Protein AF-A0A974SQ11-F1 (afdb_monomer_lite)

pLDDT: mean 70.48, std 26.19, range [22.27, 98.75]

Radius of gyration: 24.47 Å; chains: 1; bounding box: 103×62×62 Å

Foldseek 3Di:
DDDDDDDDDDDDDDDDDPPPDPDPQLFQEPLPPPQAALVLLLLLVLLLLQVQVVQLVCCVPVVQFKKWKFAQADPPVVQVARTLAIWIWGWDCPPPVRLIAIWTWWKTAGHQAQFIDIDIAGSSSVRNRRHPDSKMKIWGFDVVLSVQCRVCVPPPVLLCQADDGRAACLAALQFDNHDYILSSRQLSSQVSRDVVSRYSNSSSVSCVVLVQFFDWGADDPVRLVCCVVPGNRHDDPRPDPVCVVRRTGTDHGVVSVQVSCVVSNGTDHMDMTHRDPPDDDPDDDDDSHNDDDRDDPPPDQFKKWKWAFPPVDPQSQIATSHTGGDDDDDDPPVVVVVVVVVVRVLVSVVVSDDDDDDDVVAFDDDPPIGIGTDDPVVSVVVVD

Organism: NCBI:txid404405

Structure (mmCIF, N/CA/C/O backbone):
data_AF-A0A974SQ11-F1
#
_entry.id   AF-A0A974SQ11-F1
#
loop_
_atom_site.group_PDB
_atom_site.id
_atom_site.type_symbol
_atom_site.label_atom_id
_atom_site.label_alt_id
_atom_site.label_comp_id
_atom_site.label_asym_id
_atom_site.label_entity_id
_atom_site.label_seq_id
_atom_site.pdbx_PDB_ins_code
_atom_site.Cartn_x
_atom_site.Cartn_y
_atom_site.Cartn_z
_atom_site.occupancy
_atom_site.B_iso_or_equiv
_atom_site.auth_seq_id
_atom_site.auth_comp_id
_atom_site.auth_asym_id
_atom_site.auth_atom_id
_atom_site.pdbx_PDB_model_num
ATOM 1 N N . MET A 1 1 ? 78.307 1.464 10.139 1.00 40.75 1 MET A N 1
ATOM 2 C CA . MET A 1 1 ? 77.307 2.531 9.911 1.00 40.75 1 MET A CA 1
ATOM 3 C C . MET A 1 1 ? 75.916 2.017 10.258 1.00 40.75 1 MET A C 1
ATOM 5 O O . MET A 1 1 ? 75.335 1.301 9.457 1.00 40.75 1 MET A O 1
ATOM 9 N N . ARG A 1 2 ? 75.414 2.347 11.451 1.00 38.62 2 ARG A N 1
ATOM 10 C CA . ARG A 1 2 ? 74.024 2.746 11.748 1.00 38.62 2 ARG A CA 1
ATOM 11 C C . ARG A 1 2 ? 73.980 3.068 13.241 1.00 38.62 2 ARG A C 1
ATOM 13 O O . ARG A 1 2 ? 74.261 2.218 14.077 1.00 38.62 2 ARG A O 1
ATOM 20 N N . ALA A 1 3 ? 73.795 4.355 13.500 1.00 37.62 3 ALA A N 1
ATOM 21 C CA . ALA A 1 3 ? 73.844 4.996 14.798 1.00 37.62 3 ALA A CA 1
ATOM 22 C C . ALA A 1 3 ? 72.535 4.794 15.578 1.00 37.62 3 ALA A C 1
ATOM 24 O O . ALA A 1 3 ? 71.504 4.430 15.014 1.00 37.62 3 ALA A O 1
ATOM 25 N N . HIS A 1 4 ? 72.652 5.022 16.881 1.00 42.88 4 HIS A N 1
ATOM 26 C CA . HIS A 1 4 ? 71.666 4.877 17.944 1.00 42.88 4 HIS A CA 1
ATOM 27 C C . HIS A 1 4 ? 70.418 5.770 17.809 1.00 42.88 4 HIS A C 1
ATOM 29 O O . HIS A 1 4 ? 70.492 6.845 17.221 1.00 42.88 4 HIS A O 1
ATOM 35 N N . ASN A 1 5 ? 69.315 5.399 18.472 1.00 37.50 5 ASN A N 1
ATOM 36 C CA . ASN A 1 5 ? 68.910 5.996 19.761 1.00 37.50 5 ASN A CA 1
ATOM 37 C C . ASN A 1 5 ? 67.501 5.545 20.168 1.00 37.50 5 ASN A C 1
ATOM 39 O O . ASN A 1 5 ? 66.554 5.636 19.393 1.00 37.50 5 ASN A O 1
ATOM 43 N N . GLY A 1 6 ? 67.371 5.117 21.423 1.00 41.97 6 GLY A N 1
ATOM 44 C CA . GLY A 1 6 ? 66.110 5.153 22.152 1.00 41.97 6 GLY A CA 1
ATOM 45 C C . GLY A 1 6 ? 66.085 6.376 23.065 1.00 41.97 6 GLY A C 1
ATOM 46 O O . GLY A 1 6 ? 67.131 6.748 23.581 1.00 41.97 6 GLY A O 1
ATOM 47 N N . TRP A 1 7 ? 64.907 6.970 23.271 1.00 32.31 7 TRP A N 1
ATOM 48 C CA . TRP A 1 7 ? 64.469 7.561 24.543 1.00 32.31 7 TRP A CA 1
ATOM 49 C C . TRP A 1 7 ? 63.024 8.076 24.436 1.00 32.31 7 TRP A C 1
ATOM 51 O O . TRP A 1 7 ? 62.700 8.938 23.632 1.00 32.31 7 TRP A O 1
ATOM 61 N N . GLN A 1 8 ? 62.166 7.423 25.217 1.00 36.81 8 GLN A N 1
ATOM 62 C CA . GLN A 1 8 ? 61.127 7.948 26.107 1.00 36.81 8 GLN A CA 1
ATOM 63 C C . GLN A 1 8 ? 60.429 9.303 25.818 1.00 36.81 8 GLN A C 1
ATOM 65 O O . GLN A 1 8 ? 61.036 10.365 25.772 1.00 36.81 8 GLN A O 1
ATOM 70 N N . THR A 1 9 ? 59.090 9.202 25.846 1.00 40.84 9 THR A N 1
ATOM 71 C CA . THR A 1 9 ? 58.095 10.127 26.438 1.00 40.84 9 THR A CA 1
ATOM 72 C C . THR A 1 9 ? 57.824 11.495 25.803 1.00 40.84 9 THR A C 1
ATOM 74 O O . THR A 1 9 ? 58.453 12.482 26.156 1.00 40.84 9 THR A O 1
ATOM 77 N N . LEU A 1 10 ? 56.722 11.560 25.042 1.00 36.75 10 LEU A N 1
ATOM 78 C CA . LEU A 1 10 ? 55.727 12.651 25.013 1.00 36.75 10 LEU A CA 1
ATOM 79 C C . LEU A 1 10 ? 54.353 11.963 24.820 1.00 36.75 10 LEU A C 1
ATOM 81 O O . LEU A 1 10 ? 54.115 11.354 23.786 1.00 36.75 10 LEU A O 1
ATOM 85 N N . ILE A 1 11 ? 53.598 11.678 25.888 1.00 34.19 11 ILE A N 1
ATOM 86 C CA . ILE A 1 11 ? 52.496 12.499 26.432 1.00 34.19 11 ILE A CA 1
ATOM 87 C C . ILE A 1 11 ? 51.432 12.844 25.375 1.00 34.19 11 ILE A C 1
ATOM 89 O O . ILE A 1 11 ? 51.693 13.633 24.475 1.00 34.19 11 ILE A O 1
ATOM 93 N N . GLY A 1 12 ? 50.202 12.345 25.578 1.00 28.55 12 GLY A N 1
ATOM 94 C CA . GLY A 1 12 ? 48.991 13.046 25.127 1.00 28.55 12 GLY A CA 1
ATOM 95 C C . GLY A 1 12 ? 47.990 12.245 24.293 1.00 28.55 12 GLY A C 1
ATOM 96 O O . GLY A 1 12 ? 47.905 12.430 23.089 1.00 28.55 12 GLY A O 1
ATOM 97 N N . ALA A 1 13 ? 47.215 11.388 24.960 1.00 37.47 13 ALA A N 1
ATOM 98 C CA . ALA A 1 13 ? 45.810 11.065 24.680 1.00 37.47 13 ALA A CA 1
ATOM 99 C C . ALA A 1 13 ? 45.229 11.375 23.278 1.00 37.47 13 ALA A C 1
ATOM 101 O O . ALA A 1 13 ? 44.754 12.481 23.046 1.00 37.47 13 ALA A O 1
ATOM 102 N N . VAL A 1 14 ? 45.077 10.354 22.425 1.00 33.19 14 VAL A N 1
ATOM 103 C CA . VAL A 1 14 ? 43.974 10.281 21.442 1.00 33.19 14 VAL A CA 1
ATOM 104 C C . VAL A 1 14 ? 43.562 8.813 21.283 1.00 33.19 14 VAL A C 1
ATOM 106 O O . VAL A 1 14 ? 44.004 8.120 20.375 1.00 33.19 14 VAL A O 1
ATOM 109 N N . LEU A 1 15 ? 42.744 8.305 22.208 1.00 37.28 15 LEU A N 1
ATOM 110 C CA . LEU A 1 15 ? 42.149 6.964 22.101 1.00 37.28 15 LEU A CA 1
ATOM 111 C C . LEU A 1 15 ? 40.654 6.934 22.449 1.00 37.28 15 LEU A C 1
ATOM 113 O O . LEU A 1 15 ? 40.137 5.905 22.865 1.00 37.28 15 LEU A O 1
ATOM 117 N N . LEU A 1 16 ? 39.923 8.037 22.265 1.00 38.25 16 LEU A N 1
ATOM 118 C CA . LEU A 1 16 ? 38.475 8.018 22.487 1.00 38.25 16 LEU A CA 1
ATOM 119 C C . LEU A 1 16 ? 37.738 9.095 21.678 1.00 38.25 16 LEU A C 1
ATOM 121 O O . LEU A 1 16 ? 37.349 10.123 22.214 1.00 38.25 16 LEU A O 1
ATOM 125 N N . ALA A 1 17 ? 37.552 8.868 20.376 1.00 33.25 17 ALA A N 1
ATOM 126 C CA . ALA A 1 17 ? 36.562 9.600 19.574 1.00 33.25 17 ALA A CA 1
ATOM 127 C C . ALA A 1 17 ? 36.238 8.856 18.263 1.00 33.25 17 ALA A C 1
ATOM 129 O O . ALA A 1 17 ? 36.328 9.414 17.177 1.00 33.25 17 ALA A O 1
ATOM 130 N N . ALA A 1 18 ? 35.874 7.574 18.355 1.00 32.09 18 ALA A N 1
ATOM 131 C CA . ALA A 1 18 ? 35.274 6.831 17.240 1.00 32.09 18 ALA A CA 1
ATOM 132 C C . ALA A 1 18 ? 33.837 6.385 17.567 1.00 32.09 18 ALA A C 1
ATOM 134 O O . ALA A 1 18 ? 33.386 5.332 17.132 1.00 32.09 18 ALA A O 1
ATOM 135 N N . VAL A 1 19 ? 33.105 7.208 18.325 1.00 38.47 19 VAL A N 1
ATOM 136 C CA . VAL A 1 19 ? 31.635 7.184 18.359 1.00 38.47 19 VAL A CA 1
ATOM 137 C C . VAL A 1 19 ? 31.157 8.363 17.517 1.00 38.47 19 VAL A C 1
ATOM 139 O O . VAL A 1 19 ? 30.650 9.361 18.019 1.00 38.47 19 VAL A O 1
ATOM 142 N N . LEU A 1 20 ? 31.411 8.292 16.211 1.00 33.16 20 LEU A N 1
ATOM 143 C CA . LEU A 1 20 ? 30.808 9.210 15.253 1.00 33.16 20 LEU A CA 1
ATOM 144 C C . LEU A 1 20 ? 29.505 8.588 14.764 1.00 33.16 20 LEU A C 1
ATOM 146 O O . LEU A 1 20 ? 29.505 7.678 13.943 1.00 33.16 20 LEU A O 1
ATOM 150 N N . GLY A 1 21 ? 28.412 9.102 15.326 1.00 30.09 21 GLY A N 1
ATOM 151 C CA . GLY A 1 21 ? 27.114 9.216 14.674 1.00 30.09 21 GLY A CA 1
ATOM 152 C C . GLY A 1 21 ? 26.507 7.916 14.165 1.00 30.09 21 GLY A C 1
ATOM 153 O O . GLY A 1 21 ? 26.494 7.666 12.963 1.00 30.09 21 GLY A O 1
ATOM 154 N N . SER A 1 22 ? 25.835 7.180 15.052 1.00 31.30 22 SER A N 1
ATOM 155 C CA . SER A 1 22 ? 24.594 6.520 14.635 1.00 31.30 22 SER A CA 1
ATOM 156 C C . SER A 1 22 ? 23.598 7.628 14.305 1.00 31.30 22 SER A C 1
ATOM 158 O O . SER A 1 22 ? 22.818 8.048 15.153 1.00 31.30 22 SER A O 1
ATOM 160 N N . GLY A 1 23 ? 23.714 8.191 13.100 1.00 32.72 23 GLY A N 1
ATOM 161 C CA . GLY A 1 23 ? 22.710 9.092 12.572 1.00 32.72 23 GLY A CA 1
ATOM 162 C C . GLY A 1 23 ? 21.388 8.349 12.617 1.00 32.72 23 GLY A C 1
ATOM 163 O O . GLY A 1 23 ? 21.275 7.251 12.071 1.00 32.72 23 GLY A O 1
ATOM 164 N N . SER A 1 24 ? 20.413 8.920 13.313 1.00 33.66 24 SER A N 1
ATOM 165 C CA . SER A 1 24 ? 19.028 8.492 13.234 1.00 33.66 24 SER A CA 1
ATOM 166 C C . SER A 1 24 ? 18.680 8.462 11.751 1.00 33.66 24 SER A C 1
ATOM 168 O O . SER A 1 24 ? 18.618 9.506 11.097 1.00 33.66 24 SER A O 1
ATOM 170 N N . ALA A 1 25 ? 18.552 7.263 11.188 1.00 31.44 25 ALA A N 1
ATOM 171 C CA . ALA A 1 25 ? 18.109 7.099 9.822 1.00 31.44 25 ALA A CA 1
ATOM 172 C C . ALA A 1 25 ? 16.654 7.576 9.781 1.00 31.44 25 ALA A C 1
ATOM 174 O O . ALA A 1 25 ? 15.740 6.846 10.148 1.00 31.44 25 ALA A O 1
ATOM 175 N N . GLN A 1 26 ? 16.468 8.839 9.397 1.00 37.09 26 GLN A N 1
ATOM 176 C CA . GLN A 1 26 ? 15.178 9.429 9.068 1.00 37.09 26 GLN A CA 1
ATOM 177 C C . GLN A 1 26 ? 14.642 8.652 7.869 1.00 37.09 26 GLN A C 1
ATOM 179 O O . GLN A 1 26 ? 15.117 8.795 6.740 1.00 37.09 26 GLN A O 1
ATOM 184 N N . ALA A 1 27 ? 13.715 7.748 8.134 1.00 35.66 27 ALA A N 1
ATOM 185 C CA . ALA A 1 27 ? 13.089 6.948 7.111 1.00 35.66 27 ALA A CA 1
ATOM 186 C C . ALA A 1 27 ? 11.634 7.379 6.965 1.00 35.66 27 ALA A C 1
ATOM 188 O O . ALA A 1 27 ? 10.949 7.603 7.957 1.00 35.66 27 ALA A O 1
ATOM 189 N N . GLY A 1 28 ? 11.192 7.510 5.714 1.00 39.81 28 GLY A N 1
ATOM 190 C CA . GLY A 1 28 ? 9.842 7.955 5.386 1.00 39.81 28 GLY A CA 1
ATOM 191 C C . GLY A 1 28 ? 9.689 9.432 5.031 1.00 39.81 28 GLY A C 1
ATOM 192 O O . GLY A 1 28 ? 8.597 9.943 5.205 1.00 39.81 28 GLY A O 1
ATOM 193 N N . GLN A 1 29 ? 10.726 10.105 4.521 1.00 38.16 29 GLN A N 1
ATOM 194 C CA . GLN A 1 29 ? 10.537 11.389 3.836 1.00 38.16 29 GLN A CA 1
ATOM 195 C C . GLN A 1 29 ? 10.467 11.163 2.321 1.00 38.16 29 GLN A C 1
ATOM 197 O O . GLN A 1 29 ? 11.199 10.338 1.767 1.00 38.16 29 GLN A O 1
ATOM 202 N N . THR A 1 30 ? 9.662 11.945 1.606 1.00 44.62 30 THR A N 1
ATOM 203 C CA . THR A 1 30 ? 10.010 12.296 0.227 1.00 44.62 30 THR A CA 1
ATOM 204 C C . THR A 1 30 ? 11.394 12.942 0.262 1.00 44.62 30 THR A C 1
ATOM 206 O O . THR A 1 30 ? 11.574 13.983 0.879 1.00 44.62 30 THR A O 1
ATOM 209 N N . CYS A 1 31 ? 12.402 12.347 -0.366 1.00 50.75 31 CYS A N 1
ATOM 210 C CA . CYS A 1 31 ? 13.793 12.827 -0.271 1.00 50.75 31 CYS A CA 1
ATOM 211 C C . CYS A 1 31 ? 14.076 14.058 -1.139 1.00 50.75 31 CYS A C 1
ATOM 213 O O . CYS A 1 31 ? 15.221 14.340 -1.487 1.00 50.75 31 CYS A O 1
ATOM 215 N N . GLU A 1 32 ? 13.020 14.774 -1.502 1.00 43.59 32 GLU A N 1
ATOM 216 C CA . GLU A 1 32 ? 13.093 16.162 -1.897 1.00 43.59 32 GLU A CA 1
ATOM 217 C C . GLU A 1 32 ? 12.848 16.971 -0.624 1.00 43.59 32 GLU A C 1
ATOM 219 O O . GLU A 1 32 ? 11.864 16.740 0.073 1.00 43.59 32 GLU A O 1
ATOM 224 N N . ALA A 1 33 ? 13.753 17.889 -0.290 1.00 40.12 33 ALA A N 1
ATOM 225 C CA . ALA A 1 33 ? 13.727 18.683 0.937 1.00 40.12 33 ALA A CA 1
ATOM 226 C C . ALA A 1 33 ? 12.570 19.707 0.977 1.00 40.12 33 ALA A C 1
ATOM 228 O O . ALA A 1 33 ? 12.777 20.889 1.251 1.00 40.12 33 ALA A O 1
ATOM 229 N N . ARG A 1 34 ? 11.331 19.288 0.709 1.00 51.72 34 ARG A N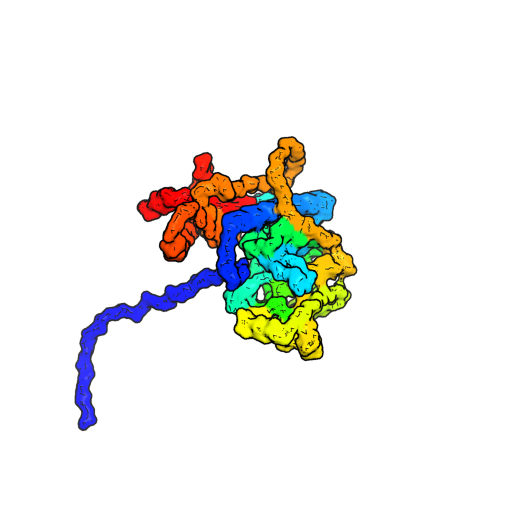 1
ATOM 230 C CA . ARG A 1 34 ? 10.144 20.039 1.095 1.00 51.72 34 ARG A CA 1
ATOM 231 C C . ARG A 1 34 ? 9.912 19.773 2.568 1.00 51.72 34 ARG A C 1
ATOM 233 O O . ARG A 1 34 ? 9.262 18.808 2.944 1.00 51.72 34 ARG A O 1
ATOM 240 N N . ARG A 1 35 ? 10.447 20.660 3.409 1.00 52.25 35 ARG A N 1
ATOM 241 C CA . ARG A 1 35 ? 9.940 20.787 4.777 1.00 52.25 35 ARG A CA 1
ATOM 242 C C . ARG A 1 35 ? 8.446 21.123 4.663 1.00 52.25 35 ARG A C 1
ATOM 244 O O . ARG A 1 35 ? 8.137 22.146 4.043 1.00 52.25 35 ARG A O 1
ATOM 251 N N . PRO A 1 36 ? 7.535 20.286 5.187 1.00 58.88 36 PRO A N 1
ATOM 252 C CA . PRO A 1 36 ? 6.112 20.588 5.166 1.00 58.88 36 PRO A CA 1
ATOM 253 C C . PRO A 1 36 ? 5.858 21.945 5.834 1.00 58.88 36 PRO A C 1
ATOM 255 O O . PRO A 1 36 ? 6.495 22.284 6.833 1.00 58.88 36 PRO A O 1
ATOM 258 N N . THR A 1 37 ? 4.953 22.750 5.279 1.00 66.19 37 THR A N 1
ATOM 259 C CA . THR A 1 37 ? 4.498 23.972 5.960 1.00 66.19 37 THR A CA 1
ATOM 260 C C . THR A 1 37 ? 3.561 23.597 7.111 1.00 66.19 37 THR A C 1
ATOM 262 O O . THR A 1 37 ? 2.925 22.544 7.058 1.00 66.19 37 THR A O 1
ATOM 265 N N . VAL A 1 38 ? 3.413 24.472 8.120 1.00 66.00 38 VAL A N 1
ATOM 266 C CA . VAL A 1 38 ? 2.397 24.298 9.187 1.00 66.00 38 VAL A CA 1
ATOM 267 C C . VAL A 1 38 ? 1.025 24.016 8.573 1.00 66.00 38 VAL A C 1
ATOM 269 O O . VAL A 1 38 ? 0.333 23.098 8.989 1.00 66.00 38 VAL A O 1
ATOM 272 N N . GLU A 1 39 ? 0.657 24.781 7.544 1.00 68.62 39 GLU A N 1
ATOM 273 C CA . GLU A 1 39 ? -0.612 24.631 6.831 1.00 68.62 39 GLU A CA 1
ATOM 274 C C . GLU A 1 39 ? -0.752 23.254 6.176 1.00 68.62 39 GLU A C 1
ATOM 276 O O . GLU A 1 39 ? -1.784 22.606 6.331 1.00 68.62 39 GLU A O 1
ATOM 281 N N . SER A 1 40 ? 0.288 22.774 5.486 1.00 70.56 40 SER A N 1
ATOM 282 C CA . SER A 1 40 ? 0.278 21.436 4.889 1.00 70.56 40 SER A CA 1
ATOM 283 C C . SER A 1 40 ? 0.101 20.359 5.954 1.00 70.56 40 SER A C 1
ATOM 285 O O . SER A 1 40 ? -0.723 19.469 5.781 1.00 70.56 40 SER A O 1
ATOM 287 N N . MET A 1 41 ? 0.818 20.471 7.073 1.00 69.38 41 MET A N 1
ATOM 288 C CA . MET A 1 41 ? 0.721 19.511 8.173 1.00 69.38 41 MET A CA 1
ATOM 289 C C . MET A 1 41 ? -0.642 19.544 8.856 1.00 69.38 41 MET A C 1
ATOM 291 O O . MET A 1 41 ? -1.196 18.493 9.158 1.00 69.38 41 MET A O 1
ATOM 295 N N . ALA A 1 42 ? -1.212 20.731 9.072 1.00 72.00 42 ALA A N 1
ATOM 296 C CA . ALA A 1 42 ? -2.556 20.870 9.618 1.00 72.00 42 ALA A CA 1
ATOM 297 C C . ALA A 1 42 ? -3.586 20.182 8.709 1.00 72.00 42 ALA A C 1
ATOM 299 O O . ALA A 1 42 ? -4.454 19.464 9.199 1.00 72.00 42 ALA A O 1
ATOM 300 N N . ARG A 1 43 ? -3.453 20.322 7.382 1.00 76.94 43 ARG A N 1
ATOM 301 C CA . ARG A 1 43 ? -4.314 19.618 6.419 1.00 76.94 43 ARG A CA 1
ATOM 302 C C . ARG A 1 43 ? -4.078 18.105 6.399 1.00 76.94 43 ARG A C 1
ATOM 304 O O . ARG A 1 43 ? -5.049 17.359 6.300 1.00 76.94 43 ARG A O 1
ATOM 311 N N . ASP A 1 44 ? -2.835 17.648 6.536 1.00 79.44 44 ASP A N 1
ATOM 312 C CA . ASP A 1 44 ? -2.502 16.218 6.641 1.00 79.44 44 ASP A CA 1
ATOM 313 C C . ASP A 1 44 ? -3.111 15.592 7.907 1.00 79.44 44 ASP A C 1
ATOM 315 O O . ASP A 1 44 ? -3.708 14.516 7.849 1.00 79.44 44 ASP A O 1
ATOM 319 N N . LEU A 1 45 ? -3.050 16.296 9.041 1.00 79.12 45 LEU A N 1
ATOM 320 C CA . LEU A 1 45 ? -3.665 15.863 10.298 1.00 79.12 45 LEU A CA 1
ATOM 321 C C . LEU A 1 45 ? -5.197 15.922 10.247 1.00 79.12 45 LEU A C 1
ATOM 323 O O . LEU A 1 45 ? -5.858 15.001 10.726 1.00 79.12 45 LEU A O 1
ATOM 327 N N . ALA A 1 46 ? -5.775 16.951 9.624 1.00 78.88 46 ALA A N 1
ATOM 328 C CA . ALA A 1 46 ? -7.219 17.037 9.407 1.00 78.88 46 ALA A CA 1
ATOM 329 C C . ALA A 1 46 ? -7.728 15.884 8.527 1.00 78.88 46 ALA A C 1
ATOM 331 O O . ALA A 1 46 ? -8.789 15.308 8.798 1.00 78.88 46 ALA A O 1
ATOM 332 N N . LEU A 1 47 ? -6.955 15.498 7.504 1.00 86.31 47 LEU A N 1
ATOM 333 C CA . LEU A 1 47 ? -7.225 14.294 6.726 1.00 86.31 47 LEU A CA 1
ATOM 334 C C . LEU A 1 47 ? -7.137 13.046 7.607 1.00 86.31 47 LEU A C 1
ATOM 336 O O . LEU A 1 47 ? -8.067 12.247 7.584 1.00 86.31 47 LEU A O 1
ATOM 340 N N . ALA A 1 48 ? -6.071 12.882 8.394 1.00 84.62 48 ALA A N 1
ATOM 341 C CA . ALA A 1 48 ? -5.899 11.720 9.265 1.00 84.62 48 ALA A CA 1
ATOM 342 C C . ALA A 1 48 ? -7.071 11.550 10.245 1.00 84.62 48 ALA A C 1
ATOM 344 O O . ALA A 1 48 ? -7.609 10.450 10.370 1.00 84.62 48 ALA A O 1
ATOM 345 N N . ALA A 1 49 ? -7.512 12.639 10.881 1.00 79.62 49 ALA A N 1
ATOM 346 C CA . ALA A 1 49 ? -8.665 12.646 11.778 1.00 79.62 49 ALA A CA 1
ATOM 347 C C . ALA A 1 49 ? -9.972 12.307 11.041 1.00 79.62 49 ALA A C 1
ATOM 349 O O . ALA A 1 49 ? -10.761 11.489 11.517 1.00 79.62 49 ALA A O 1
ATOM 350 N N . SER A 1 50 ? -10.181 12.881 9.852 1.00 85.06 50 SER A N 1
ATOM 351 C CA . SER A 1 50 ? -11.360 12.586 9.026 1.00 85.06 50 SER A CA 1
ATOM 352 C C . SER A 1 50 ? -11.386 11.120 8.591 1.00 85.06 50 SER A C 1
ATOM 354 O O . SER A 1 50 ? -12.419 10.466 8.698 1.00 85.06 50 SER A O 1
ATOM 356 N N . VAL A 1 51 ? -10.243 10.580 8.160 1.00 92.12 51 VAL A N 1
ATOM 357 C CA . VAL A 1 51 ? -10.093 9.168 7.793 1.00 92.12 51 VAL A CA 1
ATOM 358 C C . VAL A 1 51 ? -10.351 8.274 9.000 1.00 92.12 51 VAL A C 1
ATOM 360 O O . VAL A 1 51 ? -11.081 7.304 8.860 1.00 92.12 51 VAL A O 1
ATOM 363 N N . ALA A 1 52 ? -9.832 8.598 10.184 1.00 88.00 52 ALA A N 1
ATOM 364 C CA . ALA A 1 52 ? -10.090 7.815 11.391 1.00 88.00 52 ALA A CA 1
ATOM 365 C C . ALA A 1 52 ? -11.595 7.721 11.707 1.00 88.00 52 ALA A C 1
ATOM 367 O O . ALA A 1 52 ? -12.118 6.623 11.897 1.00 88.00 52 ALA A O 1
ATOM 368 N N . ALA A 1 53 ? -12.310 8.851 11.662 1.00 86.06 53 ALA A N 1
ATOM 369 C CA . ALA A 1 53 ? -13.756 8.893 11.877 1.00 86.06 53 ALA A CA 1
ATOM 370 C C . ALA A 1 53 ? -14.548 8.129 10.797 1.0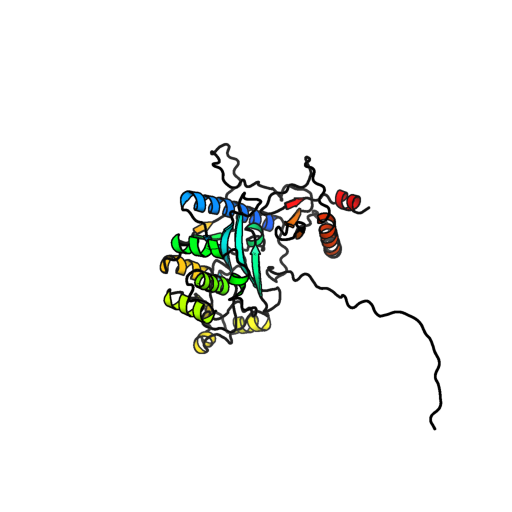0 86.06 53 ALA A C 1
ATOM 372 O O . ALA A 1 53 ? -15.532 7.454 11.100 1.00 86.06 53 ALA A O 1
ATOM 373 N N . GLU A 1 54 ? -14.131 8.219 9.532 1.00 93.38 54 GLU A N 1
ATOM 374 C CA . GLU A 1 54 ? -14.712 7.446 8.427 1.00 93.38 54 GLU A CA 1
ATOM 375 C C . GLU A 1 54 ? -14.478 5.940 8.620 1.00 93.38 54 GLU A C 1
ATOM 377 O O . GLU A 1 54 ? -15.415 5.158 8.490 1.00 93.38 54 GLU A O 1
ATOM 382 N N . LEU A 1 55 ? -13.259 5.520 8.974 1.00 94.50 55 LEU A N 1
ATOM 383 C CA . LEU A 1 55 ? -12.932 4.114 9.219 1.00 94.50 55 LEU A CA 1
ATOM 384 C C . LEU A 1 55 ? -13.702 3.550 10.420 1.00 94.50 55 LEU A C 1
ATOM 386 O O . LEU A 1 55 ? -14.176 2.418 10.357 1.00 94.50 55 LEU A O 1
ATOM 390 N N . ASP A 1 56 ? -13.898 4.336 11.478 1.00 90.44 56 ASP A N 1
ATOM 391 C CA . ASP A 1 56 ? -14.764 3.952 12.595 1.00 90.44 56 ASP A CA 1
ATOM 392 C C . ASP A 1 56 ? -16.224 3.780 12.166 1.00 90.44 56 ASP A C 1
ATOM 394 O O . ASP A 1 56 ? -16.880 2.826 12.589 1.00 90.44 56 ASP A O 1
ATOM 398 N N . ALA A 1 57 ? -16.731 4.651 11.289 1.00 92.25 57 ALA A N 1
ATOM 399 C CA . ALA A 1 57 ? -18.066 4.496 10.721 1.00 92.25 57 ALA A CA 1
ATOM 400 C C . ALA A 1 57 ? -18.169 3.234 9.845 1.00 92.25 57 ALA A C 1
ATOM 402 O O . ALA A 1 57 ? -19.163 2.515 9.932 1.00 92.25 57 ALA A O 1
ATOM 403 N N . LEU A 1 58 ? -17.139 2.911 9.050 1.00 93.62 58 LEU A N 1
ATOM 404 C CA . LEU A 1 58 ? -17.078 1.650 8.295 1.00 93.62 58 LEU A CA 1
ATOM 405 C C . LEU A 1 58 ? -17.055 0.433 9.226 1.00 93.62 58 LEU A C 1
ATOM 407 O O . LEU A 1 58 ? -17.731 -0.559 8.960 1.00 93.62 58 LEU A O 1
ATOM 411 N N . ALA A 1 59 ? -16.303 0.497 10.324 1.00 92.44 59 ALA A N 1
ATOM 412 C CA . ALA A 1 59 ? -16.263 -0.573 11.313 1.00 92.44 59 ALA A CA 1
ATOM 413 C C . ALA A 1 59 ? -17.632 -0.777 11.976 1.00 92.44 59 ALA A C 1
ATOM 415 O O . ALA A 1 59 ? -18.096 -1.909 12.092 1.00 92.44 59 ALA A O 1
ATOM 416 N N . ALA A 1 60 ? -18.301 0.309 12.367 1.00 92.50 60 ALA A N 1
ATOM 417 C CA . ALA A 1 60 ? -19.599 0.253 13.032 1.00 92.50 60 ALA A CA 1
ATOM 418 C C . ALA A 1 60 ? -20.733 -0.212 12.102 1.00 92.50 60 ALA A C 1
ATOM 420 O O . ALA A 1 60 ? -21.567 -1.015 12.515 1.00 92.50 60 ALA A O 1
ATOM 421 N N . ASN A 1 61 ? -20.761 0.274 10.858 1.00 93.25 61 ASN A N 1
ATOM 422 C CA . ASN A 1 61 ? -21.877 0.043 9.937 1.00 93.25 61 ASN A CA 1
ATOM 423 C C . ASN A 1 61 ? -21.686 -1.197 9.057 1.00 93.25 61 ASN A C 1
ATOM 425 O O . ASN A 1 61 ? -22.659 -1.847 8.684 1.00 93.25 61 ASN A O 1
ATOM 429 N N . GLU A 1 62 ? -20.441 -1.513 8.701 1.00 92.38 62 GLU A N 1
ATOM 430 C CA . GLU A 1 62 ? -20.108 -2.547 7.713 1.00 92.38 62 GLU A CA 1
ATOM 431 C C . GLU A 1 62 ? -19.176 -3.631 8.277 1.00 92.38 62 GLU A C 1
ATOM 433 O O . GLU A 1 62 ? -18.822 -4.572 7.568 1.00 92.38 62 GLU A O 1
ATOM 438 N N . GLY A 1 63 ? -18.768 -3.528 9.548 1.00 91.88 63 GLY A N 1
ATOM 439 C CA . GLY A 1 63 ? -17.876 -4.500 10.186 1.00 91.88 63 GLY A CA 1
ATOM 440 C C . GLY A 1 63 ? -16.447 -4.482 9.636 1.00 91.88 63 GLY A C 1
ATOM 441 O O . GLY A 1 63 ? -15.739 -5.485 9.734 1.00 91.88 63 GLY A O 1
ATOM 442 N N . ALA A 1 64 ? -16.016 -3.377 9.020 1.00 94.25 64 ALA A N 1
ATOM 443 C CA . ALA A 1 64 ? -14.669 -3.255 8.476 1.00 94.25 64 ALA A CA 1
ATOM 444 C C . ALA A 1 64 ? -13.611 -3.238 9.598 1.00 94.25 64 ALA A C 1
ATOM 446 O O . ALA A 1 64 ? -13.500 -2.274 10.346 1.00 94.25 64 ALA A O 1
ATOM 447 N N . GLU A 1 65 ? -12.793 -4.289 9.687 1.00 93.94 65 GLU A N 1
ATOM 448 C CA . GLU A 1 65 ? -11.671 -4.376 10.645 1.00 93.94 65 GLU A CA 1
ATOM 449 C C . GLU A 1 65 ? -10.303 -4.176 9.976 1.00 93.94 65 GLU A C 1
ATOM 451 O O . GLU A 1 65 ? -9.319 -3.858 10.646 1.00 93.94 65 GLU A O 1
ATOM 456 N N . VAL A 1 66 ? -10.231 -4.372 8.655 1.00 97.88 66 VAL A N 1
ATOM 457 C CA . VAL A 1 66 ? -9.013 -4.221 7.852 1.00 97.88 66 VAL A CA 1
ATOM 458 C C . VAL A 1 66 ? -9.353 -3.559 6.525 1.00 97.88 66 VAL A C 1
ATOM 460 O O . VAL A 1 66 ? -10.288 -3.974 5.834 1.00 97.88 66 VAL A O 1
ATOM 463 N N . VAL A 1 67 ? -8.559 -2.566 6.140 1.00 98.56 67 VAL A N 1
ATOM 464 C CA . VAL A 1 67 ? -8.683 -1.862 4.867 1.00 98.56 67 VAL A CA 1
ATOM 465 C C . VAL A 1 67 ? -7.328 -1.742 4.169 1.00 98.56 67 VAL A C 1
ATOM 467 O O . VAL A 1 67 ? -6.281 -1.623 4.805 1.00 98.56 67 VAL A O 1
ATOM 470 N N . LEU A 1 68 ? -7.339 -1.740 2.840 1.00 98.69 68 LEU A N 1
ATOM 471 C CA . LEU A 1 68 ? -6.228 -1.227 2.044 1.00 98.69 68 LEU A CA 1
ATOM 472 C C . LEU A 1 68 ? -6.348 0.297 2.024 1.00 98.69 68 LEU A C 1
ATOM 474 O O . LEU A 1 68 ? -7.388 0.821 1.619 1.00 98.69 68 LEU A O 1
ATOM 478 N N . LEU A 1 69 ? -5.306 0.989 2.476 1.00 98.69 69 LEU A N 1
ATOM 479 C CA . LEU A 1 69 ? -5.287 2.440 2.645 1.00 98.69 69 LEU A CA 1
ATOM 480 C C . LEU A 1 69 ? -4.225 3.052 1.734 1.00 98.69 69 LEU A C 1
ATOM 482 O O . LEU A 1 69 ? -3.063 2.654 1.784 1.00 98.69 69 LEU A O 1
ATOM 486 N N . ALA A 1 70 ? -4.611 4.026 0.919 1.00 98.19 70 ALA A N 1
ATOM 487 C CA . ALA A 1 70 ? -3.724 4.712 -0.007 1.00 98.19 70 ALA A CA 1
ATOM 488 C C . ALA A 1 70 ? -3.663 6.218 0.272 1.00 98.19 70 ALA A C 1
ATOM 490 O O . ALA A 1 70 ? -4.655 6.817 0.691 1.00 98.19 70 ALA A O 1
ATOM 491 N N . ARG A 1 71 ? -2.508 6.833 -0.008 1.00 95.88 71 ARG A N 1
ATOM 492 C CA . ARG A 1 71 ? -2.286 8.288 0.079 1.00 95.88 71 ARG A CA 1
ATOM 493 C C . ARG A 1 71 ? -1.740 8.855 -1.232 1.00 95.88 71 ARG A C 1
ATOM 495 O O . ARG A 1 71 ? -1.047 8.159 -1.980 1.00 95.88 71 ARG A O 1
ATOM 502 N N . ALA A 1 72 ? -2.038 10.124 -1.500 1.00 91.75 72 ALA A N 1
ATOM 503 C CA . ALA A 1 72 ? -1.545 10.872 -2.657 1.00 91.75 72 ALA A CA 1
ATOM 504 C C . ALA A 1 72 ? -0.394 11.810 -2.245 1.00 91.75 72 ALA A C 1
ATOM 506 O O . ALA A 1 72 ? -0.542 13.028 -2.177 1.00 91.75 72 ALA A O 1
ATOM 507 N N . GLY A 1 73 ? 0.764 11.220 -1.934 1.00 86.75 73 GLY A N 1
ATOM 508 C CA . GLY A 1 73 ? 1.967 11.950 -1.509 1.00 86.75 73 GLY A CA 1
ATOM 509 C C . GLY A 1 73 ? 2.733 12.631 -2.648 1.00 86.75 73 GLY A C 1
ATOM 510 O O . GLY A 1 73 ? 3.470 13.578 -2.417 1.00 86.75 73 GLY A O 1
ATOM 511 N N . GLN A 1 74 ? 2.554 12.176 -3.889 1.00 85.00 74 GLN A N 1
ATOM 512 C CA . GLN A 1 74 ? 3.232 12.725 -5.067 1.00 85.00 74 GLN A CA 1
ATOM 513 C C . GLN A 1 74 ? 2.234 13.003 -6.189 1.00 85.00 74 GLN A C 1
ATOM 515 O O . GLN A 1 74 ? 1.229 12.302 -6.320 1.00 85.00 74 GLN A O 1
ATOM 520 N N . ASP A 1 75 ? 2.540 13.993 -7.030 1.00 87.94 75 ASP A N 1
ATOM 521 C CA . ASP A 1 75 ? 1.783 14.227 -8.257 1.00 87.94 75 ASP A CA 1
ATOM 522 C C . ASP A 1 75 ? 2.167 13.189 -9.317 1.00 87.94 75 ASP A C 1
ATOM 524 O O . ASP A 1 75 ? 3.197 13.303 -9.981 1.00 87.94 75 ASP A O 1
ATOM 528 N N . LEU A 1 76 ? 1.335 12.160 -9.464 1.00 90.69 76 LEU A N 1
ATOM 529 C CA . LEU A 1 76 ? 1.533 11.093 -10.446 1.00 90.69 76 LEU A CA 1
ATOM 530 C C . LEU A 1 76 ? 0.589 11.210 -11.651 1.00 90.69 76 LEU A C 1
ATOM 532 O O . LEU A 1 76 ? 0.491 10.275 -12.453 1.00 90.69 76 LEU A O 1
ATOM 536 N N . ARG A 1 77 ? -0.079 12.362 -11.823 1.00 92.19 77 ARG A N 1
ATOM 537 C CA . ARG A 1 77 ? -1.065 12.573 -12.897 1.00 92.19 77 ARG A CA 1
ATOM 538 C C . ARG A 1 77 ? -0.469 12.392 -14.288 1.00 92.19 77 ARG A C 1
ATOM 540 O O . ARG A 1 77 ? -1.154 11.895 -15.176 1.00 92.19 77 ARG A O 1
ATOM 547 N N . GLU A 1 78 ? 0.809 12.723 -14.475 1.00 91.00 78 GLU A N 1
ATOM 548 C CA . GLU A 1 78 ? 1.508 12.495 -15.748 1.00 91.00 78 GLU A CA 1
ATOM 549 C C . GLU A 1 78 ? 1.589 11.010 -16.151 1.00 91.00 78 GLU A C 1
ATOM 551 O O . GLU A 1 78 ? 1.761 10.694 -17.328 1.00 91.00 78 GLU A O 1
ATOM 556 N N . TYR A 1 79 ? 1.431 10.095 -15.191 1.00 89.94 79 TYR A N 1
ATOM 557 C CA . TYR A 1 79 ? 1.399 8.649 -15.407 1.00 89.94 79 TYR A CA 1
ATOM 558 C C . TYR A 1 79 ? -0.021 8.073 -15.378 1.00 89.94 79 TYR A C 1
ATOM 560 O O . TYR A 1 79 ? -0.180 6.860 -15.492 1.00 89.94 79 TYR A O 1
ATOM 568 N N . GLY A 1 80 ? -1.046 8.919 -15.223 1.00 94.69 80 GLY A N 1
ATOM 569 C CA . GLY A 1 80 ? -2.433 8.487 -15.056 1.00 94.69 80 GLY A CA 1
ATOM 570 C C . GLY A 1 80 ? -2.713 7.808 -13.713 1.00 94.69 80 GLY A C 1
ATOM 571 O O . GLY A 1 80 ? -3.695 7.080 -13.610 1.00 94.69 80 GLY A O 1
ATOM 572 N N . LEU A 1 81 ? -1.861 8.024 -12.705 1.00 95.31 81 LEU A N 1
ATOM 573 C CA . LEU A 1 81 ? -2.004 7.442 -11.370 1.00 95.31 81 LEU A CA 1
ATOM 574 C C . LEU A 1 81 ? -2.463 8.502 -10.375 1.00 95.31 81 LEU A C 1
ATOM 576 O O . LEU A 1 81 ? -2.087 9.674 -10.479 1.00 95.31 81 LEU A O 1
ATOM 580 N N . ARG A 1 82 ? -3.255 8.079 -9.391 1.00 95.75 82 ARG A N 1
ATOM 581 C CA . ARG A 1 82 ? -3.750 8.961 -8.331 1.00 95.75 82 ARG A CA 1
ATOM 582 C C . ARG A 1 82 ? -2.985 8.785 -7.030 1.00 95.75 82 ARG A C 1
ATOM 584 O O . ARG A 1 82 ? -2.750 9.757 -6.317 1.00 95.75 82 ARG A O 1
ATOM 591 N N . TRP A 1 83 ? -2.616 7.549 -6.716 1.00 96.00 83 TRP A N 1
ATOM 592 C CA . TRP A 1 83 ? -2.101 7.181 -5.406 1.00 96.00 83 TRP A CA 1
ATOM 593 C C . TRP A 1 83 ? -0.621 6.826 -5.486 1.00 96.00 83 TRP A C 1
ATOM 595 O O . TRP A 1 83 ? -0.210 6.003 -6.304 1.00 96.00 83 TRP A O 1
ATOM 605 N N . SER A 1 84 ? 0.190 7.410 -4.605 1.00 91.88 84 SER A N 1
ATOM 606 C CA . SER A 1 84 ? 1.635 7.167 -4.602 1.00 91.88 84 SER A CA 1
ATOM 607 C C . SER A 1 84 ? 2.052 6.027 -3.682 1.00 91.88 84 SER A C 1
ATOM 609 O O . SER A 1 84 ? 3.077 5.391 -3.924 1.00 91.88 84 SER A O 1
ATOM 611 N N . HIS A 1 85 ? 1.274 5.747 -2.635 1.00 95.81 85 HIS A N 1
ATOM 612 C CA . HIS A 1 85 ? 1.669 4.789 -1.612 1.00 95.81 85 HIS A CA 1
ATOM 613 C C . HIS A 1 85 ? 0.474 4.073 -0.978 1.00 95.81 85 HIS A C 1
ATOM 615 O O . HIS A 1 85 ? -0.583 4.675 -0.784 1.00 95.81 85 HIS A O 1
ATOM 621 N N . LEU A 1 86 ? 0.678 2.796 -0.650 1.00 96.94 86 LEU A N 1
ATOM 622 C CA . LEU A 1 86 ? -0.297 1.870 -0.086 1.00 96.94 86 LEU A CA 1
ATOM 623 C C . LEU A 1 86 ? 0.198 1.290 1.247 1.00 96.94 86 LEU A C 1
ATOM 625 O O . LEU A 1 86 ? 1.347 0.859 1.360 1.00 96.94 86 LEU A O 1
ATOM 629 N N . GLY A 1 87 ? -0.710 1.179 2.211 1.00 97.31 87 GLY A N 1
ATOM 630 C CA . GLY A 1 87 ? -0.557 0.390 3.428 1.00 97.31 87 GLY A CA 1
ATOM 631 C C . GLY A 1 87 ? -1.764 -0.513 3.685 1.00 97.31 87 GLY A C 1
ATOM 632 O O . GLY A 1 87 ? -2.811 -0.389 3.044 1.00 97.31 87 GLY A O 1
ATOM 633 N N . ILE A 1 88 ? -1.618 -1.430 4.639 1.00 98.31 88 ILE A N 1
ATOM 634 C CA . ILE A 1 88 ? -2.723 -2.231 5.176 1.00 98.31 88 ILE A CA 1
ATOM 635 C C . ILE A 1 88 ? -3.064 -1.656 6.548 1.00 98.31 88 ILE A C 1
ATOM 637 O O . ILE A 1 88 ? -2.266 -1.766 7.481 1.00 98.31 88 ILE A O 1
ATOM 641 N N . ALA A 1 89 ? -4.227 -1.023 6.663 1.00 97.62 89 ALA A N 1
ATOM 642 C CA . ALA A 1 89 ? -4.705 -0.461 7.915 1.00 97.62 89 ALA A CA 1
ATOM 643 C C . ALA A 1 89 ? -5.638 -1.448 8.622 1.00 97.62 89 ALA A C 1
ATOM 645 O O . ALA A 1 89 ? -6.494 -2.062 7.988 1.00 97.62 89 ALA A O 1
ATOM 646 N N . TYR A 1 90 ? -5.479 -1.608 9.930 1.00 95.62 90 TYR A N 1
ATOM 647 C CA . TYR A 1 90 ? -6.300 -2.499 10.743 1.00 95.62 90 TYR A CA 1
ATOM 648 C C . TYR A 1 90 ? -6.644 -1.869 12.085 1.00 95.62 90 TYR A C 1
ATOM 650 O O . TYR A 1 90 ? -5.905 -1.026 12.607 1.00 95.62 90 TYR A O 1
ATOM 658 N N . ARG A 1 91 ? -7.773 -2.300 12.645 1.00 91.31 91 ARG A N 1
ATOM 659 C CA . ARG A 1 91 ? -8.225 -1.864 13.960 1.00 91.31 91 ARG A CA 1
ATOM 660 C C . ARG A 1 91 ? -7.528 -2.678 15.045 1.00 91.31 91 ARG A C 1
ATOM 662 O O . ARG A 1 91 ? -7.850 -3.836 15.296 1.00 91.31 91 ARG A O 1
ATOM 669 N N . ASP A 1 92 ? -6.571 -2.057 15.716 1.00 86.31 92 ASP A N 1
ATOM 670 C CA . ASP A 1 92 ? -5.928 -2.611 16.896 1.00 86.31 92 ASP A CA 1
ATOM 671 C C . ASP A 1 92 ? -6.777 -2.303 18.128 1.00 86.31 92 ASP A C 1
ATOM 673 O O . ASP A 1 92 ? -6.781 -1.182 18.628 1.00 86.31 92 ASP A O 1
ATOM 677 N N . ARG A 1 93 ? -7.524 -3.293 18.618 1.00 85.56 93 ARG A N 1
ATOM 678 C CA . ARG A 1 93 ? -8.412 -3.122 19.779 1.00 85.56 93 ARG A CA 1
ATOM 679 C C . ARG A 1 93 ? -7.659 -3.051 21.110 1.00 85.56 93 ARG A C 1
ATOM 681 O O . ARG A 1 93 ? -8.210 -2.528 22.072 1.00 85.56 93 ARG A O 1
ATOM 688 N N . ALA A 1 94 ? -6.434 -3.573 21.174 1.00 82.00 94 ALA A N 1
ATOM 689 C CA . ALA A 1 94 ? -5.617 -3.552 22.385 1.00 82.00 94 ALA A CA 1
ATOM 690 C C . ALA A 1 94 ? -4.862 -2.223 22.545 1.00 82.00 94 ALA A C 1
ATOM 692 O O . ALA A 1 94 ? -4.522 -1.837 23.666 1.00 82.00 94 ALA A O 1
ATOM 693 N N . ALA A 1 95 ? -4.636 -1.507 21.440 1.00 72.88 95 ALA A N 1
ATOM 694 C CA . ALA A 1 95 ? -3.984 -0.205 21.452 1.00 72.88 95 ALA A CA 1
ATOM 695 C C . ALA A 1 95 ? -4.669 0.795 22.403 1.00 72.88 95 ALA A C 1
ATOM 697 O O . ALA A 1 95 ? -5.870 0.720 22.680 1.00 72.88 95 ALA A O 1
ATOM 698 N N . LEU A 1 96 ? -3.887 1.770 22.879 1.00 66.31 96 LEU A N 1
ATOM 699 C CA . LEU A 1 96 ? -4.352 2.872 23.727 1.00 66.31 96 LEU A CA 1
ATOM 700 C C . LEU A 1 96 ? -5.041 2.397 25.021 1.00 66.31 96 LEU A C 1
ATOM 702 O O . LEU A 1 96 ? -6.112 2.903 25.371 1.00 66.31 96 LEU A O 1
ATOM 706 N N . ALA A 1 97 ? -4.447 1.411 25.704 1.00 69.88 97 ALA A N 1
ATOM 707 C CA . ALA A 1 97 ? -4.989 0.777 26.912 1.00 69.88 97 ALA A CA 1
ATOM 708 C C . ALA A 1 97 ? -6.420 0.233 26.718 1.00 69.88 97 ALA A C 1
ATOM 710 O O . ALA A 1 97 ? -7.302 0.424 27.555 1.00 69.88 97 ALA A O 1
ATOM 711 N N . GLY A 1 98 ? -6.666 -0.409 25.572 1.00 69.81 98 GLY A N 1
ATOM 712 C CA . GLY A 1 98 ? -7.966 -0.988 25.230 1.00 69.81 98 GLY A CA 1
ATOM 713 C C . GLY A 1 98 ? -8.996 0.005 24.684 1.00 69.81 98 GLY A C 1
ATOM 714 O O . GLY A 1 98 ? -10.124 -0.397 24.398 1.00 69.81 98 GLY A O 1
ATOM 715 N N . ARG A 1 99 ? -8.644 1.289 24.503 1.00 69.19 99 ARG A N 1
ATOM 716 C CA . ARG A 1 99 ? -9.508 2.229 23.762 1.00 69.19 99 ARG A CA 1
ATOM 717 C C . ARG A 1 99 ? -9.596 1.849 22.282 1.00 69.19 99 ARG A C 1
ATOM 719 O O . ARG A 1 99 ? -10.654 2.008 21.683 1.00 69.19 99 ARG A O 1
ATOM 726 N N . GLY A 1 100 ? -8.521 1.289 21.735 1.00 74.75 100 GLY A N 1
ATOM 727 C CA . GLY A 1 100 ? -8.382 0.887 20.343 1.00 74.75 100 GLY A CA 1
ATOM 728 C C . GLY A 1 100 ? -7.859 2.009 19.442 1.00 74.75 100 GLY A C 1
ATOM 729 O O . GLY A 1 100 ? -8.059 3.186 19.723 1.00 74.75 100 GLY A O 1
ATOM 730 N N . ALA A 1 101 ? -7.177 1.648 18.357 1.00 82.44 101 ALA A N 1
ATOM 731 C CA . ALA A 1 101 ? -6.678 2.585 17.352 1.00 82.44 101 ALA A CA 1
ATOM 732 C C . ALA A 1 101 ? -6.555 1.924 15.978 1.00 82.44 101 ALA A C 1
ATOM 734 O O . ALA A 1 101 ? -6.376 0.712 15.872 1.00 82.44 101 ALA A O 1
ATOM 735 N N . TRP A 1 102 ? -6.577 2.731 14.921 1.00 89.25 102 TRP A N 1
ATOM 736 C CA . TRP A 1 102 ? -6.176 2.284 13.591 1.00 89.25 102 TRP A CA 1
ATOM 737 C C . TRP A 1 102 ? -4.655 2.331 13.459 1.00 89.25 102 TRP A C 1
ATOM 739 O O . TRP A 1 102 ? -4.026 3.352 13.741 1.00 89.25 102 TRP A O 1
ATOM 749 N N . ARG A 1 103 ? -4.066 1.217 13.025 1.00 91.25 103 ARG A N 1
ATOM 750 C CA . ARG A 1 103 ? -2.634 1.088 12.735 1.00 91.25 103 ARG A CA 1
ATOM 751 C C . ARG A 1 103 ? -2.451 0.716 11.274 1.00 91.25 103 ARG A C 1
ATOM 753 O O . ARG A 1 103 ? -3.223 -0.078 10.746 1.00 91.25 103 ARG A O 1
ATOM 760 N N . VAL A 1 104 ? -1.421 1.252 10.637 1.00 94.31 104 VAL A N 1
ATOM 761 C CA . VAL A 1 104 ? -1.090 1.019 9.233 1.00 94.31 104 VAL A CA 1
ATOM 762 C C . VAL A 1 104 ? 0.255 0.323 9.150 1.00 94.31 104 VAL A C 1
ATOM 764 O O . VAL A 1 104 ? 1.252 0.846 9.642 1.00 94.31 104 VAL A O 1
ATOM 767 N N . VAL A 1 105 ? 0.291 -0.855 8.527 1.00 94.81 105 VAL A N 1
ATOM 768 C CA . VAL A 1 105 ? 1.553 -1.504 8.165 1.00 94.81 105 VAL A CA 1
ATOM 769 C C . VAL A 1 105 ? 1.879 -1.246 6.705 1.00 94.81 105 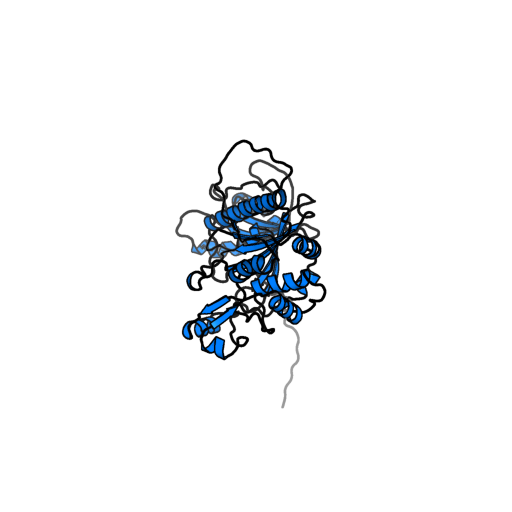VAL A C 1
ATOM 771 O O . VAL A 1 105 ? 1.029 -1.381 5.821 1.00 94.81 105 VAL A O 1
ATOM 774 N N . HIS A 1 106 ? 3.117 -0.851 6.449 1.00 95.31 106 HIS A N 1
ATOM 775 C CA . HIS A 1 106 ? 3.578 -0.434 5.131 1.00 95.31 106 HIS A CA 1
ATOM 776 C C . HIS A 1 106 ? 5.103 -0.479 5.044 1.00 95.31 106 HIS A C 1
ATOM 778 O O . HIS A 1 106 ? 5.812 -0.578 6.047 1.00 95.31 106 HIS A O 1
ATOM 784 N N . LYS A 1 107 ? 5.610 -0.433 3.814 1.00 93.69 107 LYS A N 1
ATOM 785 C CA . LYS A 1 107 ? 7.038 -0.464 3.503 1.00 93.69 107 LYS A CA 1
ATOM 786 C C . LYS A 1 107 ? 7.455 0.875 2.921 1.00 93.69 107 LYS A C 1
ATOM 788 O O . LYS A 1 107 ? 6.856 1.320 1.949 1.00 93.69 107 LYS A O 1
ATOM 793 N N . LEU A 1 108 ? 8.527 1.458 3.440 1.00 85.12 108 LEU A N 1
ATOM 794 C CA . LEU A 1 108 ? 9.096 2.701 2.918 1.00 85.12 108 LEU A CA 1
ATOM 795 C C . LEU A 1 108 ? 10.558 2.489 2.537 1.00 85.12 108 LEU A C 1
ATOM 797 O O . LEU A 1 108 ? 11.263 1.669 3.138 1.00 85.12 108 LEU A O 1
ATOM 801 N N . ASN A 1 109 ? 11.021 3.227 1.532 1.00 81.00 109 ASN A N 1
ATOM 802 C CA . ASN A 1 109 ? 12.445 3.344 1.269 1.00 81.00 109 ASN A CA 1
ATOM 803 C C . ASN A 1 109 ? 13.086 4.331 2.247 1.00 81.00 109 ASN A C 1
ATOM 805 O O . ASN A 1 109 ? 12.467 5.290 2.706 1.00 81.00 109 ASN A O 1
ATOM 809 N N . GLN A 1 110 ? 14.349 4.086 2.561 1.00 72.44 110 GLN A N 1
ATOM 810 C CA . GLN A 1 110 ? 15.191 5.041 3.257 1.00 72.44 110 GLN A CA 1
ATOM 811 C C . GLN A 1 110 ? 15.613 6.135 2.285 1.00 72.44 110 GLN A C 1
ATOM 813 O O . GLN A 1 110 ? 15.751 5.911 1.074 1.00 72.44 110 GLN A O 1
ATOM 818 N N . CYS A 1 111 ? 15.807 7.337 2.818 1.00 70.56 111 CYS A N 1
ATOM 819 C CA . CYS A 1 111 ? 16.035 8.461 1.945 1.00 70.56 111 CYS A CA 1
ATOM 820 C C . CYS A 1 111 ? 17.372 8.429 1.220 1.00 70.56 111 CYS A C 1
ATOM 822 O O . CYS A 1 111 ? 18.396 8.086 1.802 1.00 70.56 111 CYS A O 1
ATOM 824 N N . GLY A 1 112 ? 17.346 8.783 -0.069 1.00 69.75 112 GLY A N 1
ATOM 825 C CA . GLY A 1 112 ? 18.537 8.791 -0.919 1.00 69.75 112 GLY A CA 1
ATOM 826 C C . GLY A 1 112 ? 19.172 7.413 -1.142 1.00 69.75 112 GLY A C 1
ATOM 827 O O . GLY A 1 112 ? 20.273 7.353 -1.680 1.00 69.75 112 GLY A O 1
ATOM 828 N N . SER A 1 113 ? 18.508 6.317 -0.757 1.00 78.81 113 SER A N 1
ATOM 829 C CA . SER A 1 113 ? 19.050 4.962 -0.874 1.00 78.81 113 SER A CA 1
ATOM 830 C C . SER A 1 113 ? 18.112 4.015 -1.622 1.00 78.81 113 SER A C 1
ATOM 832 O O . SER A 1 113 ? 16.958 4.337 -1.911 1.00 78.81 113 SER A O 1
ATOM 834 N N . ASP A 1 114 ? 18.635 2.835 -1.940 1.00 83.81 114 ASP A N 1
ATOM 835 C CA . ASP A 1 114 ? 17.929 1.679 -2.494 1.00 83.81 114 ASP A CA 1
ATOM 836 C C . ASP A 1 114 ? 17.525 0.679 -1.396 1.00 83.81 114 ASP A C 1
ATOM 838 O O . ASP A 1 114 ? 17.292 -0.500 -1.662 1.00 83.81 114 ASP A O 1
ATOM 842 N N . ARG A 1 115 ? 17.475 1.119 -0.135 1.00 87.69 115 ARG A N 1
ATOM 843 C CA . ARG A 1 115 ? 17.153 0.272 1.016 1.00 87.69 115 ARG A CA 1
ATOM 844 C C . ARG A 1 115 ? 15.768 0.590 1.534 1.00 87.69 115 ARG A C 1
ATOM 846 O O . ARG A 1 115 ? 15.310 1.724 1.469 1.00 87.69 115 ARG A O 1
ATOM 853 N N . SER A 1 116 ? 15.095 -0.413 2.079 1.00 87.00 116 SER A N 1
ATOM 854 C CA . SER A 1 116 ? 13.755 -0.265 2.643 1.00 87.00 116 SER A CA 1
ATOM 855 C C . SER A 1 116 ? 13.610 -0.931 3.998 1.00 87.00 116 SER A C 1
ATOM 857 O O . SER A 1 116 ? 14.335 -1.868 4.340 1.00 87.00 116 SER A O 1
ATOM 859 N N . ALA A 1 117 ? 12.619 -0.455 4.740 1.00 85.88 117 ALA A N 1
ATOM 860 C CA . ALA A 1 117 ? 12.209 -0.976 6.032 1.00 85.88 117 ALA A CA 1
ATOM 861 C C . ALA A 1 117 ? 10.679 -1.022 6.122 1.00 85.88 117 ALA A C 1
ATOM 863 O O . ALA A 1 117 ? 9.973 -0.411 5.313 1.00 85.88 117 ALA A O 1
ATOM 864 N N . LEU A 1 118 ? 10.193 -1.804 7.081 1.00 87.81 118 LEU A N 1
ATOM 865 C CA . LEU A 1 118 ? 8.775 -1.946 7.381 1.00 87.81 118 LEU A CA 1
ATOM 866 C C . LEU A 1 118 ? 8.422 -1.079 8.581 1.00 87.81 118 LEU A C 1
ATOM 868 O O . LEU A 1 118 ? 9.198 -1.000 9.531 1.00 87.81 118 LEU A O 1
ATOM 872 N N . TYR A 1 119 ? 7.238 -0.486 8.535 1.00 84.88 119 TYR A N 1
ATOM 873 C CA . TYR A 1 119 ? 6.724 0.402 9.566 1.00 84.88 119 TYR A CA 1
ATOM 874 C C . TYR A 1 119 ? 5.336 -0.049 9.991 1.00 84.88 119 TYR A C 1
ATOM 876 O O . TYR A 1 119 ? 4.565 -0.580 9.186 1.00 84.88 119 TYR A O 1
ATOM 884 N N . ARG A 1 120 ? 5.030 0.184 11.266 1.00 89.50 120 ARG A N 1
ATOM 885 C CA . ARG A 1 120 ? 3.686 0.122 11.830 1.00 89.50 120 ARG A CA 1
ATOM 886 C C . ARG A 1 120 ? 3.405 1.477 12.452 1.00 89.50 120 ARG A C 1
ATOM 888 O O . ARG A 1 120 ? 3.956 1.793 13.496 1.00 89.50 120 ARG A O 1
ATOM 895 N N . GLN A 1 121 ? 2.561 2.251 11.798 1.00 82.38 121 GLN A N 1
ATOM 896 C CA . GLN A 1 121 ? 2.313 3.650 12.124 1.00 82.38 121 GLN A CA 1
ATOM 897 C C . GLN A 1 121 ? 0.844 3.882 12.475 1.00 82.38 121 GLN A C 1
ATOM 899 O O . GLN A 1 121 ? -0.008 3.035 12.198 1.00 82.38 121 GLN A O 1
ATOM 904 N N . GLY A 1 122 ? 0.532 4.996 13.134 1.00 84.69 122 GLY A N 1
ATOM 905 C CA . GLY A 1 122 ? -0.835 5.497 13.201 1.00 84.69 122 GLY A CA 1
ATOM 906 C C . GLY A 1 122 ? -1.243 6.159 11.882 1.00 84.69 122 GLY A C 1
ATOM 907 O O . GLY A 1 122 ? -0.479 6.234 10.916 1.00 84.69 122 GLY A O 1
ATOM 908 N N . LEU A 1 123 ? -2.489 6.632 11.821 1.00 85.00 123 LEU A N 1
ATOM 909 C CA . LEU A 1 123 ? -2.983 7.355 10.645 1.00 85.00 123 LEU A CA 1
ATOM 910 C C . LEU A 1 123 ? -2.287 8.709 10.475 1.00 85.00 123 LEU A C 1
ATOM 912 O O . LEU A 1 123 ? -2.069 9.136 9.347 1.00 85.00 123 LEU A O 1
ATOM 916 N N . ALA A 1 124 ? -1.926 9.376 11.571 1.00 81.00 124 ALA A N 1
ATOM 917 C CA . ALA A 1 124 ? -1.267 10.672 11.505 1.00 81.00 124 ALA A CA 1
ATOM 918 C C . ALA A 1 124 ? 0.114 10.566 10.861 1.00 81.00 124 ALA A C 1
ATOM 920 O O . ALA A 1 124 ? 0.388 11.294 9.918 1.00 81.00 124 ALA A O 1
ATOM 921 N N . GLU A 1 125 ? 0.940 9.610 11.280 1.00 79.19 125 GLU A N 1
ATOM 922 C CA . GLU A 1 125 ? 2.252 9.356 10.683 1.00 79.19 125 GLU A CA 1
ATOM 923 C C . GLU A 1 125 ? 2.114 8.846 9.241 1.00 79.19 125 GLU A C 1
ATOM 925 O O . GLU A 1 125 ? 2.872 9.244 8.356 1.00 79.19 125 GLU A O 1
ATOM 930 N N . PHE A 1 126 ? 1.079 8.044 8.958 1.00 84.38 126 PHE A N 1
ATOM 931 C CA . PHE A 1 126 ? 0.781 7.624 7.591 1.00 84.38 126 PHE A CA 1
ATOM 932 C C . PHE A 1 126 ? 0.369 8.788 6.673 1.00 84.38 126 PHE A C 1
ATOM 934 O O . PHE A 1 126 ? 0.570 8.686 5.467 1.00 84.38 126 PHE A O 1
ATOM 941 N N . PHE A 1 127 ? -0.189 9.895 7.162 1.00 83.25 127 PHE A N 1
ATOM 942 C CA . PHE A 1 127 ? -0.538 11.040 6.305 1.00 83.25 127 PHE A CA 1
ATOM 943 C C . PHE A 1 127 ? 0.443 12.214 6.400 1.00 83.25 127 PHE A C 1
ATOM 945 O O . PHE A 1 127 ? 0.524 12.981 5.446 1.00 83.25 127 PHE A O 1
ATOM 952 N N . ALA A 1 128 ? 1.229 12.326 7.473 1.00 72.56 128 ALA A N 1
ATOM 953 C CA . ALA A 1 128 ? 2.191 13.405 7.723 1.00 72.56 128 ALA A CA 1
ATOM 954 C C . ALA A 1 128 ? 3.485 13.285 6.887 1.00 72.56 128 ALA A C 1
ATOM 956 O O . ALA A 1 128 ? 4.591 13.419 7.404 1.00 72.56 128 ALA A O 1
ATOM 957 N N . ASP A 1 129 ? 3.341 13.050 5.582 1.00 64.94 129 ASP A N 1
ATOM 958 C CA . ASP A 1 129 ? 4.432 12.933 4.600 1.00 64.94 129 ASP A CA 1
ATOM 959 C C . ASP A 1 129 ? 4.385 14.062 3.550 1.00 64.94 129 ASP A C 1
ATOM 961 O O . ASP A 1 129 ? 4.913 13.925 2.452 1.00 64.94 129 ASP A O 1
ATOM 965 N N . GLY A 1 130 ? 3.711 15.182 3.852 1.00 65.69 130 GLY A N 1
ATOM 966 C CA . GLY A 1 130 ? 3.613 16.326 2.942 1.00 65.69 130 GLY A CA 1
ATOM 967 C C . GLY A 1 130 ? 2.828 15.990 1.677 1.00 65.69 130 GLY A C 1
ATOM 968 O O . GLY A 1 130 ? 3.379 15.977 0.574 1.00 65.69 130 GLY A O 1
ATOM 969 N N . LEU A 1 131 ? 1.534 15.700 1.833 1.00 82.00 131 LEU A N 1
ATOM 970 C CA . LEU A 1 131 ? 0.719 15.194 0.732 1.00 82.00 131 LEU A CA 1
ATOM 971 C C . LEU A 1 131 ? 0.610 16.188 -0.429 1.00 82.00 131 LEU A C 1
ATOM 973 O O . LEU A 1 131 ? 0.399 17.386 -0.245 1.00 82.00 131 LEU A O 1
ATOM 977 N N . PHE A 1 132 ? 0.667 15.661 -1.654 1.00 86.06 132 PHE A N 1
ATOM 978 C CA . PHE A 1 132 ? 0.328 16.425 -2.850 1.00 86.06 132 PHE A CA 1
ATOM 979 C C . PHE A 1 132 ? -1.176 16.723 -2.900 1.00 86.06 132 PHE A C 1
ATOM 981 O O . PHE A 1 132 ? -1.584 17.848 -3.189 1.00 86.06 132 PHE A O 1
ATOM 988 N N . ALA A 1 133 ? -1.998 15.714 -2.603 1.00 87.88 133 ALA A N 1
ATOM 989 C CA . ALA A 1 133 ? -3.437 15.864 -2.464 1.00 87.88 133 ALA A CA 1
ATOM 990 C C . ALA A 1 133 ? -3.884 15.316 -1.105 1.00 87.88 133 ALA A C 1
ATOM 992 O O . ALA A 1 133 ? -3.621 14.161 -0.772 1.00 87.88 133 ALA A O 1
ATOM 993 N N . HIS A 1 134 ? -4.587 16.148 -0.331 1.00 89.88 134 HIS A N 1
ATOM 994 C CA . HIS A 1 134 ? -5.128 15.783 0.980 1.00 89.88 134 HIS A CA 1
ATOM 995 C C . HIS A 1 134 ? -6.403 14.949 0.812 1.00 89.88 134 HIS A C 1
ATOM 997 O O . HIS A 1 134 ? -7.511 15.400 1.081 1.00 89.88 134 HIS A O 1
ATOM 1003 N N . GLU A 1 135 ? -6.249 13.735 0.303 1.00 93.56 135 GLU A N 1
ATOM 1004 C CA . GLU A 1 135 ? -7.299 12.731 0.191 1.00 93.56 135 GLU A CA 1
ATOM 1005 C C . GLU A 1 135 ? -6.706 11.337 0.393 1.00 93.56 135 GLU A C 1
ATOM 1007 O O . GLU A 1 135 ? -5.507 11.113 0.203 1.00 93.56 135 GLU A O 1
ATOM 1012 N N . ALA A 1 136 ? -7.556 10.395 0.788 1.00 97.12 136 ALA A N 1
ATOM 1013 C CA . ALA A 1 136 ? -7.176 9.014 1.020 1.00 97.12 136 ALA A CA 1
ATOM 1014 C C . ALA A 1 136 ? -8.017 8.072 0.168 1.00 97.12 136 ALA A C 1
ATOM 1016 O O . ALA A 1 136 ? -9.211 8.283 -0.049 1.00 97.12 136 ALA A O 1
ATOM 1017 N N . GLY A 1 137 ? -7.387 7.010 -0.304 1.00 98.25 137 GLY A N 1
ATOM 1018 C CA . GLY A 1 137 ? -8.060 5.907 -0.957 1.00 98.25 137 GLY A CA 1
ATOM 1019 C C . GLY A 1 137 ? -8.301 4.784 0.043 1.00 98.25 137 GLY A C 1
ATOM 1020 O O . GLY A 1 137 ? -7.386 4.436 0.784 1.00 98.25 137 GLY A O 1
ATOM 1021 N N . VAL A 1 138 ? -9.493 4.189 0.058 1.00 98.44 138 VAL A N 1
ATOM 1022 C CA . VAL A 1 138 ? -9.822 3.079 0.965 1.00 98.44 138 VAL A CA 1
ATOM 1023 C C . VAL A 1 138 ? -10.537 1.956 0.229 1.00 98.44 138 VAL A C 1
ATOM 1025 O O . VAL A 1 138 ? -11.503 2.192 -0.492 1.00 98.44 138 VAL A O 1
ATOM 1028 N N . VAL A 1 139 ? -10.106 0.719 0.470 1.00 98.56 139 VAL A N 1
ATOM 1029 C CA . VAL A 1 139 ? -10.858 -0.497 0.133 1.00 98.56 139 VAL A CA 1
ATOM 1030 C C . VAL A 1 139 ? -10.981 -1.359 1.385 1.00 98.56 139 VAL A C 1
ATOM 1032 O O . VAL A 1 139 ? -9.978 -1.867 1.880 1.00 98.56 139 VAL A O 1
ATOM 1035 N N . ALA A 1 140 ? -12.200 -1.563 1.885 1.00 98.19 140 ALA A N 1
ATOM 1036 C CA . ALA A 1 140 ? -12.438 -2.520 2.964 1.00 98.19 140 ALA A CA 1
ATOM 1037 C C . ALA A 1 140 ? -12.232 -3.953 2.463 1.00 98.19 140 ALA A C 1
ATOM 1039 O O . ALA A 1 140 ? -12.746 -4.310 1.399 1.00 98.19 140 ALA A O 1
ATOM 1040 N N . LEU A 1 141 ? -11.476 -4.765 3.206 1.00 98.12 141 LEU A N 1
ATOM 1041 C CA . LEU A 1 141 ? -11.289 -6.173 2.861 1.00 98.12 141 LEU A CA 1
ATOM 1042 C C . LEU A 1 141 ? -12.580 -6.964 3.088 1.00 98.12 141 LEU A C 1
ATOM 1044 O O . LEU A 1 141 ? -13.356 -6.674 3.997 1.00 98.12 141 LEU A O 1
ATOM 1048 N N . ALA A 1 142 ? -12.788 -8.003 2.280 1.00 96.38 142 ALA A N 1
ATOM 1049 C CA . ALA A 1 142 ? -13.916 -8.908 2.439 1.00 96.38 142 ALA A CA 1
ATOM 1050 C C . ALA A 1 142 ? -13.872 -9.569 3.834 1.00 96.38 142 ALA A C 1
ATOM 1052 O O . ALA A 1 142 ? -12.790 -10.000 4.253 1.00 96.38 142 ALA A O 1
ATOM 1053 N N . PRO A 1 143 ? -15.007 -9.718 4.547 1.00 94.38 143 PRO A N 1
ATOM 1054 C CA . PRO A 1 143 ? -15.005 -10.135 5.954 1.00 94.38 143 PRO A CA 1
ATOM 1055 C C . PRO A 1 143 ? -14.210 -11.421 6.264 1.00 94.38 143 PRO A C 1
ATOM 1057 O O . PRO A 1 143 ? -13.433 -11.417 7.224 1.00 94.38 143 PRO A O 1
ATOM 1060 N N . PRO A 1 144 ? -14.286 -12.503 5.453 1.00 91.38 144 PRO A N 1
ATOM 1061 C CA . PRO A 1 144 ? -13.516 -13.724 5.718 1.00 91.38 144 PRO A CA 1
ATOM 1062 C C . PRO A 1 144 ? -11.998 -13.552 5.584 1.00 91.38 144 PRO A C 1
ATOM 1064 O O . PRO A 1 144 ? -11.235 -14.310 6.187 1.00 91.38 144 PRO A O 1
ATOM 1067 N N . LEU A 1 145 ? -11.552 -12.604 4.754 1.00 94.44 145 LEU A N 1
ATOM 1068 C CA . LEU A 1 145 ? -10.141 -12.266 4.604 1.00 94.44 145 LEU A CA 1
ATOM 1069 C C . LEU A 1 145 ? -9.709 -11.305 5.715 1.00 94.44 145 LEU A C 1
ATOM 1071 O O . LEU A 1 145 ? -8.690 -11.548 6.356 1.00 94.44 145 LEU A O 1
ATOM 1075 N N . ALA A 1 146 ? -10.514 -10.277 6.000 1.00 95.38 146 ALA A N 1
ATOM 1076 C CA . ALA A 1 146 ? -10.256 -9.304 7.057 1.00 95.38 146 ALA A CA 1
ATOM 1077 C C . ALA A 1 146 ? -10.025 -9.980 8.418 1.00 95.38 146 ALA A C 1
ATOM 1079 O O . ALA A 1 146 ? -9.045 -9.667 9.085 1.00 95.38 146 ALA A O 1
ATOM 1080 N N . ALA A 1 147 ? -10.852 -10.964 8.793 1.00 91.19 147 ALA A N 1
ATOM 1081 C CA . ALA A 1 147 ? -10.704 -11.686 10.060 1.00 91.19 147 ALA A CA 1
ATOM 1082 C C . ALA A 1 147 ? -9.357 -12.430 10.180 1.00 91.19 147 ALA A C 1
ATOM 1084 O O . ALA A 1 147 ? -8.708 -12.382 11.224 1.00 91.19 147 ALA A O 1
ATOM 1085 N N . ARG A 1 148 ? -8.906 -13.089 9.101 1.00 90.50 148 ARG A N 1
ATOM 1086 C CA . ARG A 1 148 ? -7.610 -13.796 9.066 1.00 90.50 148 ARG A CA 1
ATOM 1087 C C . ARG A 1 148 ? -6.428 -12.840 9.099 1.00 90.50 148 ARG A C 1
ATOM 1089 O O . ARG A 1 148 ? -5.433 -13.111 9.768 1.00 90.50 148 ARG A O 1
ATOM 1096 N N . VAL A 1 149 ? -6.543 -11.746 8.352 1.00 92.62 149 VAL A N 1
ATOM 1097 C CA . VAL A 1 149 ? -5.508 -10.723 8.229 1.00 92.62 149 VAL A CA 1
ATOM 1098 C C . VAL A 1 149 ? -5.353 -9.975 9.557 1.00 92.62 149 VAL A C 1
ATOM 1100 O O . VAL A 1 149 ? -4.241 -9.892 10.069 1.00 92.62 149 VAL A O 1
ATOM 1103 N N . ALA A 1 150 ? -6.448 -9.519 10.174 1.00 89.31 150 ALA A N 1
ATOM 1104 C CA . ALA A 1 150 ? -6.434 -8.788 11.445 1.00 89.31 150 ALA A CA 1
ATOM 1105 C C . ALA A 1 150 ? -5.726 -9.560 12.570 1.00 89.31 150 ALA A C 1
ATOM 1107 O O . ALA A 1 150 ? -4.910 -8.984 13.285 1.00 89.31 150 ALA A O 1
ATOM 1108 N N . ALA A 1 151 ? -5.986 -10.867 12.691 1.00 86.31 151 ALA A N 1
ATOM 1109 C CA . ALA A 1 151 ? -5.404 -11.712 13.737 1.00 86.31 151 ALA A CA 1
ATOM 1110 C C . ALA A 1 151 ? -3.873 -11.850 13.649 1.00 86.31 151 ALA A C 1
ATOM 1112 O O . ALA A 1 151 ? -3.218 -12.147 14.642 1.00 86.31 151 ALA A O 1
ATOM 1113 N N . GLN A 1 152 ? -3.306 -11.656 12.458 1.00 90.94 152 GLN A N 1
ATOM 1114 C CA . GLN A 1 152 ? -1.892 -11.900 12.173 1.00 90.94 152 GLN A CA 1
ATOM 1115 C C . GLN A 1 152 ? -1.110 -10.615 11.892 1.00 90.94 152 GLN A C 1
ATOM 1117 O O . GLN A 1 152 ? 0.113 -10.598 12.007 1.00 90.94 152 GLN A O 1
ATOM 1122 N N . LEU A 1 153 ? -1.799 -9.517 11.564 1.00 88.56 153 LEU A N 1
ATOM 1123 C CA . LEU A 1 153 ? -1.175 -8.236 11.242 1.00 88.56 153 LEU A CA 1
ATOM 1124 C C . LEU A 1 153 ? -0.350 -7.652 12.386 1.00 88.56 153 LEU A C 1
ATOM 1126 O O . LEU A 1 153 ? 0.478 -6.791 12.115 1.00 88.56 153 LEU A O 1
ATOM 1130 N N . GLN A 1 154 ? -0.552 -8.078 13.633 1.00 85.50 154 GLN A N 1
ATOM 1131 C CA . GLN A 1 154 ? 0.239 -7.636 14.788 1.00 85.50 154 GLN A CA 1
ATOM 1132 C C . GLN A 1 154 ? 1.603 -8.346 14.898 1.00 85.50 154 GLN A C 1
ATOM 1134 O O . GLN A 1 154 ? 2.503 -7.830 15.559 1.00 85.50 154 GLN A O 1
ATOM 1139 N N . ASP A 1 155 ? 1.802 -9.483 14.224 1.00 89.75 155 ASP A N 1
ATOM 1140 C CA . ASP A 1 155 ? 3.058 -10.235 14.282 1.00 89.75 155 ASP A CA 1
ATOM 1141 C C . ASP A 1 155 ? 4.114 -9.641 13.335 1.00 89.75 155 ASP A C 1
ATOM 1143 O O . ASP A 1 155 ? 4.180 -9.946 12.142 1.00 89.75 155 ASP A O 1
ATOM 1147 N N . ASN A 1 156 ? 4.997 -8.804 13.885 1.00 88.31 156 ASN A N 1
ATOM 1148 C CA . ASN A 1 156 ? 6.094 -8.193 13.131 1.00 88.31 156 ASN A CA 1
ATOM 1149 C C . ASN A 1 156 ? 7.054 -9.219 12.500 1.00 88.31 156 ASN A C 1
ATOM 1151 O O . ASN A 1 156 ? 7.635 -8.931 11.453 1.00 88.31 156 ASN A O 1
ATOM 1155 N N . ARG A 1 157 ? 7.241 -10.403 13.102 1.00 89.75 157 ARG A N 1
ATOM 1156 C CA . ARG A 1 157 ? 8.130 -11.436 12.543 1.00 89.75 157 ARG A CA 1
ATOM 1157 C C . ARG A 1 157 ? 7.517 -12.045 11.291 1.00 89.75 157 ARG A C 1
ATOM 1159 O O . ARG A 1 157 ? 8.218 -12.201 10.293 1.00 89.75 157 ARG A O 1
ATOM 1166 N N . LEU A 1 158 ? 6.216 -12.323 11.328 1.00 89.88 158 LEU A N 1
ATOM 1167 C CA . LEU A 1 158 ? 5.471 -12.793 10.164 1.00 89.88 158 LEU A CA 1
ATOM 1168 C C . LEU A 1 158 ? 5.503 -11.759 9.031 1.00 89.88 158 LEU A C 1
ATOM 1170 O O . LEU A 1 158 ? 5.835 -12.100 7.898 1.00 89.88 158 LEU A O 1
ATOM 1174 N N . LEU A 1 159 ? 5.245 -10.480 9.328 1.00 90.12 159 LEU A N 1
ATOM 1175 C CA . LEU A 1 159 ? 5.263 -9.419 8.310 1.00 90.12 159 LEU A CA 1
ATOM 1176 C C . LEU A 1 159 ? 6.652 -9.197 7.686 1.00 90.12 159 LEU A C 1
ATOM 1178 O O . LEU A 1 159 ? 6.764 -8.844 6.508 1.00 90.12 159 LEU A O 1
ATOM 1182 N N . ALA A 1 160 ? 7.719 -9.439 8.451 1.00 92.69 160 ALA A N 1
ATOM 1183 C CA . ALA A 1 160 ? 9.092 -9.359 7.963 1.00 92.69 160 ALA A CA 1
ATOM 1184 C C . ALA A 1 160 ? 9.492 -10.537 7.055 1.00 92.69 160 ALA A C 1
ATOM 1186 O O . ALA A 1 160 ? 10.478 -10.424 6.328 1.00 92.69 160 ALA A O 1
ATOM 1187 N N . GLN A 1 161 ? 8.734 -11.642 7.036 1.00 94.94 161 GLN A N 1
ATOM 1188 C CA . GLN A 1 161 ? 9.089 -12.861 6.298 1.00 94.94 161 GLN A CA 1
ATOM 1189 C C . GLN A 1 161 ? 9.271 -12.629 4.791 1.00 94.94 161 GLN A C 1
ATOM 1191 O O . GLN A 1 161 ? 10.117 -13.264 4.161 1.00 94.94 161 GLN A O 1
ATOM 1196 N N . LEU A 1 162 ? 8.470 -11.737 4.199 1.00 96.00 162 LEU A N 1
ATOM 1197 C CA . LEU A 1 162 ? 8.520 -11.424 2.768 1.00 96.00 162 LEU A CA 1
ATOM 1198 C C . LEU A 1 162 ? 9.249 -10.111 2.455 1.00 96.00 162 LEU A C 1
ATOM 1200 O O . LEU A 1 162 ? 9.186 -9.641 1.318 1.00 96.00 162 LEU A O 1
ATOM 1204 N N . HIS A 1 163 ? 9.929 -9.503 3.430 1.00 96.88 163 HIS A N 1
ATOM 1205 C CA . HIS A 1 163 ? 10.658 -8.253 3.221 1.00 96.88 163 HIS A CA 1
ATOM 1206 C C . HIS A 1 163 ? 11.935 -8.477 2.409 1.00 96.88 163 HIS A C 1
ATOM 1208 O O . HIS A 1 163 ? 12.853 -9.165 2.845 1.00 96.88 163 HIS A O 1
ATOM 1214 N N . GLU A 1 164 ? 12.018 -7.840 1.245 1.00 96.69 164 GLU A N 1
ATOM 1215 C CA . GLU A 1 164 ? 13.260 -7.699 0.481 1.00 96.69 164 GLU A CA 1
ATOM 1216 C C . GLU A 1 164 ? 13.785 -6.267 0.649 1.00 96.69 164 GLU A C 1
ATOM 1218 O O . GLU A 1 164 ? 13.141 -5.324 0.177 1.00 96.69 164 GLU A O 1
ATOM 1223 N N . PRO A 1 165 ? 14.923 -6.050 1.325 1.00 93.06 165 PRO A N 1
ATOM 1224 C CA . PRO A 1 165 ? 15.401 -4.706 1.602 1.00 93.06 165 PRO A CA 1
ATOM 1225 C C . PRO A 1 165 ? 15.848 -3.938 0.351 1.00 93.06 165 PRO A C 1
ATOM 1227 O O . PRO A 1 165 ? 15.809 -2.710 0.404 1.00 93.06 165 PRO A O 1
ATOM 1230 N N . ARG A 1 166 ? 16.236 -4.608 -0.748 1.00 94.88 166 ARG A N 1
ATOM 1231 C CA . ARG A 1 166 ? 16.578 -3.971 -2.033 1.00 94.88 166 ARG A CA 1
ATOM 1232 C C . ARG A 1 166 ? 15.333 -3.356 -2.667 1.00 94.88 166 ARG A C 1
ATOM 1234 O O . ARG A 1 166 ? 14.509 -4.024 -3.297 1.00 94.88 166 ARG A O 1
ATOM 1241 N N . TYR A 1 167 ? 15.211 -2.056 -2.487 1.00 93.81 167 TYR A N 1
ATOM 1242 C CA . TYR A 1 167 ? 14.096 -1.257 -2.935 1.00 93.81 167 TYR A CA 1
ATOM 1243 C C . TYR A 1 167 ? 14.319 -0.741 -4.354 1.00 93.81 167 TYR A C 1
ATOM 1245 O O . TYR A 1 167 ? 15.334 -0.120 -4.660 1.00 93.81 167 TYR A O 1
ATOM 1253 N N . ASN A 1 168 ? 13.325 -0.959 -5.208 1.00 93.81 168 ASN A N 1
ATOM 1254 C CA . ASN A 1 168 ? 13.245 -0.347 -6.528 1.00 93.81 168 ASN A CA 1
ATOM 1255 C C . ASN A 1 168 ? 11.825 0.175 -6.714 1.00 93.81 168 ASN A C 1
ATOM 1257 O O . ASN A 1 168 ? 10.912 -0.634 -6.765 1.00 93.81 168 ASN A O 1
ATOM 1261 N N . MET A 1 169 ? 11.615 1.483 -6.849 1.00 90.75 169 MET A N 1
ATOM 1262 C CA . MET A 1 169 ? 10.275 2.078 -7.001 1.00 90.75 169 MET A CA 1
ATOM 1263 C C . MET A 1 169 ? 9.495 1.495 -8.191 1.00 90.75 169 MET A C 1
ATOM 1265 O O . MET A 1 169 ? 8.269 1.405 -8.162 1.00 90.75 169 MET A O 1
ATOM 1269 N N . LEU A 1 170 ? 10.214 1.067 -9.228 1.00 93.69 170 LEU A N 1
ATOM 1270 C CA . LEU A 1 170 ? 9.650 0.501 -10.446 1.00 93.69 170 LEU A CA 1
ATOM 1271 C C . LEU A 1 170 ? 9.903 -1.008 -10.542 1.00 93.69 170 LEU A C 1
ATOM 1273 O O . LEU A 1 170 ? 10.022 -1.516 -11.650 1.00 93.69 170 LEU A O 1
ATOM 1277 N N . ALA A 1 171 ? 10.009 -1.723 -9.414 1.00 96.31 171 ALA A N 1
ATOM 1278 C CA . ALA A 1 171 ? 10.225 -3.172 -9.403 1.00 96.31 171 ALA A CA 1
ATOM 1279 C C . ALA A 1 171 ? 9.199 -3.906 -10.281 1.00 96.31 171 ALA A C 1
ATOM 1281 O O . ALA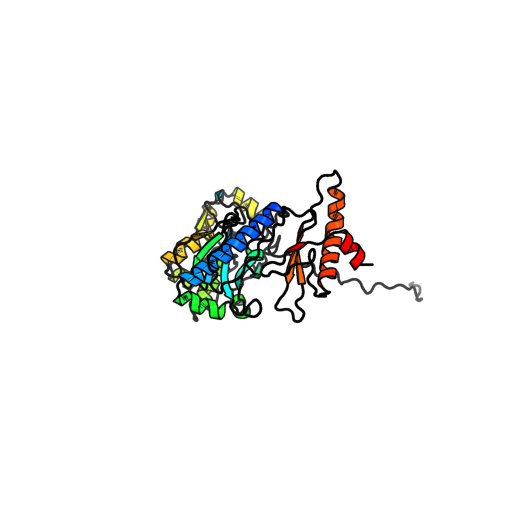 A 1 171 ? 7.989 -3.681 -10.161 1.00 96.31 171 ALA A O 1
ATOM 1282 N N . TYR A 1 172 ? 9.679 -4.813 -11.136 1.00 97.69 172 TYR A N 1
ATOM 1283 C CA . TYR A 1 172 ? 8.805 -5.642 -11.953 1.00 97.69 172 TYR A CA 1
ATOM 1284 C C . TYR A 1 172 ? 8.042 -6.625 -11.041 1.00 97.69 172 TYR A C 1
ATOM 1286 O O . TYR A 1 172 ? 8.666 -7.450 -10.374 1.00 97.69 172 TYR A O 1
ATOM 1294 N N . PRO A 1 173 ? 6.695 -6.622 -11.021 1.00 96.69 173 PRO A N 1
ATOM 1295 C CA . PRO A 1 173 ? 5.889 -7.375 -10.048 1.00 96.69 173 PRO A CA 1
ATOM 1296 C C . PRO A 1 173 ? 6.151 -8.881 -10.049 1.00 96.69 173 PRO A C 1
ATOM 12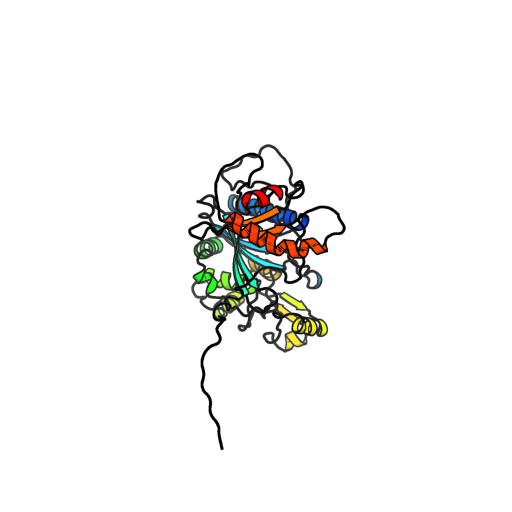98 O O . PRO A 1 173 ? 5.903 -9.587 -9.071 1.00 96.69 173 PRO A O 1
ATOM 1301 N N . TRP A 1 174 ? 6.628 -9.394 -11.180 1.00 97.62 174 TRP A N 1
ATOM 1302 C CA . TRP A 1 174 ? 6.845 -10.815 -11.392 1.00 97.62 174 TRP A CA 1
ATOM 1303 C C . TRP A 1 174 ? 8.315 -11.221 -11.270 1.00 97.62 174 TRP A C 1
ATOM 1305 O O . TRP A 1 174 ? 8.596 -12.421 -11.243 1.00 97.62 174 TRP A O 1
ATOM 1315 N N . SER A 1 175 ? 9.230 -10.262 -11.096 1.00 94.50 175 SER A N 1
ATOM 1316 C CA . SER A 1 175 ? 10.633 -10.502 -10.758 1.00 94.50 175 SER A CA 1
ATOM 1317 C C . SER A 1 175 ? 10.808 -10.719 -9.245 1.00 94.50 175 SER A C 1
ATOM 1319 O O . SER A 1 175 ? 9.878 -10.539 -8.457 1.00 94.50 175 SER A O 1
ATOM 1321 N N . GLY A 1 176 ? 11.973 -11.235 -8.846 1.00 91.81 176 GLY A N 1
ATOM 1322 C CA . GLY A 1 176 ? 12.363 -11.418 -7.443 1.00 91.81 176 GLY A CA 1
ATOM 1323 C C . GLY A 1 176 ? 13.471 -10.508 -6.878 1.00 91.81 176 GLY A C 1
ATOM 1324 O O . GLY A 1 176 ? 13.487 -10.372 -5.659 1.00 91.81 176 GLY A O 1
ATOM 1325 N N . PRO A 1 177 ? 14.392 -9.901 -7.661 1.00 95.56 177 PRO A N 1
ATOM 1326 C CA . PRO A 1 177 ? 15.579 -9.248 -7.096 1.00 95.56 177 PRO A CA 1
ATOM 1327 C C . PRO A 1 177 ? 15.296 -7.943 -6.341 1.00 95.56 177 PRO A C 1
ATOM 1329 O O . PRO A 1 177 ? 16.149 -7.506 -5.572 1.00 95.56 177 PRO A O 1
ATOM 1332 N N . TYR A 1 178 ? 14.124 -7.335 -6.548 1.00 97.31 178 TYR A N 1
ATOM 1333 C CA . TYR A 1 178 ? 13.713 -6.096 -5.894 1.00 97.31 178 TYR A CA 1
ATOM 1334 C C . TYR A 1 178 ? 12.313 -6.213 -5.289 1.00 97.31 178 TYR A C 1
ATOM 1336 O O . TYR A 1 178 ? 11.544 -7.132 -5.602 1.00 97.31 178 TYR A O 1
ATOM 1344 N N . GLN A 1 179 ? 11.973 -5.269 -4.414 1.00 96.81 179 GLN A N 1
ATOM 1345 C CA . GLN A 1 179 ? 10.617 -5.095 -3.905 1.00 96.81 179 GLN A CA 1
ATOM 1346 C C . GLN A 1 179 ? 10.316 -3.625 -3.664 1.00 96.81 179 GLN A C 1
ATOM 1348 O O . GLN A 1 179 ? 11.081 -2.913 -3.018 1.00 96.81 179 GLN A O 1
ATOM 1353 N N . GLN A 1 180 ? 9.152 -3.198 -4.129 1.00 94.19 180 GLN A N 1
ATOM 1354 C CA . GLN A 1 180 ? 8.643 -1.852 -3.899 1.00 94.19 180 GLN A CA 1
ATOM 1355 C C . GLN A 1 180 ? 7.549 -1.845 -2.822 1.00 94.19 180 GLN A C 1
ATOM 1357 O O . GLN A 1 180 ? 7.087 -2.905 -2.389 1.00 94.19 180 GLN A O 1
ATOM 1362 N N . SER A 1 181 ? 7.161 -0.661 -2.354 1.00 95.12 181 SER A N 1
ATOM 1363 C CA . SER A 1 181 ? 6.257 -0.478 -1.215 1.00 95.12 181 SER A CA 1
ATOM 1364 C C . SER A 1 181 ? 4.881 -1.130 -1.404 1.00 95.12 181 SER A C 1
ATOM 1366 O O . SER A 1 181 ? 4.475 -1.951 -0.580 1.00 95.12 181 SER A O 1
ATOM 1368 N N . ASN A 1 182 ? 4.198 -0.859 -2.520 1.00 97.94 182 ASN A N 1
ATOM 1369 C CA . ASN A 1 182 ? 2.864 -1.411 -2.782 1.00 97.94 182 ASN A CA 1
ATOM 1370 C C . ASN A 1 182 ? 2.926 -2.921 -3.084 1.00 97.94 182 ASN A C 1
ATOM 1372 O O . ASN A 1 182 ? 2.011 -3.665 -2.733 1.00 97.94 182 ASN A O 1
ATOM 1376 N N . GLN A 1 183 ? 4.019 -3.400 -3.692 1.00 98.12 183 GLN A N 1
ATOM 1377 C CA . GLN A 1 183 ? 4.239 -4.828 -3.946 1.00 98.12 183 GLN A CA 1
ATOM 1378 C C . GLN A 1 183 ? 4.379 -5.611 -2.639 1.00 98.12 183 GLN A C 1
ATOM 1380 O O . GLN A 1 183 ? 3.790 -6.681 -2.515 1.00 98.12 183 GLN A O 1
ATOM 1385 N N . TRP A 1 184 ? 5.117 -5.080 -1.659 1.00 98.38 184 TRP A N 1
ATOM 1386 C CA . TRP A 1 184 ? 5.201 -5.703 -0.338 1.00 98.38 184 TRP A CA 1
ATOM 1387 C C . TRP A 1 184 ? 3.822 -5.834 0.314 1.00 98.38 184 TRP A C 1
ATOM 1389 O O . TRP A 1 184 ? 3.517 -6.891 0.859 1.00 98.38 184 TRP A O 1
ATOM 1399 N N . ALA A 1 185 ? 2.969 -4.810 0.212 1.00 98.31 185 ALA A N 1
ATOM 1400 C CA . ALA A 1 185 ? 1.630 -4.856 0.794 1.00 98.31 185 ALA A CA 1
ATOM 1401 C C . ALA A 1 185 ? 0.784 -6.003 0.207 1.00 98.31 185 ALA A C 1
ATOM 1403 O O . ALA A 1 185 ? 0.205 -6.786 0.957 1.00 98.31 185 ALA A O 1
ATOM 1404 N N . ILE A 1 186 ? 0.758 -6.183 -1.119 1.00 98.31 186 ILE A N 1
ATOM 1405 C CA . ILE A 1 186 ? -0.036 -7.267 -1.727 1.00 98.31 186 ILE A CA 1
ATOM 1406 C C . ILE A 1 186 ? 0.613 -8.653 -1.618 1.00 98.31 186 ILE A C 1
ATOM 1408 O O . ILE A 1 186 ? -0.099 -9.652 -1.532 1.00 98.31 186 ILE A O 1
ATOM 1412 N N . GLU A 1 187 ? 1.947 -8.743 -1.570 1.00 98.50 187 GLU A N 1
ATOM 1413 C CA . GLU A 1 187 ? 2.638 -10.001 -1.254 1.00 98.50 187 GLU A CA 1
ATOM 1414 C C . GLU A 1 187 ? 2.361 -10.424 0.199 1.00 98.50 187 GLU A C 1
ATOM 1416 O O . GLU A 1 187 ? 2.149 -11.605 0.469 1.00 98.50 187 GLU A O 1
ATOM 1421 N N . THR A 1 188 ? 2.285 -9.459 1.119 1.00 98.12 188 THR A N 1
ATOM 1422 C CA . THR A 1 188 ? 1.896 -9.675 2.519 1.00 98.12 188 THR A CA 1
ATOM 1423 C C . THR A 1 188 ? 0.427 -10.073 2.629 1.00 98.12 188 THR A C 1
ATOM 1425 O O . THR A 1 188 ? 0.096 -10.991 3.368 1.00 98.12 188 THR A O 1
ATOM 1428 N N . LEU A 1 189 ? -0.468 -9.465 1.847 1.00 97.62 189 LEU A N 1
ATOM 1429 C CA . LEU A 1 189 ? -1.863 -9.904 1.805 1.00 97.62 189 LEU A CA 1
ATOM 1430 C C . LEU A 1 189 ? -1.979 -11.371 1.362 1.00 97.62 189 LEU A C 1
ATOM 1432 O O . LEU A 1 189 ? -2.734 -12.125 1.966 1.00 97.62 189 LEU A O 1
ATOM 1436 N N . ALA A 1 190 ? -1.190 -11.794 0.368 1.00 97.75 190 ALA A N 1
ATOM 1437 C CA . ALA A 1 190 ? -1.128 -13.190 -0.064 1.00 97.75 190 ALA A CA 1
ATOM 1438 C C . ALA A 1 190 ? -0.609 -14.132 1.041 1.00 97.75 190 ALA A C 1
ATOM 1440 O O . ALA A 1 190 ? -1.188 -15.197 1.244 1.00 97.75 190 ALA A O 1
ATOM 1441 N N . LEU A 1 191 ? 0.443 -13.728 1.771 1.00 97.69 191 LEU A N 1
ATOM 1442 C CA . LEU A 1 191 ? 0.969 -14.448 2.946 1.00 97.69 191 LEU A CA 1
ATOM 1443 C C . LEU A 1 191 ? -0.118 -14.687 3.999 1.00 97.69 191 LEU A C 1
ATOM 1445 O O . LEU A 1 191 ? -0.232 -15.783 4.537 1.00 97.69 191 LEU A O 1
ATOM 1449 N N . LEU A 1 192 ? -0.916 -13.660 4.287 1.00 95.88 192 LEU A N 1
ATOM 1450 C CA . LEU A 1 192 ? -1.945 -13.715 5.324 1.00 95.88 192 LEU A CA 1
ATOM 1451 C C . LEU A 1 192 ? -3.235 -14.408 4.857 1.00 95.88 192 LEU A C 1
ATOM 1453 O O . LEU A 1 192 ? -3.998 -14.914 5.683 1.00 95.88 192 LEU A O 1
ATOM 1457 N N . ALA A 1 193 ? -3.489 -14.431 3.547 1.00 94.75 193 ALA A N 1
ATOM 1458 C CA . ALA A 1 193 ? -4.661 -15.064 2.951 1.00 94.75 193 ALA A CA 1
ATOM 1459 C C . ALA A 1 193 ? -4.539 -16.592 2.857 1.00 94.75 193 ALA A C 1
ATOM 1461 O O . ALA A 1 193 ? -5.548 -17.289 2.976 1.00 94.75 193 ALA A O 1
ATOM 1462 N N . ASP A 1 194 ? -3.332 -17.113 2.619 1.00 94.62 194 ASP A N 1
ATOM 1463 C CA . ASP A 1 194 ? -3.099 -18.523 2.302 1.00 94.62 194 ASP A CA 1
ATOM 1464 C C . ASP A 1 194 ? -1.861 -19.070 3.047 1.00 94.62 194 ASP A C 1
ATOM 1466 O O . ASP A 1 194 ? -0.734 -18.698 2.714 1.00 94.62 194 ASP A O 1
ATOM 1470 N N . PRO A 1 195 ? -2.028 -20.011 4.001 1.00 92.56 195 PRO A N 1
ATOM 1471 C CA . PRO A 1 195 ? -0.923 -20.614 4.758 1.00 92.56 195 PRO A CA 1
ATOM 1472 C C . PRO A 1 195 ? 0.148 -21.331 3.914 1.00 92.56 195 PRO A C 1
ATOM 1474 O O . PRO A 1 195 ? 1.243 -21.622 4.416 1.00 92.56 195 PRO A O 1
ATOM 1477 N N . ALA A 1 196 ? -0.154 -21.659 2.651 1.00 95.94 196 ALA A N 1
ATOM 1478 C CA . ALA A 1 196 ? 0.813 -22.223 1.710 1.00 95.94 196 ALA A CA 1
ATOM 1479 C C . ALA A 1 196 ? 1.802 -21.168 1.179 1.00 95.94 196 ALA A C 1
ATOM 1481 O O . ALA A 1 196 ? 2.881 -21.509 0.683 1.00 95.94 196 ALA A O 1
ATOM 1482 N N . VAL A 1 197 ? 1.473 -19.879 1.286 1.00 97.81 197 VAL A N 1
ATOM 1483 C CA . VAL A 1 197 ? 2.352 -18.785 0.878 1.00 97.81 197 VAL A CA 1
ATOM 1484 C C . VAL A 1 197 ? 3.398 -18.558 1.962 1.00 97.81 197 VAL A C 1
ATOM 1486 O O . VAL A 1 197 ? 3.133 -17.949 2.983 1.00 97.81 197 VAL A O 1
ATOM 1489 N N . ARG A 1 198 ? 4.623 -19.046 1.738 1.00 96.25 198 ARG A N 1
ATOM 1490 C CA . ARG A 1 198 ? 5.749 -18.891 2.686 1.00 96.25 198 ARG A CA 1
ATOM 1491 C C . ARG A 1 198 ? 6.979 -18.204 2.095 1.00 96.25 198 ARG A C 1
ATOM 1493 O O . ARG A 1 198 ? 8.023 -18.130 2.737 1.00 96.25 198 ARG A O 1
ATOM 1500 N N . SER A 1 199 ? 6.880 -17.733 0.854 1.00 97.81 199 SER A N 1
ATOM 1501 C CA . SER A 1 199 ? 7.970 -17.075 0.135 1.00 97.81 199 SER A CA 1
ATOM 1502 C C . SER A 1 199 ? 7.436 -16.038 -0.846 1.00 97.81 199 SER A C 1
ATOM 1504 O O . SER A 1 199 ? 6.291 -16.121 -1.299 1.00 97.81 199 SER A O 1
ATOM 1506 N N . ARG A 1 200 ? 8.292 -15.096 -1.262 1.00 97.94 200 ARG A N 1
ATOM 1507 C CA . ARG A 1 200 ? 7.926 -14.083 -2.266 1.00 97.94 200 ARG A CA 1
ATOM 1508 C C . ARG A 1 200 ? 7.543 -14.710 -3.607 1.00 97.94 200 ARG A C 1
ATOM 1510 O O . ARG A 1 200 ? 6.727 -14.171 -4.346 1.00 97.94 200 ARG A O 1
ATOM 1517 N N . ALA A 1 201 ? 8.142 -15.848 -3.963 1.00 98.25 201 ALA A N 1
ATOM 1518 C CA . ALA A 1 201 ? 7.764 -16.593 -5.166 1.00 98.25 201 ALA A CA 1
ATOM 1519 C C . ALA A 1 201 ? 6.348 -17.174 -5.054 1.00 98.25 201 ALA A C 1
ATOM 1521 O O . ALA A 1 201 ? 5.557 -17.026 -5.987 1.00 98.25 201 ALA A O 1
ATOM 1522 N N . ALA A 1 202 ? 6.010 -17.762 -3.901 1.00 98.44 202 ALA A N 1
ATOM 1523 C CA . ALA A 1 202 ? 4.669 -18.269 -3.632 1.00 98.44 202 ALA A CA 1
ATOM 1524 C C . ALA A 1 202 ? 3.628 -17.138 -3.606 1.00 98.44 202 ALA A C 1
ATOM 1526 O O . ALA A 1 202 ? 2.563 -17.296 -4.198 1.00 98.44 202 ALA A O 1
ATOM 1527 N N . ALA A 1 203 ? 3.960 -15.978 -3.026 1.00 98.50 203 ALA A N 1
ATOM 1528 C CA . ALA A 1 203 ? 3.086 -14.805 -3.002 1.00 98.50 203 ALA A CA 1
ATOM 1529 C C . ALA A 1 203 ? 2.789 -14.286 -4.419 1.00 98.50 203 ALA A C 1
ATOM 1531 O O . ALA A 1 203 ? 1.633 -14.126 -4.796 1.00 98.50 203 ALA A O 1
ATOM 1532 N N . ARG A 1 204 ? 3.813 -14.130 -5.270 1.00 98.31 204 ARG A N 1
ATOM 1533 C CA . ARG A 1 204 ? 3.630 -13.750 -6.685 1.00 98.31 204 ARG A CA 1
ATOM 1534 C C . ARG A 1 204 ? 2.819 -14.781 -7.473 1.00 98.31 204 ARG A C 1
ATOM 1536 O O . ARG A 1 204 ? 2.016 -14.412 -8.327 1.00 98.31 204 ARG A O 1
ATOM 1543 N N . ALA A 1 205 ? 3.008 -16.074 -7.201 1.00 98.38 205 ALA A N 1
ATOM 1544 C CA . ALA A 1 205 ? 2.200 -17.127 -7.811 1.00 98.38 205 ALA A CA 1
ATOM 1545 C C . ALA A 1 205 ? 0.736 -17.059 -7.351 1.00 98.38 205 ALA A C 1
ATOM 1547 O O . ALA A 1 205 ? -0.164 -17.210 -8.174 1.00 98.38 205 ALA A O 1
ATOM 1548 N N . TRP A 1 206 ? 0.500 -16.791 -6.066 1.00 98.19 206 TRP A N 1
ATOM 1549 C CA . TRP A 1 206 ? -0.832 -16.565 -5.511 1.00 98.19 206 TRP A CA 1
ATOM 1550 C C . TRP A 1 206 ? -1.504 -15.361 -6.179 1.00 98.19 206 TRP A C 1
ATOM 1552 O O . TRP A 1 206 ? -2.613 -15.505 -6.685 1.00 98.19 206 TRP A O 1
ATOM 1562 N N . LEU A 1 207 ? -0.802 -14.231 -6.306 1.00 98.44 207 LEU A N 1
ATOM 1563 C CA . LEU A 1 207 ? -1.306 -13.023 -6.973 1.00 98.44 207 LEU A CA 1
ATOM 1564 C C . LEU A 1 207 ? -1.712 -13.290 -8.431 1.00 98.44 207 LEU A C 1
ATOM 1566 O O . LEU A 1 207 ? -2.778 -12.854 -8.858 1.00 98.44 207 LEU A O 1
ATOM 1570 N N . ARG A 1 208 ? -0.917 -14.066 -9.183 1.00 97.94 208 ARG A N 1
ATOM 1571 C CA . ARG A 1 208 ? -1.274 -14.487 -10.552 1.00 97.94 208 ARG A CA 1
ATOM 1572 C C . ARG A 1 208 ? -2.538 -15.343 -10.596 1.00 97.94 208 ARG A C 1
ATOM 1574 O O . ARG A 1 208 ? -3.382 -15.120 -11.456 1.00 97.94 208 ARG A O 1
ATOM 1581 N N . ARG A 1 209 ? -2.683 -16.304 -9.675 1.00 97.12 209 ARG A N 1
ATOM 1582 C CA . ARG A 1 209 ? -3.893 -17.144 -9.587 1.00 97.12 209 ARG A CA 1
ATOM 1583 C C . ARG A 1 209 ? -5.143 -16.338 -9.227 1.00 97.12 209 ARG A C 1
ATOM 1585 O O . ARG A 1 209 ? -6.232 -16.740 -9.609 1.00 97.12 209 ARG A O 1
ATOM 1592 N N . HIS A 1 210 ? -4.974 -15.208 -8.544 1.00 97.06 210 HIS A N 1
ATOM 1593 C CA . HIS A 1 210 ? -6.054 -14.299 -8.155 1.00 97.06 210 HIS A CA 1
ATOM 1594 C C . HIS A 1 210 ? -6.218 -13.116 -9.125 1.00 97.06 210 HIS A C 1
ATOM 1596 O O . HIS A 1 210 ? -6.743 -12.077 -8.735 1.00 97.06 210 HIS A O 1
ATOM 1602 N N . ASP A 1 211 ? -5.758 -13.249 -10.377 1.00 96.88 211 ASP A N 1
ATOM 1603 C CA . ASP A 1 211 ? -5.917 -12.247 -11.447 1.00 96.88 211 ASP A CA 1
ATOM 1604 C C . ASP A 1 211 ? -5.447 -10.827 -11.056 1.00 96.88 211 ASP A C 1
ATOM 1606 O O . ASP A 1 211 ? -6.023 -9.801 -11.449 1.00 96.88 211 ASP A O 1
ATOM 1610 N N . TYR A 1 212 ? -4.368 -10.743 -10.270 1.00 98.50 212 TYR A N 1
ATOM 1611 C CA . TYR A 1 212 ? -3.687 -9.471 -10.068 1.00 98.50 212 TYR A CA 1
ATOM 1612 C C . TYR A 1 212 ? -3.017 -9.032 -11.375 1.00 98.50 212 TYR A C 1
ATOM 1614 O O . TYR A 1 212 ? -2.245 -9.779 -11.984 1.00 98.50 212 TYR A O 1
ATOM 1622 N N . ARG A 1 213 ? -3.294 -7.793 -11.789 1.00 98.06 213 ARG A N 1
ATOM 1623 C CA . ARG A 1 213 ? -2.763 -7.182 -13.012 1.00 98.06 213 ARG A CA 1
ATOM 1624 C C . ARG A 1 213 ? -2.079 -5.869 -12.640 1.00 98.06 213 ARG A C 1
ATOM 1626 O O . ARG A 1 213 ? -2.775 -4.988 -12.143 1.00 98.06 213 ARG A O 1
ATOM 1633 N N . PRO A 1 214 ? -0.758 -5.736 -12.838 1.00 97.81 214 PRO A N 1
ATOM 1634 C CA . PRO A 1 214 ? -0.065 -4.482 -12.577 1.00 97.81 214 PRO A CA 1
ATOM 1635 C C . PRO A 1 214 ? -0.386 -3.429 -13.636 1.00 97.81 214 PRO A C 1
ATOM 1637 O O . PRO A 1 214 ? -0.749 -3.772 -14.763 1.00 97.81 214 PRO A O 1
ATOM 1640 N N . ASP A 1 215 ? -0.173 -2.163 -13.290 1.00 97.69 215 ASP A N 1
ATOM 1641 C CA . ASP A 1 215 ? -0.229 -1.078 -14.265 1.00 97.69 215 ASP A CA 1
ATOM 1642 C C . ASP A 1 215 ? 1.029 -1.049 -15.129 1.00 97.69 215 ASP A C 1
ATOM 1644 O O . ASP A 1 215 ? 2.124 -1.403 -14.687 1.00 97.69 215 ASP A O 1
ATOM 1648 N N . THR A 1 216 ? 0.871 -0.567 -16.362 1.00 96.88 216 THR A N 1
ATOM 1649 C CA . THR A 1 216 ? 1.978 -0.282 -17.277 1.00 96.88 216 THR A CA 1
ATOM 1650 C C . THR A 1 216 ? 2.173 1.224 -17.397 1.00 96.88 216 THR A C 1
ATOM 1652 O O . THR A 1 216 ? 1.401 1.909 -18.069 1.00 96.88 216 THR A O 1
ATOM 1655 N N . ILE A 1 217 ? 3.263 1.732 -16.831 1.00 93.69 217 ILE A N 1
ATOM 1656 C CA . ILE A 1 217 ? 3.679 3.126 -16.983 1.00 93.69 217 ILE A CA 1
ATOM 1657 C C . ILE A 1 217 ? 4.500 3.262 -18.268 1.00 93.69 217 ILE A C 1
ATOM 1659 O O . ILE A 1 217 ? 5.380 2.445 -18.559 1.00 93.69 217 ILE A O 1
ATOM 1663 N N . ARG A 1 218 ? 4.231 4.313 -19.049 1.00 91.38 218 ARG A N 1
ATOM 1664 C CA . ARG A 1 218 ? 5.031 4.652 -20.232 1.00 91.38 218 ARG A CA 1
ATOM 1665 C C . ARG A 1 218 ? 6.112 5.662 -19.871 1.00 91.38 218 ARG A C 1
ATOM 1667 O O . ARG A 1 218 ? 5.809 6.810 -19.567 1.00 91.38 218 ARG A O 1
ATOM 1674 N N . LEU A 1 219 ? 7.375 5.249 -19.952 1.00 86.31 219 LEU A N 1
ATOM 1675 C CA . LEU A 1 219 ? 8.527 6.125 -19.718 1.00 86.31 219 LEU A CA 1
ATOM 1676 C C . LEU A 1 219 ? 9.350 6.260 -20.997 1.00 86.31 219 LEU A C 1
ATOM 1678 O O . LEU A 1 219 ? 9.731 5.249 -21.585 1.00 86.31 219 LEU A O 1
ATOM 1682 N N . SER A 1 220 ? 9.672 7.487 -21.416 1.00 77.38 220 SER A N 1
ATOM 1683 C CA . SER A 1 220 ? 10.575 7.726 -22.552 1.00 77.38 220 SER A CA 1
ATOM 1684 C C . SER A 1 220 ? 12.005 7.267 -22.234 1.00 77.38 220 SER A C 1
ATOM 1686 O O . SER A 1 220 ? 12.387 7.156 -21.069 1.00 77.38 220 SER A O 1
ATOM 1688 N N . ALA A 1 221 ? 12.825 7.009 -23.258 1.00 73.75 221 ALA A N 1
ATOM 1689 C CA . ALA A 1 221 ? 14.214 6.583 -23.055 1.00 73.75 221 ALA A CA 1
ATOM 1690 C C . ALA A 1 221 ? 15.032 7.612 -22.251 1.00 73.75 221 ALA A C 1
ATOM 1692 O O . ALA A 1 221 ? 15.764 7.226 -21.341 1.00 73.75 221 ALA A O 1
ATOM 1693 N N . VAL A 1 222 ? 14.836 8.909 -22.523 1.00 69.12 222 VAL A N 1
ATOM 1694 C CA . VAL A 1 222 ? 15.465 10.015 -21.780 1.00 69.12 222 VAL A CA 1
ATOM 1695 C C . VAL A 1 222 ? 15.033 10.005 -20.315 1.00 69.12 222 VAL A C 1
ATOM 1697 O O . VAL A 1 222 ? 15.878 10.086 -19.429 1.00 69.12 222 VAL A O 1
ATOM 1700 N N . LYS A 1 223 ? 13.733 9.822 -20.045 1.00 73.38 223 LYS A N 1
ATOM 1701 C CA . LYS A 1 223 ? 13.208 9.779 -18.675 1.00 73.38 223 LYS A CA 1
ATOM 1702 C C . LYS A 1 223 ? 13.745 8.578 -17.896 1.00 73.38 223 LYS A C 1
ATOM 1704 O O . LYS A 1 223 ? 14.130 8.728 -16.743 1.00 73.38 223 LYS A O 1
ATOM 1709 N N . ARG A 1 224 ? 13.859 7.406 -18.534 1.00 76.88 224 ARG A N 1
ATOM 1710 C CA . ARG A 1 224 ? 14.477 6.214 -17.922 1.00 76.88 224 ARG A CA 1
ATOM 1711 C C . ARG A 1 224 ? 15.964 6.416 -17.627 1.00 76.88 224 ARG A C 1
ATOM 1713 O O . ARG A 1 224 ? 16.430 5.995 -16.571 1.00 76.88 224 ARG A O 1
ATOM 1720 N N . LEU A 1 225 ? 16.707 7.043 -18.542 1.00 58.91 225 LEU A N 1
ATOM 1721 C CA . LEU A 1 225 ? 18.125 7.342 -18.340 1.00 58.91 225 LEU A CA 1
ATOM 1722 C C . LEU A 1 225 ? 18.321 8.324 -17.177 1.00 58.91 225 LEU A C 1
ATOM 1724 O O . LEU A 1 225 ? 19.114 8.041 -16.282 1.00 58.91 225 LEU A O 1
ATOM 1728 N N . GLY A 1 226 ? 17.560 9.423 -17.158 1.00 61.31 226 GLY A N 1
ATOM 1729 C CA . GLY A 1 226 ? 17.595 10.413 -16.081 1.00 61.31 226 GLY A CA 1
ATOM 1730 C C . GLY A 1 226 ? 17.228 9.813 -14.725 1.00 61.31 226 GLY A C 1
ATOM 1731 O O . GLY A 1 226 ? 17.955 10.011 -13.758 1.00 61.31 226 GLY A O 1
ATOM 1732 N N . ALA A 1 227 ? 16.174 8.994 -14.673 1.00 64.31 227 ALA A N 1
ATOM 1733 C CA . ALA A 1 227 ? 15.754 8.307 -13.455 1.00 64.31 227 ALA A CA 1
ATOM 1734 C C . ALA A 1 227 ? 16.840 7.366 -12.899 1.00 64.31 227 ALA A C 1
ATOM 1736 O O . ALA A 1 227 ? 17.073 7.343 -11.698 1.00 64.31 227 ALA A O 1
ATOM 1737 N N . ARG A 1 228 ? 17.557 6.632 -13.763 1.00 61.78 228 ARG A N 1
ATOM 1738 C CA . ARG A 1 228 ? 18.638 5.730 -13.326 1.00 61.78 228 ARG A CA 1
ATOM 1739 C C . ARG A 1 228 ? 19.889 6.476 -12.849 1.00 61.78 228 ARG A C 1
ATOM 1741 O O . ARG A 1 228 ? 20.598 5.979 -11.986 1.00 61.78 228 ARG A O 1
ATOM 1748 N N . ILE A 1 229 ? 20.202 7.626 -13.449 1.00 45.44 229 ILE A N 1
ATOM 1749 C CA . ILE A 1 229 ? 21.379 8.429 -13.072 1.00 45.44 229 ILE A CA 1
ATOM 1750 C C . ILE A 1 229 ? 21.095 9.250 -11.806 1.00 45.44 229 ILE A C 1
ATOM 1752 O O . ILE A 1 229 ? 21.986 9.429 -10.982 1.00 45.44 229 ILE A O 1
ATOM 1756 N N . GLY A 1 230 ? 19.865 9.744 -11.652 1.00 55.44 230 GLY A N 1
ATOM 1757 C CA . GLY A 1 230 ? 19.475 10.667 -10.586 1.00 55.44 230 GLY A CA 1
ATOM 1758 C C . GLY A 1 230 ? 18.821 10.026 -9.362 1.00 55.44 230 GLY A C 1
ATOM 1759 O O . GLY A 1 230 ? 18.456 10.749 -8.439 1.00 55.44 230 GLY A O 1
ATOM 1760 N N . SER A 1 231 ? 18.610 8.707 -9.327 1.00 71.50 231 SER A N 1
ATOM 1761 C CA . SER A 1 231 ? 17.921 8.051 -8.207 1.00 71.50 231 SER A CA 1
ATOM 1762 C C . SER A 1 231 ? 18.548 6.710 -7.850 1.00 71.50 231 SER A C 1
ATOM 1764 O O . SER A 1 231 ? 18.656 5.819 -8.687 1.00 71.50 231 SER A O 1
ATOM 1766 N N . ALA A 1 232 ? 18.895 6.540 -6.572 1.00 73.38 232 ALA A N 1
ATOM 1767 C CA . ALA A 1 232 ? 19.455 5.290 -6.055 1.00 73.38 232 ALA A CA 1
ATOM 1768 C C . ALA A 1 232 ? 18.460 4.116 -6.138 1.00 73.38 232 ALA A C 1
ATOM 1770 O O . ALA A 1 232 ? 18.857 2.973 -6.317 1.00 73.38 232 ALA A O 1
ATOM 1771 N N . HIS A 1 233 ? 17.160 4.401 -6.057 1.00 76.25 233 HIS A N 1
ATOM 1772 C CA . HIS A 1 233 ? 16.089 3.410 -5.955 1.00 76.25 233 HIS A CA 1
ATOM 1773 C C . HIS A 1 233 ? 15.354 3.124 -7.275 1.00 76.25 233 HIS A C 1
ATOM 1775 O O . HIS A 1 233 ? 14.192 2.708 -7.250 1.00 76.25 233 HIS A O 1
ATOM 1781 N N . ILE A 1 234 ? 15.967 3.393 -8.432 1.00 84.12 234 ILE A N 1
ATOM 1782 C CA . ILE A 1 234 ? 15.354 3.105 -9.735 1.00 84.12 234 ILE A CA 1
ATOM 1783 C C . ILE A 1 234 ? 16.260 2.193 -10.555 1.00 84.12 234 ILE A C 1
ATOM 1785 O O . ILE A 1 234 ? 17.345 2.576 -10.993 1.00 84.12 234 ILE A O 1
ATOM 1789 N N . ALA A 1 235 ? 15.757 0.992 -10.827 1.00 86.56 235 ALA A N 1
ATOM 1790 C CA . ALA A 1 235 ? 16.364 0.022 -11.724 1.00 86.56 235 ALA A CA 1
ATOM 1791 C C . ALA A 1 235 ? 15.324 -0.512 -12.724 1.00 86.56 235 ALA A C 1
ATOM 1793 O O . ALA A 1 235 ? 14.121 -0.501 -12.470 1.00 86.56 235 ALA A O 1
ATOM 1794 N N . PHE A 1 236 ? 15.797 -0.956 -13.889 1.00 89.62 236 PHE A N 1
ATOM 1795 C CA . PHE A 1 236 ? 14.966 -1.518 -14.968 1.00 89.62 236 PHE A CA 1
ATOM 1796 C C . PHE A 1 236 ? 15.507 -2.867 -15.464 1.00 89.62 236 PHE A C 1
ATOM 1798 O O . PHE A 1 236 ? 15.108 -3.355 -16.518 1.00 89.62 236 PHE A O 1
ATOM 1805 N N . ASP A 1 237 ? 16.504 -3.423 -14.787 1.00 91.88 237 ASP A N 1
ATOM 1806 C CA . ASP A 1 237 ? 17.188 -4.667 -15.146 1.00 91.88 237 ASP A CA 1
ATOM 1807 C C . ASP A 1 237 ? 16.360 -5.923 -14.845 1.00 91.88 237 ASP A C 1
ATOM 1809 O O . ASP A 1 237 ? 16.656 -6.986 -15.381 1.00 91.88 237 ASP A O 1
ATOM 1813 N N . ASP A 1 238 ? 15.289 -5.789 -14.066 1.00 94.62 238 ASP A N 1
ATOM 1814 C CA . ASP A 1 238 ? 14.358 -6.863 -13.732 1.00 94.62 238 ASP A CA 1
ATOM 1815 C C . ASP A 1 238 ? 13.082 -6.883 -14.596 1.00 94.62 238 ASP A C 1
ATOM 1817 O O . ASP A 1 238 ? 12.246 -7.779 -14.445 1.00 94.62 238 ASP A O 1
ATOM 1821 N N . HIS A 1 239 ? 12.940 -5.931 -15.527 1.00 95.81 239 HIS A N 1
ATOM 1822 C CA . HIS A 1 239 ? 11.847 -5.893 -16.504 1.00 95.81 239 HIS A CA 1
ATOM 1823 C C . HIS A 1 239 ? 12.151 -6.757 -17.732 1.00 95.81 239 HIS A C 1
ATOM 1825 O O . HIS A 1 239 ? 13.289 -6.751 -18.213 1.00 95.81 239 HIS A O 1
ATOM 1831 N N . PRO A 1 240 ? 11.139 -7.413 -18.338 1.00 96.12 240 PRO A N 1
ATOM 1832 C CA . PRO A 1 240 ? 11.304 -8.093 -19.617 1.00 96.12 240 PRO A CA 1
ATOM 1833 C C . PRO A 1 240 ? 11.848 -7.141 -20.685 1.00 96.12 240 PRO A C 1
ATOM 1835 O O . PRO A 1 240 ? 11.315 -6.040 -20.873 1.00 96.12 240 PRO A O 1
ATOM 1838 N N . PHE A 1 241 ? 12.883 -7.585 -21.401 1.00 93.25 241 PHE A N 1
ATOM 1839 C CA . PHE A 1 241 ? 13.634 -6.752 -22.340 1.00 93.25 241 PHE A CA 1
ATOM 1840 C C . PHE A 1 241 ? 12.725 -6.039 -23.351 1.00 93.25 241 PHE A C 1
ATOM 1842 O O . PHE A 1 241 ? 12.766 -4.813 -23.450 1.00 93.25 241 PHE A O 1
ATOM 1849 N N . ASP A 1 242 ? 11.827 -6.769 -24.016 1.00 93.62 242 ASP A N 1
ATOM 1850 C CA . ASP A 1 242 ? 10.945 -6.208 -25.048 1.00 93.62 242 ASP A CA 1
ATOM 1851 C C . ASP A 1 242 ? 10.006 -5.124 -24.505 1.00 93.62 242 ASP A C 1
ATOM 1853 O O . ASP A 1 242 ? 9.732 -4.121 -25.168 1.00 93.62 242 ASP A O 1
ATOM 1857 N N . ARG A 1 243 ? 9.513 -5.291 -23.270 1.00 94.19 243 ARG A N 1
ATOM 1858 C CA . ARG A 1 243 ? 8.643 -4.299 -22.622 1.00 94.19 243 ARG A CA 1
ATOM 1859 C C . ARG A 1 243 ? 9.433 -3.052 -22.250 1.00 94.19 243 ARG A C 1
ATOM 1861 O O . ARG A 1 243 ? 9.031 -1.949 -22.625 1.00 94.19 243 ARG A O 1
ATOM 1868 N N . ARG A 1 244 ? 10.597 -3.232 -21.620 1.00 91.12 244 ARG A N 1
ATOM 1869 C CA . ARG A 1 244 ? 11.517 -2.146 -21.264 1.00 91.12 244 ARG A CA 1
ATOM 1870 C C . ARG A 1 244 ? 11.935 -1.333 -22.489 1.00 91.12 244 ARG A C 1
ATOM 1872 O O . ARG A 1 244 ? 11.916 -0.101 -22.436 1.00 91.12 244 ARG A O 1
ATOM 1879 N N . MET A 1 245 ? 12.306 -1.996 -23.584 1.00 90.62 245 MET A N 1
ATOM 1880 C CA . MET A 1 245 ? 12.729 -1.328 -24.818 1.00 90.62 245 MET A CA 1
ATOM 1881 C C . MET A 1 245 ? 11.578 -0.563 -25.472 1.00 90.62 245 MET A C 1
ATOM 1883 O O . MET A 1 245 ? 11.777 0.569 -25.907 1.00 90.62 245 MET A O 1
ATOM 1887 N N . ALA A 1 246 ? 10.356 -1.096 -25.405 1.00 92.62 246 ALA A N 1
ATOM 1888 C CA . ALA A 1 246 ? 9.139 -0.388 -25.799 1.00 92.62 246 ALA A CA 1
ATOM 1889 C C . ALA A 1 246 ? 8.690 0.709 -24.805 1.00 92.62 246 ALA A C 1
ATOM 1891 O O . ALA A 1 246 ? 7.628 1.304 -24.985 1.00 92.62 246 ALA A O 1
ATOM 1892 N N . GLY A 1 247 ? 9.453 0.962 -23.734 1.00 90.62 247 GLY A N 1
ATOM 1893 C CA . GLY A 1 247 ? 9.132 1.941 -22.693 1.00 90.62 247 GLY A CA 1
ATOM 1894 C C . GLY A 1 247 ? 7.915 1.605 -21.842 1.00 90.62 247 GLY A C 1
ATOM 1895 O O . GLY A 1 247 ? 7.385 2.494 -21.183 1.00 90.62 247 GLY A O 1
ATOM 1896 N N . ARG A 1 248 ? 7.486 0.340 -21.850 1.00 95.44 248 ARG A N 1
ATOM 1897 C CA . ARG A 1 248 ? 6.405 -0.198 -21.025 1.00 95.44 248 ARG A CA 1
ATOM 1898 C C . ARG A 1 248 ? 6.996 -0.770 -19.743 1.00 95.44 248 ARG A C 1
ATOM 1900 O O . ARG A 1 248 ? 7.658 -1.803 -19.785 1.00 95.44 248 ARG A O 1
ATOM 1907 N N . ILE A 1 249 ? 6.766 -0.083 -18.633 1.00 95.25 249 ILE A N 1
ATOM 1908 C CA . ILE A 1 249 ? 7.296 -0.433 -17.317 1.00 95.25 249 ILE A CA 1
ATOM 1909 C C . ILE A 1 249 ? 6.133 -0.909 -16.456 1.00 95.25 249 ILE A C 1
ATOM 1911 O O . ILE A 1 249 ? 5.273 -0.110 -16.093 1.00 95.25 249 ILE A O 1
ATOM 1915 N N . ASP A 1 250 ? 6.089 -2.204 -16.155 1.00 97.12 250 ASP A N 1
ATOM 1916 C CA . ASP A 1 250 ? 5.023 -2.758 -15.320 1.00 97.12 250 ASP A CA 1
ATOM 1917 C C . ASP A 1 250 ? 5.394 -2.664 -13.845 1.00 97.12 250 ASP A C 1
ATOM 1919 O O . ASP A 1 250 ? 6.457 -3.139 -13.456 1.00 97.12 250 ASP A O 1
ATOM 1923 N N . THR A 1 251 ? 4.524 -2.101 -13.015 1.00 97.12 251 THR A N 1
ATOM 1924 C CA . THR A 1 251 ? 4.756 -1.999 -11.568 1.00 97.12 251 THR A CA 1
ATOM 1925 C C . THR A 1 251 ? 3.446 -2.115 -10.793 1.00 97.12 251 THR A C 1
ATOM 1927 O O . THR A 1 251 ? 2.355 -1.954 -11.341 1.00 97.12 251 THR A O 1
ATOM 1930 N N . VAL A 1 252 ? 3.542 -2.442 -9.505 1.00 98.38 252 VAL A N 1
ATOM 1931 C CA . VAL A 1 252 ? 2.379 -2.448 -8.609 1.00 98.38 252 VAL A CA 1
ATOM 1932 C C . VAL A 1 252 ? 2.083 -1.007 -8.174 1.00 98.38 252 VAL A C 1
ATOM 1934 O O . VAL A 1 252 ? 2.902 -0.334 -7.554 1.00 98.38 252 VAL A O 1
ATOM 1937 N N . THR A 1 253 ? 0.888 -0.526 -8.467 1.00 98.31 253 THR A N 1
ATOM 1938 C CA . THR A 1 253 ? 0.408 0.810 -8.076 1.00 98.31 253 THR A CA 1
ATOM 1939 C C . THR A 1 253 ? -0.745 0.642 -7.093 1.00 98.31 253 THR A C 1
ATOM 1941 O O . THR A 1 253 ? -1.407 -0.394 -7.086 1.00 98.31 253 THR A O 1
ATOM 1944 N N . ALA A 1 254 ? -1.023 1.643 -6.263 1.00 98.19 254 ALA A N 1
ATOM 1945 C CA . ALA A 1 254 ? -2.226 1.591 -5.434 1.00 98.19 254 ALA A CA 1
ATOM 1946 C C . ALA A 1 254 ? -3.504 1.557 -6.303 1.00 98.19 254 ALA A C 1
ATOM 1948 O O . ALA A 1 254 ? -4.438 0.829 -5.977 1.00 98.19 254 ALA A O 1
ATOM 1949 N N . ASP A 1 255 ? -3.509 2.238 -7.453 1.00 98.44 255 ASP A N 1
ATOM 1950 C CA . ASP A 1 255 ? -4.597 2.206 -8.438 1.00 98.44 255 ASP A CA 1
ATOM 1951 C C . ASP A 1 255 ? -4.877 0.788 -8.982 1.00 98.44 255 ASP A C 1
ATOM 1953 O O . ASP A 1 255 ? -6.019 0.322 -8.937 1.00 98.44 255 ASP A O 1
ATOM 1957 N N . SER A 1 256 ? -3.849 0.047 -9.414 1.00 98.56 256 SER A N 1
ATOM 1958 C CA . SER A 1 256 ? -4.007 -1.342 -9.883 1.00 98.56 256 SER A CA 1
ATOM 1959 C C . SER A 1 256 ? -4.470 -2.285 -8.772 1.00 98.56 256 SER A C 1
ATOM 1961 O O . SER A 1 256 ? -5.289 -3.175 -9.020 1.00 98.56 256 SER A O 1
ATOM 1963 N N . VAL A 1 257 ? -4.025 -2.066 -7.530 1.00 98.75 257 VAL A N 1
ATOM 1964 C CA . VAL A 1 257 ? -4.510 -2.810 -6.358 1.00 98.75 257 VAL A CA 1
ATOM 1965 C C . VAL A 1 257 ? -5.986 -2.517 -6.087 1.00 98.75 257 VAL A C 1
ATOM 1967 O O . VAL A 1 257 ? -6.758 -3.441 -5.835 1.00 98.75 257 VAL A O 1
ATOM 1970 N N . PHE A 1 258 ? -6.409 -1.260 -6.194 1.00 98.62 258 PHE A N 1
ATOM 1971 C CA . PHE A 1 258 ? -7.799 -0.853 -5.982 1.00 98.62 258 PHE A CA 1
ATOM 1972 C C . PHE A 1 258 ? -8.731 -1.360 -7.081 1.00 98.62 258 PHE A C 1
ATOM 1974 O O . PHE A 1 258 ? -9.862 -1.740 -6.794 1.00 98.62 258 PHE A O 1
ATOM 1981 N N . ALA A 1 259 ? -8.258 -1.432 -8.325 1.00 98.31 259 ALA A N 1
ATOM 1982 C CA . ALA A 1 259 ? -8.992 -2.070 -9.414 1.00 98.31 259 ALA A CA 1
ATOM 1983 C C . ALA A 1 259 ? -9.063 -3.601 -9.256 1.00 98.31 259 ALA A C 1
ATOM 1985 O O . ALA A 1 259 ? -10.008 -4.240 -9.722 1.00 98.31 259 ALA A O 1
ATOM 1986 N N . TRP A 1 260 ? -8.047 -4.208 -8.640 1.00 98.50 260 TRP A N 1
ATOM 1987 C CA . TRP A 1 260 ? -7.963 -5.650 -8.417 1.00 98.50 260 TRP A CA 1
ATOM 1988 C C . TRP A 1 260 ? -8.840 -6.133 -7.263 1.00 98.50 260 TRP A C 1
ATOM 1990 O O . TRP A 1 260 ? -9.542 -7.127 -7.430 1.00 98.50 260 TRP A O 1
ATOM 2000 N N . ALA A 1 261 ? -8.832 -5.440 -6.124 1.00 98.12 261 ALA A N 1
ATOM 2001 C CA . ALA A 1 261 ? -9.487 -5.899 -4.903 1.00 98.12 261 ALA A CA 1
ATOM 2002 C C . ALA A 1 261 ? -10.972 -6.313 -5.065 1.00 98.12 261 ALA A C 1
ATOM 2004 O O . ALA A 1 261 ? -11.304 -7.436 -4.671 1.00 98.12 261 ALA A O 1
ATOM 2005 N N . PRO A 1 262 ? -11.855 -5.504 -5.691 1.00 97.44 262 PRO A N 1
ATOM 2006 C CA . PRO A 1 262 ? -13.232 -5.918 -5.961 1.00 97.44 262 PRO A CA 1
ATOM 2007 C C . PRO A 1 262 ? -13.321 -7.026 -7.013 1.00 97.44 262 PRO A C 1
ATOM 2009 O O . PRO A 1 262 ? -14.093 -7.967 -6.846 1.00 97.44 262 PRO A O 1
ATOM 2012 N N . ARG A 1 263 ? -12.503 -6.970 -8.074 1.00 96.38 263 ARG A N 1
ATOM 2013 C CA . ARG A 1 263 ? -12.495 -7.981 -9.146 1.00 96.38 263 ARG A CA 1
ATOM 2014 C C . ARG A 1 263 ? -12.125 -9.371 -8.624 1.00 96.38 263 ARG A C 1
ATOM 2016 O O . ARG A 1 263 ? -12.685 -10.360 -9.080 1.00 96.38 263 ARG A O 1
ATOM 2023 N N . ALA A 1 264 ? -11.198 -9.437 -7.674 1.00 96.06 264 ALA A N 1
ATOM 2024 C CA . ALA A 1 264 ? -10.758 -10.677 -7.045 1.00 96.06 264 ALA A CA 1
ATOM 2025 C C . ALA A 1 264 ? -11.625 -11.101 -5.846 1.00 96.06 264 ALA A C 1
ATOM 2027 O O . ALA A 1 264 ? -11.334 -12.120 -5.225 1.00 96.06 264 ALA A O 1
ATOM 2028 N N . GLY A 1 265 ? -12.666 -10.334 -5.495 1.00 95.75 265 GLY A N 1
ATOM 2029 C CA . GLY A 1 265 ? -13.547 -10.634 -4.362 1.00 95.75 265 GLY A CA 1
ATOM 2030 C C . GLY A 1 265 ? -12.868 -10.542 -2.990 1.00 95.75 265 GLY A C 1
ATOM 2031 O O . GLY A 1 265 ? -13.388 -11.067 -2.009 1.00 95.75 265 GLY A O 1
ATOM 2032 N N . ILE A 1 266 ? -11.704 -9.894 -2.906 1.00 95.69 266 ILE A N 1
ATOM 2033 C CA . ILE A 1 266 ? -10.934 -9.752 -1.661 1.00 95.69 266 ILE A CA 1
ATOM 2034 C C . ILE A 1 266 ? -11.245 -8.449 -0.918 1.00 95.69 266 ILE A C 1
ATOM 2036 O O . ILE A 1 266 ? -10.831 -8.287 0.228 1.00 95.69 266 ILE A O 1
ATOM 2040 N N . GLY A 1 267 ? -11.966 -7.524 -1.552 1.00 96.44 267 GLY A N 1
ATOM 2041 C CA . GLY A 1 267 ? -12.380 -6.256 -0.966 1.00 96.44 267 GLY A CA 1
ATOM 2042 C C . GLY A 1 267 ? -13.578 -5.641 -1.682 1.00 96.44 267 GLY A C 1
ATOM 2043 O O . GLY A 1 267 ? -13.999 -6.117 -2.733 1.00 96.44 267 GLY A O 1
ATOM 2044 N N . GLY A 1 268 ? -14.148 -4.600 -1.082 1.00 95.94 268 GLY A N 1
ATOM 2045 C CA . GLY A 1 268 ? -15.270 -3.849 -1.644 1.00 95.94 268 GLY A CA 1
ATOM 2046 C C . GLY A 1 268 ? -14.864 -2.865 -2.746 1.00 95.94 268 GLY A C 1
ATOM 2047 O O . GLY A 1 268 ? -13.726 -2.837 -3.216 1.00 95.94 268 GLY A O 1
ATOM 2048 N N . ALA A 1 269 ? -15.813 -2.018 -3.147 1.00 96.50 269 ALA A N 1
ATOM 2049 C CA . ALA A 1 269 ? -15.538 -0.923 -4.071 1.00 96.50 269 ALA A CA 1
ATOM 2050 C C . ALA A 1 269 ? -14.596 0.121 -3.429 1.00 96.50 269 ALA A C 1
ATOM 2052 O O . ALA A 1 269 ? -14.806 0.479 -2.263 1.00 96.50 269 ALA A O 1
ATOM 2053 N N . PRO A 1 270 ? -13.598 0.642 -4.169 1.00 97.62 270 PRO A N 1
ATOM 2054 C CA . PRO A 1 270 ? -12.756 1.734 -3.694 1.00 97.62 270 PRO A CA 1
ATOM 2055 C C . PRO A 1 270 ? -13.560 2.984 -3.340 1.00 97.62 270 PRO A C 1
ATOM 2057 O O . PRO A 1 270 ? -14.438 3.409 -4.091 1.00 97.62 270 PRO A O 1
ATOM 2060 N N . ARG A 1 271 ? -13.214 3.601 -2.211 1.00 97.38 271 ARG A N 1
ATOM 2061 C CA . ARG A 1 271 ? -13.773 4.866 -1.728 1.00 97.38 271 ARG A CA 1
ATOM 2062 C C . ARG A 1 271 ? -12.673 5.910 -1.649 1.00 97.38 271 ARG A C 1
ATOM 2064 O O . ARG A 1 271 ? -11.525 5.594 -1.346 1.00 97.38 271 ARG A O 1
ATOM 2071 N N . VAL A 1 272 ? -13.037 7.156 -1.919 1.00 97.25 272 VAL A N 1
ATOM 2072 C CA . VAL A 1 272 ? -12.160 8.309 -1.714 1.00 97.25 272 VAL A CA 1
ATOM 2073 C C . VAL A 1 272 ? -12.659 9.039 -0.486 1.00 97.25 272 VAL A C 1
ATOM 2075 O O . VAL A 1 272 ? -13.802 9.491 -0.469 1.00 97.25 272 VAL A O 1
ATOM 2078 N N . LEU A 1 273 ? -11.794 9.175 0.508 1.00 94.62 273 LEU A N 1
ATOM 2079 C CA . LEU A 1 273 ? -12.049 9.947 1.712 1.00 94.62 273 LEU A CA 1
ATOM 2080 C C . LEU A 1 273 ? -11.351 11.297 1.595 1.00 94.62 273 LEU A C 1
ATOM 2082 O O . LEU A 1 273 ? -10.226 11.391 1.099 1.00 94.62 273 LEU A O 1
ATOM 2086 N N . ARG A 1 274 ? -12.027 12.349 2.045 1.00 90.88 274 ARG A N 1
ATOM 2087 C CA . ARG A 1 274 ? -11.518 13.722 2.038 1.00 90.88 274 ARG A CA 1
ATOM 2088 C C . ARG A 1 274 ? -11.691 14.340 3.422 1.00 90.88 274 ARG A C 1
ATOM 2090 O O . ARG A 1 274 ? -12.531 13.851 4.179 1.00 90.88 274 ARG A O 1
ATOM 2097 N N . PRO A 1 275 ? -10.939 15.403 3.754 1.00 84.31 275 PRO A N 1
ATOM 2098 C CA . PRO A 1 275 ? -11.143 16.135 4.988 1.00 84.31 275 PRO A CA 1
ATOM 2099 C C . PRO A 1 275 ? -12.593 16.603 5.057 1.00 84.31 275 PRO A C 1
ATOM 2101 O O . PRO A 1 275 ? -13.106 17.193 4.100 1.00 84.31 275 PRO A O 1
ATOM 2104 N N . ARG A 1 276 ? -13.264 16.318 6.171 1.00 76.56 276 ARG A N 1
ATOM 2105 C CA . ARG A 1 276 ? -14.568 16.919 6.439 1.00 76.56 276 ARG A CA 1
ATOM 2106 C C . ARG A 1 276 ? -14.340 18.376 6.850 1.00 76.56 276 ARG A C 1
ATOM 2108 O O . ARG A 1 276 ? -13.352 18.649 7.533 1.00 76.56 276 ARG A O 1
ATOM 2115 N N . PRO A 1 277 ? -15.208 19.319 6.446 1.00 57.47 277 PRO A N 1
ATOM 2116 C CA . PRO A 1 277 ? -15.150 20.667 6.989 1.00 57.47 277 PRO A CA 1
ATOM 2117 C C . PRO A 1 277 ? -15.293 20.585 8.510 1.00 57.47 277 PRO A C 1
ATOM 2119 O O . PRO A 1 277 ? -16.158 19.854 8.999 1.00 57.47 277 PRO A O 1
ATOM 2122 N N . SER A 1 278 ? -14.477 21.333 9.246 1.00 48.72 278 SER A N 1
ATOM 2123 C CA . SER A 1 278 ? -14.625 21.526 10.687 1.00 48.72 278 SER A CA 1
ATOM 2124 C C . SER A 1 278 ? -15.886 22.352 10.962 1.00 48.72 278 SER A C 1
ATOM 2126 O O . SER A 1 278 ? -15.870 23.569 11.118 1.00 48.72 278 SER A O 1
ATOM 2128 N N . GLY A 1 279 ? -17.036 21.682 10.905 1.00 40.09 279 GLY A N 1
ATOM 2129 C CA . GLY A 1 279 ? -18.344 22.245 11.203 1.00 40.09 279 GLY A CA 1
ATOM 2130 C C . GLY A 1 279 ? -18.737 21.928 12.638 1.00 40.09 279 GLY A C 1
ATOM 2131 O O . GLY A 1 279 ? -19.062 20.785 12.950 1.00 40.09 279 GLY A O 1
ATOM 2132 N N . GLY A 1 280 ? -18.749 22.947 13.500 1.00 36.38 280 GLY A N 1
ATOM 2133 C CA . GLY A 1 280 ? -19.422 22.884 14.792 1.00 36.38 280 GLY A CA 1
ATOM 2134 C C . GLY A 1 280 ? -20.919 22.634 14.601 1.00 36.38 280 GLY A C 1
ATOM 2135 O O . GLY A 1 280 ? -21.638 23.488 14.089 1.00 36.38 280 GLY A O 1
ATOM 2136 N N . GLY A 1 281 ? -21.388 21.462 15.016 1.00 28.42 281 GLY A N 1
ATOM 2137 C CA . GLY A 1 281 ? -22.803 21.129 15.137 1.00 28.42 281 GLY A CA 1
ATOM 2138 C C . GLY A 1 281 ? -23.050 20.478 16.500 1.00 28.42 281 GLY A C 1
ATOM 2139 O O . GLY A 1 281 ? -22.330 19.539 16.847 1.00 28.42 281 GLY A O 1
ATOM 2140 N N . PRO A 1 282 ? -24.006 20.964 17.311 1.00 41.22 282 PRO A N 1
ATOM 2141 C CA . PRO A 1 282 ? -24.320 20.353 18.590 1.00 41.22 282 PRO A CA 1
ATOM 2142 C C . PRO A 1 282 ? -25.200 19.120 18.371 1.00 41.22 282 PRO A C 1
ATOM 2144 O O . PRO A 1 282 ? -26.286 19.223 17.812 1.00 41.22 282 PRO A O 1
ATOM 2147 N N . GLY A 1 283 ? -24.749 17.981 18.891 1.00 41.53 283 GLY A N 1
ATOM 2148 C CA . GLY A 1 283 ? -25.591 16.811 19.114 1.00 41.53 283 GLY A CA 1
ATOM 2149 C C . GLY A 1 283 ? -25.739 15.890 17.910 1.00 41.53 283 GLY A C 1
ATOM 2150 O O . GLY A 1 283 ? -26.621 16.069 17.087 1.00 41.53 283 GLY A O 1
ATOM 2151 N N . ASP A 1 284 ? -24.957 14.817 17.912 1.00 31.73 284 ASP A N 1
ATOM 2152 C CA . ASP A 1 284 ? -25.499 13.506 17.582 1.00 31.73 284 ASP A CA 1
ATOM 2153 C C . ASP A 1 284 ? -24.902 12.490 18.554 1.00 31.73 284 ASP A C 1
ATOM 2155 O O . ASP A 1 284 ? -23.729 12.560 18.931 1.00 31.73 284 ASP A O 1
ATOM 2159 N N . GLY A 1 285 ? -25.766 11.620 19.072 1.00 33.50 285 GLY A N 1
ATOM 2160 C CA . GLY A 1 285 ? -25.480 10.722 20.182 1.00 33.50 285 GLY A CA 1
ATOM 2161 C C . GLY A 1 285 ? -24.285 9.818 19.901 1.00 33.50 285 GLY A C 1
ATOM 2162 O O . GLY A 1 285 ? -24.389 8.836 19.170 1.00 33.50 285 GLY A O 1
ATOM 2163 N N . PHE A 1 286 ? -23.156 10.118 20.540 1.00 36.12 286 PHE A N 1
ATOM 2164 C CA . PHE A 1 286 ? -21.989 9.250 20.535 1.00 36.12 286 PHE A CA 1
ATOM 2165 C C . PHE A 1 286 ? -22.320 7.947 21.276 1.00 36.12 286 PHE A C 1
ATOM 2167 O O . PHE A 1 286 ? -22.210 7.850 22.501 1.00 36.12 286 PHE A O 1
ATOM 2174 N N . GLY A 1 287 ? -22.661 6.906 20.512 1.00 33.00 287 GLY A N 1
ATOM 2175 C CA . GLY A 1 287 ? -22.314 5.539 20.895 1.00 33.00 287 GLY A CA 1
ATOM 2176 C C . GLY A 1 287 ? -20.822 5.476 21.247 1.00 33.00 287 GLY A C 1
ATOM 2177 O O . GLY A 1 287 ? -20.052 6.328 20.807 1.00 33.00 287 GLY A O 1
ATOM 2178 N N . ARG A 1 288 ? -20.408 4.512 22.079 1.00 33.81 288 ARG A N 1
ATOM 2179 C CA . ARG A 1 288 ? -19.029 4.342 22.599 1.00 33.81 288 ARG A CA 1
ATOM 2180 C C . ARG A 1 288 ? -17.966 4.120 21.489 1.00 33.81 288 ARG A C 1
ATOM 2182 O O . ARG A 1 288 ? -17.368 3.051 21.415 1.00 33.81 288 ARG A O 1
ATOM 2189 N N . GLY A 1 289 ? -17.731 5.107 20.631 1.00 36.41 289 GLY A N 1
ATOM 2190 C CA . GLY A 1 289 ? -16.687 5.166 19.609 1.00 36.41 289 GLY A CA 1
ATOM 2191 C C . GLY A 1 289 ? -15.490 6.006 20.062 1.00 36.41 289 GLY A C 1
ATOM 2192 O O . GLY A 1 289 ? -15.554 6.703 21.081 1.00 36.41 289 GLY A O 1
ATOM 2193 N N . LEU A 1 290 ? -14.383 5.910 19.320 1.00 41.66 290 LEU A N 1
ATOM 2194 C CA . LEU A 1 290 ? -13.136 6.630 19.591 1.00 41.66 290 LEU A CA 1
ATOM 2195 C C . LEU A 1 290 ? -13.402 8.146 19.591 1.00 41.66 290 LEU A C 1
ATOM 2197 O O . LEU A 1 290 ? -13.876 8.712 18.606 1.00 41.66 290 LEU A O 1
ATOM 2201 N N . ARG A 1 291 ? -13.136 8.818 20.719 1.00 41.94 291 ARG A N 1
ATOM 2202 C CA . ARG A 1 291 ? -13.303 10.275 20.835 1.00 41.94 291 ARG A CA 1
ATOM 2203 C C . ARG A 1 291 ? -12.086 10.971 20.229 1.00 41.94 291 ARG A C 1
ATOM 2205 O O . ARG A 1 291 ? -11.002 10.895 20.799 1.00 41.94 291 ARG A O 1
ATOM 2212 N N . HIS A 1 292 ? -12.285 11.643 19.101 1.00 42.75 292 HIS A N 1
ATOM 2213 C CA . HIS A 1 292 ? -11.272 12.455 18.427 1.00 42.75 292 HIS A CA 1
ATOM 2214 C C . HIS A 1 292 ? -11.356 13.903 18.942 1.00 42.75 292 HIS A C 1
ATOM 2216 O O . HIS A 1 292 ? -12.457 14.435 19.072 1.00 42.75 292 HIS A O 1
ATOM 2222 N N . VAL A 1 293 ? -10.217 14.530 19.258 1.00 41.59 293 VAL A N 1
ATOM 2223 C CA . VAL A 1 293 ? -10.138 15.944 19.676 1.00 41.59 293 VAL A CA 1
ATOM 2224 C C . VAL A 1 293 ? -9.447 16.734 18.570 1.00 41.59 293 VAL A C 1
ATOM 2226 O O . VAL A 1 293 ? -8.355 16.368 18.144 1.00 41.59 293 VAL A O 1
ATOM 2229 N N . GLU A 1 294 ? -10.084 17.802 18.100 1.00 39.50 294 GLU A N 1
ATOM 2230 C CA . GLU A 1 294 ? -9.526 18.709 17.096 1.00 39.50 294 GLU A CA 1
ATOM 2231 C C . GLU A 1 294 ? -8.544 19.694 17.755 1.00 39.50 294 GLU A C 1
ATOM 2233 O O . GLU A 1 294 ? -8.860 20.301 18.780 1.00 39.50 294 GLU A O 1
ATOM 2238 N N . VAL A 1 295 ? -7.344 19.847 17.183 1.00 43.22 295 VAL A N 1
ATOM 2239 C CA . VAL A 1 295 ? -6.322 20.803 17.640 1.00 43.22 295 VAL A CA 1
ATOM 2240 C C . VAL A 1 295 ? -5.999 21.758 16.492 1.00 43.22 295 VAL A C 1
ATOM 2242 O O . VAL A 1 295 ? -5.399 21.353 15.498 1.00 43.22 295 VAL A O 1
ATOM 2245 N N . ASP A 1 296 ? -6.379 23.031 16.630 1.00 44.56 296 ASP A N 1
ATOM 2246 C CA . ASP A 1 296 ? -6.059 24.073 15.647 1.00 44.56 296 ASP A CA 1
ATOM 2247 C C . ASP A 1 296 ? -4.616 24.572 15.842 1.00 44.56 296 ASP A C 1
ATOM 2249 O O . ASP A 1 296 ? -4.295 25.278 16.804 1.00 44.56 296 ASP A O 1
ATOM 2253 N N . LEU A 1 297 ? -3.735 24.163 14.926 1.00 43.50 297 LEU A N 1
ATOM 2254 C CA . LEU A 1 297 ? -2.321 24.546 14.904 1.00 43.50 297 LEU A CA 1
ATOM 2255 C C . LEU A 1 297 ? -2.075 25.905 14.231 1.00 43.50 297 LEU A C 1
ATOM 2257 O O . LEU A 1 297 ? -1.012 26.486 14.431 1.00 43.50 297 LEU A O 1
ATOM 2261 N N . LEU A 1 298 ? -3.023 26.415 13.436 1.00 39.41 298 LEU A N 1
ATOM 2262 C CA . LEU A 1 298 ? -2.855 27.631 12.629 1.00 39.41 298 LEU A CA 1
ATOM 2263 C C . LEU A 1 298 ? -3.208 28.909 13.395 1.00 39.41 298 LEU A C 1
ATOM 2265 O O . LEU A 1 298 ? -2.707 29.979 13.061 1.00 39.41 298 LEU A O 1
ATOM 2269 N N . GLN A 1 299 ? -4.028 28.804 14.439 1.00 42.22 299 GLN A N 1
ATOM 2270 C CA . GLN A 1 299 ? -4.396 29.928 15.312 1.00 42.22 299 GLN A CA 1
ATOM 2271 C C . GLN A 1 299 ? -3.399 30.162 16.467 1.00 42.22 299 GLN A C 1
ATOM 2273 O O . GLN A 1 299 ? -3.655 30.972 17.359 1.00 42.22 299 GLN A O 1
ATOM 2278 N N . ARG A 1 300 ? -2.269 29.441 16.511 1.00 44.34 300 ARG A N 1
ATOM 2279 C CA . ARG A 1 300 ? -1.314 29.475 17.635 1.00 44.34 300 ARG A CA 1
ATOM 2280 C C . ARG A 1 300 ? -0.089 30.328 17.295 1.00 44.34 300 ARG A C 1
ATOM 2282 O O . ARG A 1 300 ? 0.512 30.178 16.241 1.00 44.34 300 ARG A O 1
ATOM 2289 N N . ALA A 1 301 ? 0.318 31.191 18.226 1.00 40.56 301 ALA A N 1
ATOM 2290 C CA . ALA A 1 301 ? 1.427 32.136 18.049 1.00 40.56 301 ALA A CA 1
ATOM 2291 C C . ALA A 1 301 ? 2.847 31.528 18.211 1.00 40.56 301 ALA A C 1
ATOM 2293 O O . ALA A 1 301 ? 3.832 32.252 18.063 1.00 40.56 301 ALA A O 1
ATOM 2294 N N . GLY A 1 302 ? 2.965 30.229 18.530 1.00 46.75 302 GLY A N 1
ATOM 2295 C CA . GLY A 1 302 ? 4.215 29.562 18.932 1.00 46.75 302 GLY A CA 1
ATOM 2296 C C . GLY A 1 302 ? 4.673 28.415 18.016 1.00 46.75 302 GLY A C 1
ATOM 2297 O O . GLY A 1 302 ? 4.006 28.058 17.048 1.00 46.75 302 GLY A O 1
ATOM 2298 N N . ALA A 1 303 ? 5.831 27.820 18.327 1.00 44.28 303 ALA A N 1
ATOM 2299 C CA . ALA A 1 303 ? 6.345 26.640 17.625 1.00 44.28 303 ALA A CA 1
ATOM 2300 C C . ALA A 1 303 ? 5.515 25.387 17.966 1.00 44.28 303 ALA A C 1
ATOM 2302 O O . ALA A 1 303 ? 5.170 25.159 19.128 1.00 44.28 303 ALA A O 1
ATOM 2303 N N . ALA A 1 304 ? 5.224 24.561 16.959 1.00 46.19 304 ALA A N 1
ATOM 2304 C CA . ALA A 1 304 ? 4.460 23.323 17.104 1.00 46.19 304 ALA A CA 1
ATOM 2305 C C . ALA A 1 304 ? 5.362 22.118 16.826 1.00 46.19 304 ALA A C 1
ATOM 2307 O O . ALA A 1 304 ? 6.061 22.077 15.813 1.00 46.19 304 ALA A O 1
ATOM 2308 N N . VAL A 1 305 ? 5.354 21.129 17.717 1.00 47.34 305 VAL A N 1
ATOM 2309 C CA . VAL A 1 305 ? 6.172 19.919 17.592 1.00 47.34 305 VAL A CA 1
ATOM 2310 C C . VAL A 1 305 ? 5.266 18.699 17.695 1.00 47.34 305 VAL A C 1
ATOM 2312 O O . VAL A 1 305 ? 4.475 18.577 18.628 1.00 47.34 305 VAL A O 1
ATOM 2315 N N . LEU A 1 306 ? 5.376 17.797 16.725 1.00 46.75 306 LEU A N 1
ATOM 2316 C CA . LEU A 1 306 ? 4.761 16.482 16.765 1.00 46.75 306 LEU A CA 1
ATOM 2317 C C . LEU A 1 306 ? 5.725 15.507 17.442 1.00 46.75 306 LEU A C 1
ATOM 2319 O O . LEU A 1 306 ? 6.869 15.336 17.001 1.00 46.75 306 LEU A O 1
ATOM 2323 N N . VAL A 1 307 ? 5.254 14.876 18.509 1.00 46.78 307 VAL A N 1
ATOM 2324 C CA . VAL A 1 307 ? 6.009 13.879 19.271 1.00 46.78 307 VAL A CA 1
ATOM 2325 C C . VAL A 1 307 ? 5.326 12.527 19.082 1.00 46.78 307 VAL A C 1
ATOM 2327 O O . VAL A 1 307 ? 4.112 12.414 19.233 1.00 46.78 307 VAL A O 1
ATOM 2330 N N . GLU A 1 308 ? 6.096 11.504 18.737 1.00 41.22 308 GLU A N 1
ATOM 2331 C CA . GLU A 1 308 ? 5.657 10.110 18.781 1.00 41.22 308 GLU A CA 1
ATOM 2332 C C . GLU A 1 308 ? 6.104 9.518 20.107 1.00 41.22 308 GLU A C 1
ATOM 2334 O O . GLU A 1 308 ? 7.230 9.734 20.557 1.00 41.22 308 GLU A O 1
ATOM 2339 N N . ILE A 1 309 ? 5.200 8.789 20.744 1.00 39.88 309 ILE A N 1
ATOM 2340 C CA . ILE A 1 309 ? 5.491 8.028 21.949 1.00 39.88 309 ILE A CA 1
ATOM 2341 C C . ILE A 1 309 ? 5.637 6.577 21.505 1.00 39.88 309 ILE A C 1
ATOM 2343 O O . ILE A 1 309 ? 4.680 5.990 20.992 1.00 39.88 309 ILE A O 1
ATOM 2347 N N . ASP A 1 310 ? 6.821 5.991 21.698 1.00 39.44 310 ASP A N 1
ATOM 2348 C CA . ASP A 1 310 ? 7.011 4.559 21.495 1.00 39.44 310 ASP A CA 1
ATOM 2349 C C . ASP A 1 310 ? 6.310 3.802 22.628 1.00 39.44 310 ASP A C 1
ATOM 2351 O O . ASP A 1 310 ? 6.869 3.527 23.689 1.00 39.44 310 ASP A O 1
ATOM 2355 N N . ALA A 1 311 ? 5.044 3.464 22.392 1.00 32.62 311 ALA A N 1
ATOM 2356 C CA . ALA A 1 311 ? 4.222 2.710 23.331 1.00 32.62 311 ALA A CA 1
ATOM 2357 C C . ALA A 1 311 ? 4.698 1.256 23.540 1.00 32.62 311 ALA A C 1
ATOM 2359 O O . ALA A 1 311 ? 4.136 0.553 24.381 1.00 32.62 311 ALA A O 1
ATOM 2360 N N . ALA A 1 312 ? 5.686 0.780 22.772 1.00 31.73 312 ALA A N 1
ATOM 2361 C CA . ALA A 1 312 ? 6.313 -0.526 22.955 1.00 31.73 312 ALA A CA 1
ATOM 2362 C C . ALA A 1 312 ? 7.613 -0.455 23.779 1.00 31.73 312 ALA A C 1
ATOM 2364 O O . ALA A 1 312 ? 8.130 -1.503 24.180 1.00 31.73 312 ALA A O 1
ATOM 2365 N N . ALA A 1 313 ? 8.128 0.747 24.062 1.00 34.06 313 ALA A N 1
ATOM 2366 C CA . ALA A 1 313 ? 9.272 0.946 24.941 1.00 34.06 313 ALA A CA 1
ATOM 2367 C C . ALA A 1 313 ? 8.844 0.855 26.425 1.00 34.06 313 ALA A C 1
ATOM 2369 O O . ALA A 1 313 ? 7.790 1.385 26.787 1.00 34.06 313 ALA A O 1
ATOM 2370 N N . PRO A 1 314 ? 9.637 0.210 27.309 1.00 30.38 314 PRO A N 1
ATOM 2371 C CA . PRO A 1 314 ? 9.286 0.018 28.725 1.00 30.38 314 PRO A CA 1
ATOM 2372 C C . PRO A 1 314 ? 9.027 1.319 29.501 1.00 30.38 314 PRO A C 1
ATOM 2374 O O . PRO A 1 314 ? 8.385 1.291 30.548 1.00 30.38 314 PRO A O 1
ATOM 2377 N N . ASP A 1 315 ? 9.546 2.435 28.997 1.00 38.56 315 ASP A N 1
ATOM 2378 C CA . ASP A 1 315 ? 9.535 3.773 29.581 1.00 38.56 315 ASP A CA 1
ATOM 2379 C C . ASP A 1 315 ? 8.707 4.786 28.772 1.00 38.56 315 ASP A C 1
ATOM 2381 O O . ASP A 1 315 ? 8.757 5.974 29.075 1.00 38.56 315 ASP A O 1
ATOM 2385 N N . LEU A 1 316 ? 7.936 4.340 27.766 1.00 35.00 316 LEU A N 1
ATOM 2386 C CA . LEU A 1 316 ? 7.207 5.229 26.850 1.00 35.00 316 LEU A CA 1
ATOM 2387 C C . LEU A 1 316 ? 8.138 6.275 26.214 1.00 35.00 316 LEU A C 1
ATOM 2389 O O . LEU A 1 316 ? 7.835 7.470 26.206 1.00 35.00 316 LEU A O 1
ATOM 2393 N N . ALA A 1 317 ? 9.292 5.828 25.707 1.00 39.19 317 ALA A N 1
ATOM 2394 C CA . ALA A 1 317 ? 10.286 6.693 25.088 1.00 39.19 317 ALA A CA 1
ATOM 2395 C C . ALA A 1 317 ? 9.645 7.589 24.017 1.00 39.19 317 ALA A C 1
ATOM 2397 O O . ALA A 1 317 ? 9.164 7.124 22.982 1.00 39.19 317 ALA A O 1
ATOM 2398 N N . ALA A 1 318 ? 9.633 8.892 24.279 1.00 44.66 318 ALA A N 1
ATOM 2399 C CA . ALA A 1 318 ? 9.014 9.869 23.406 1.00 44.66 318 ALA A CA 1
ATOM 2400 C C . ALA A 1 318 ? 10.077 10.561 22.534 1.00 44.66 318 ALA A C 1
ATOM 2402 O O . ALA A 1 318 ? 11.125 11.014 23.005 1.00 44.66 318 ALA A O 1
ATOM 2403 N N . GLY A 1 319 ? 9.823 10.589 21.228 1.00 45.47 319 GLY A N 1
ATOM 2404 C CA . GLY A 1 319 ? 10.716 11.110 20.202 1.00 45.47 319 GLY A CA 1
ATOM 2405 C C . GLY A 1 319 ? 10.022 12.167 19.354 1.00 45.47 319 GLY A C 1
ATOM 2406 O O . GLY A 1 319 ? 8.856 12.043 18.997 1.00 45.47 319 GLY A O 1
ATOM 2407 N N . VAL A 1 320 ? 10.739 13.235 19.009 1.00 46.28 320 VAL A N 1
ATOM 2408 C CA . VAL A 1 320 ? 10.216 14.236 18.070 1.00 46.28 320 VAL A CA 1
ATOM 2409 C C . VAL A 1 320 ? 10.182 13.637 16.666 1.00 46.28 320 VAL A C 1
ATOM 2411 O O . VAL A 1 320 ? 11.233 13.275 16.135 1.00 46.28 320 VAL A O 1
ATOM 2414 N N . VAL A 1 321 ? 8.995 13.585 16.058 1.00 44.81 321 VAL A N 1
ATOM 2415 C CA . VAL A 1 321 ? 8.803 13.096 14.681 1.00 44.81 321 VAL A CA 1
ATOM 2416 C C . VAL A 1 321 ? 8.748 14.242 13.692 1.00 44.81 321 VAL A C 1
ATOM 2418 O O . VAL A 1 321 ? 9.286 14.125 12.594 1.00 44.81 321 VAL A O 1
ATOM 2421 N N . VAL A 1 322 ? 8.178 15.385 14.086 1.00 45.44 322 VAL A N 1
ATOM 2422 C CA . VAL A 1 322 ? 8.152 16.584 13.241 1.00 45.44 322 VAL A CA 1
ATOM 2423 C C . VAL A 1 322 ? 8.276 17.840 14.098 1.00 45.44 322 VAL A C 1
ATOM 2425 O O . VAL A 1 322 ? 7.542 18.003 15.061 1.00 45.44 322 VAL A O 1
ATOM 2428 N N . GLY A 1 323 ? 9.181 18.759 13.756 1.00 48.41 323 GLY A N 1
ATOM 2429 C CA . GLY A 1 323 ? 9.294 20.063 14.418 1.00 48.41 323 GLY A CA 1
ATOM 2430 C C . GLY A 1 323 ? 8.956 21.195 13.456 1.00 48.41 323 GLY A C 1
ATOM 2431 O O . GLY A 1 323 ? 9.568 21.285 12.391 1.00 48.41 323 GLY A O 1
ATOM 2432 N N . VAL A 1 324 ? 8.025 22.076 13.828 1.00 44.81 324 VAL A N 1
ATOM 2433 C CA . VAL A 1 324 ? 7.687 23.268 13.047 1.00 44.81 324 VAL A CA 1
ATOM 2434 C C . VAL A 1 324 ? 7.954 24.530 13.848 1.00 44.81 324 VAL A C 1
ATOM 2436 O O . VAL A 1 324 ? 7.332 24.807 14.872 1.00 44.81 324 VAL A O 1
ATOM 2439 N N . LEU A 1 325 ? 8.883 25.329 13.338 1.00 42.69 325 LEU A N 1
ATOM 2440 C CA . LEU A 1 325 ? 9.177 26.654 13.854 1.00 42.69 325 LEU A CA 1
ATOM 2441 C C . LEU A 1 325 ? 8.432 27.680 13.015 1.00 42.69 325 LEU A C 1
ATOM 2443 O O . LEU A 1 325 ? 8.761 27.883 11.847 1.00 42.69 325 LEU A O 1
ATOM 2447 N N . GLN A 1 326 ? 7.469 28.368 13.619 1.00 42.47 326 GLN A N 1
ATOM 2448 C CA . GLN A 1 326 ? 7.001 29.638 13.088 1.00 42.47 326 GLN A CA 1
ATOM 2449 C C . GLN A 1 326 ? 7.525 30.766 13.970 1.00 42.47 326 GLN A C 1
ATOM 2451 O O . GLN A 1 326 ? 7.264 30.829 15.167 1.00 42.47 326 GLN A O 1
ATOM 2456 N N . ARG A 1 327 ? 8.263 31.688 13.356 1.00 37.72 327 ARG A N 1
ATOM 2457 C CA . ARG A 1 327 ? 8.317 33.070 13.820 1.00 37.72 327 ARG A CA 1
ATOM 2458 C C . ARG A 1 327 ? 8.102 33.944 12.597 1.00 37.72 327 ARG A C 1
ATOM 2460 O O . ARG A 1 327 ? 8.857 33.852 11.629 1.00 37.72 327 ARG A O 1
ATOM 2467 N N . GLU A 1 328 ? 7.021 34.712 12.605 1.00 36.91 328 GLU A N 1
ATOM 2468 C CA . GLU A 1 328 ? 6.648 35.564 11.484 1.00 36.91 328 GLU A CA 1
ATOM 2469 C C . GLU A 1 328 ? 7.763 36.556 11.097 1.00 36.91 328 GLU A C 1
ATOM 2471 O O . GLU A 1 328 ? 8.377 37.207 11.940 1.00 36.91 328 GLU A O 1
ATOM 2476 N N . ARG A 1 329 ? 7.959 36.664 9.775 1.00 36.66 329 ARG A N 1
ATOM 2477 C CA . ARG A 1 329 ? 8.295 37.872 8.996 1.00 36.66 329 ARG A CA 1
ATOM 2478 C C . ARG A 1 329 ? 9.473 38.724 9.499 1.00 36.66 329 ARG A C 1
ATOM 2480 O O . ARG A 1 329 ? 9.295 39.785 10.085 1.00 36.66 329 ARG A O 1
ATOM 2487 N N . GLY A 1 330 ? 10.697 38.341 9.127 1.00 35.97 330 GLY A N 1
ATOM 2488 C CA . GLY A 1 330 ? 11.862 39.230 9.210 1.00 35.97 330 GLY A CA 1
ATOM 2489 C C . GLY A 1 330 ? 13.115 38.689 8.500 1.00 35.97 330 GLY A C 1
ATOM 2490 O O . GLY A 1 330 ? 13.222 37.479 8.296 1.00 35.97 330 GLY A O 1
ATOM 2491 N N . PRO A 1 331 ? 14.090 39.549 8.135 1.00 32.88 331 PRO A N 1
ATOM 2492 C CA . PRO A 1 331 ? 15.187 39.257 7.193 1.00 32.88 331 PRO A CA 1
ATOM 2493 C C . PRO A 1 331 ? 16.299 38.319 7.721 1.00 32.88 331 PRO A C 1
ATOM 2495 O O . PRO A 1 331 ? 17.426 38.352 7.238 1.00 32.88 331 PRO A O 1
ATOM 2498 N N . ARG A 1 332 ? 16.021 37.460 8.711 1.00 39.53 332 ARG A N 1
ATOM 2499 C CA . ARG A 1 332 ? 17.020 36.594 9.374 1.00 39.53 332 ARG A CA 1
ATOM 2500 C C . ARG A 1 332 ? 16.793 35.091 9.163 1.00 39.53 332 ARG A C 1
ATOM 2502 O O . ARG A 1 332 ? 17.166 34.284 10.010 1.00 39.53 332 ARG A O 1
ATOM 2509 N N . ALA A 1 333 ? 16.253 34.698 8.010 1.00 37.66 333 ALA A N 1
ATOM 2510 C CA . ALA A 1 333 ? 15.995 33.295 7.653 1.00 37.66 333 ALA A CA 1
ATOM 2511 C C . ALA A 1 333 ? 17.244 32.379 7.724 1.00 37.66 333 ALA A C 1
ATOM 2513 O O . ALA A 1 333 ? 17.127 31.190 8.003 1.00 37.66 333 ALA A O 1
ATOM 2514 N N . VAL A 1 334 ? 18.450 32.930 7.541 1.00 35.31 334 VAL A N 1
ATOM 2515 C CA . VAL A 1 334 ? 19.716 32.169 7.556 1.00 35.31 334 VAL A CA 1
ATOM 2516 C C . VAL A 1 334 ? 20.202 31.839 8.980 1.00 35.31 334 VAL A C 1
ATOM 2518 O O . VAL A 1 334 ? 20.859 30.822 9.184 1.00 35.31 334 VAL A O 1
ATOM 2521 N N . GLN A 1 335 ? 19.848 32.639 9.996 1.00 33.84 335 GLN A N 1
ATOM 2522 C CA . GLN A 1 335 ? 20.222 32.357 11.396 1.00 33.84 335 GLN A CA 1
ATOM 2523 C C . GLN A 1 335 ? 19.369 31.250 12.035 1.00 33.84 335 GLN A C 1
ATOM 2525 O O . GLN A 1 335 ? 19.821 30.604 12.978 1.00 33.84 335 GLN A O 1
ATOM 2530 N N . VAL A 1 336 ? 18.178 30.985 11.491 1.00 35.03 336 VAL A N 1
ATOM 2531 C CA . VAL A 1 336 ? 17.281 29.915 11.955 1.00 35.03 336 VAL A CA 1
ATOM 2532 C C . VAL A 1 336 ? 17.858 28.527 11.622 1.00 35.03 336 VAL A C 1
ATOM 2534 O O . VAL A 1 336 ? 17.837 27.639 12.464 1.00 35.03 336 VAL A O 1
ATOM 2537 N N . GLN A 1 337 ? 18.538 28.367 10.478 1.00 35.69 337 GLN A N 1
ATOM 2538 C CA . GLN A 1 337 ? 19.060 27.068 10.012 1.00 35.69 337 GLN A CA 1
ATOM 2539 C C . GLN A 1 337 ? 20.065 26.376 10.953 1.00 35.69 337 GLN A C 1
ATOM 2541 O O . GLN A 1 337 ? 20.100 25.149 10.999 1.00 35.69 337 GLN A O 1
ATOM 2546 N N . ARG A 1 338 ? 20.893 27.121 11.704 1.00 33.56 338 ARG A N 1
ATOM 2547 C CA . ARG A 1 338 ? 21.813 26.535 12.708 1.00 33.56 338 ARG A CA 1
ATOM 2548 C C . ARG A 1 338 ? 21.161 26.346 14.081 1.00 33.56 338 ARG A C 1
ATOM 2550 O O . ARG A 1 338 ? 21.637 25.527 14.861 1.00 33.56 338 ARG A O 1
ATOM 2557 N N . ALA A 1 339 ? 20.085 27.077 14.374 1.00 39.47 339 ALA A N 1
ATOM 2558 C CA . ALA A 1 339 ? 19.323 26.928 15.611 1.00 39.47 339 ALA A CA 1
ATOM 2559 C C . ALA A 1 339 ? 18.444 25.659 15.609 1.00 39.47 339 ALA A C 1
ATOM 2561 O O . ALA A 1 339 ? 18.142 25.141 16.682 1.00 39.47 339 ALA A O 1
ATOM 2562 N N . ASP A 1 340 ? 18.104 25.140 14.423 1.00 47.50 340 ASP A N 1
ATOM 2563 C CA . ASP A 1 340 ? 17.210 23.994 14.206 1.00 47.50 340 ASP A CA 1
ATOM 2564 C C . ASP A 1 340 ? 17.720 22.669 14.803 1.00 47.50 340 ASP A C 1
ATOM 2566 O O . ASP A 1 340 ? 16.974 21.991 15.508 1.00 47.50 340 ASP A O 1
ATOM 2570 N N . ALA A 1 341 ? 18.985 22.295 14.570 1.00 44.22 341 ALA A N 1
ATOM 2571 C CA . ALA A 1 341 ? 19.537 21.032 15.084 1.00 44.22 341 ALA A CA 1
ATOM 2572 C C . ALA A 1 341 ? 19.658 21.050 16.616 1.00 44.22 341 ALA A C 1
ATOM 2574 O O . ALA A 1 341 ? 19.222 20.125 17.295 1.00 44.22 341 ALA A O 1
ATOM 2575 N N . GLY A 1 342 ? 20.160 22.161 17.166 1.00 45.72 342 GLY A N 1
ATOM 2576 C CA . GLY A 1 342 ? 20.254 22.343 18.613 1.00 45.72 342 GLY A CA 1
ATOM 2577 C C . GLY A 1 342 ? 18.886 22.426 19.294 1.00 45.72 342 GLY A C 1
ATOM 2578 O O . GLY A 1 342 ? 18.754 22.004 20.438 1.00 45.72 342 GLY A O 1
ATOM 2579 N N . LEU A 1 343 ? 17.852 22.947 18.620 1.00 46.09 343 LEU A N 1
ATOM 2580 C CA . LEU A 1 343 ? 16.493 22.971 19.163 1.00 46.09 343 LEU A CA 1
ATOM 2581 C C . LEU A 1 343 ? 15.853 21.581 19.160 1.00 46.09 343 LEU A C 1
ATOM 2583 O O . LEU A 1 343 ? 15.275 21.204 20.172 1.00 46.09 343 LEU A O 1
ATOM 2587 N N . LEU A 1 344 ? 15.993 20.814 18.077 1.00 47.59 344 LEU A N 1
ATOM 2588 C CA . LEU A 1 344 ? 15.513 19.431 18.006 1.00 47.59 344 LEU A CA 1
ATOM 2589 C C . LEU A 1 344 ? 16.183 18.542 19.065 1.00 47.59 344 LEU A C 1
ATOM 2591 O O . LEU A 1 344 ? 15.485 17.820 19.769 1.00 47.59 344 LEU A O 1
ATOM 2595 N N . GLU A 1 345 ? 17.499 18.661 19.261 1.00 50.34 345 GLU A N 1
ATOM 2596 C CA . GLU A 1 345 ? 18.213 17.955 20.338 1.00 50.34 345 GLU A CA 1
ATOM 2597 C C . GLU A 1 345 ? 17.773 18.397 21.745 1.00 50.34 345 GLU A C 1
ATOM 2599 O O . GLU A 1 345 ? 17.772 17.600 22.684 1.00 50.34 345 GLU A O 1
ATOM 2604 N N . ARG A 1 346 ? 17.425 19.678 21.936 1.00 50.19 346 ARG A N 1
ATOM 2605 C CA . ARG A 1 346 ? 16.876 20.173 23.213 1.00 50.19 346 ARG A CA 1
ATOM 2606 C C . ARG A 1 346 ? 15.466 19.639 23.463 1.00 50.19 346 ARG A C 1
ATOM 2608 O O . ARG A 1 346 ? 15.198 19.181 24.566 1.00 50.19 346 ARG A O 1
ATOM 2615 N N . LEU A 1 347 ? 14.606 19.626 22.445 1.00 48.31 347 LEU A N 1
ATOM 2616 C CA . LEU A 1 347 ? 13.254 19.066 22.526 1.00 48.31 347 LEU A CA 1
ATOM 2617 C C . LEU A 1 347 ? 13.288 17.556 22.805 1.00 48.31 347 LEU A C 1
ATOM 2619 O O . LEU A 1 347 ? 12.552 17.079 23.659 1.00 48.31 347 LEU A O 1
ATOM 2623 N N . GLN A 1 348 ? 14.200 16.816 22.168 1.00 49.62 348 GLN A N 1
ATOM 2624 C CA . GLN A 1 348 ? 14.421 15.390 22.441 1.00 49.62 348 GLN A CA 1
ATOM 2625 C C . GLN A 1 348 ? 14.920 15.100 23.865 1.00 49.62 348 GLN A C 1
ATOM 2627 O O . GLN A 1 348 ? 14.704 13.998 24.365 1.00 49.62 348 GLN A O 1
ATOM 2632 N N . ARG A 1 349 ? 15.601 16.052 24.518 1.00 47.59 349 ARG A N 1
ATOM 2633 C CA . ARG A 1 349 ? 15.992 15.940 25.934 1.00 47.59 349 ARG A CA 1
ATOM 2634 C C . ARG A 1 349 ? 14.837 16.273 26.874 1.00 47.59 349 ARG A C 1
ATOM 2636 O O . ARG A 1 349 ? 14.578 15.490 27.775 1.00 47.59 349 ARG A O 1
ATOM 2643 N N . ALA A 1 350 ? 14.126 17.374 26.631 1.00 42.78 350 ALA A N 1
ATOM 2644 C CA . ALA A 1 350 ? 13.022 17.834 27.480 1.00 42.78 350 ALA A CA 1
ATOM 2645 C C . ALA A 1 350 ? 11.851 16.836 27.545 1.00 42.78 350 ALA A C 1
ATOM 2647 O O . ALA A 1 350 ? 11.208 16.686 28.574 1.00 42.78 350 ALA A O 1
ATOM 2648 N N . VAL A 1 351 ? 11.597 16.111 26.456 1.00 43.34 351 VAL A N 1
ATOM 2649 C CA . VAL A 1 351 ? 10.530 15.102 26.367 1.00 43.34 351 VAL A CA 1
ATOM 2650 C C . VAL A 1 351 ? 10.794 13.852 27.239 1.00 43.34 351 VAL A C 1
ATOM 2652 O O . VAL A 1 351 ? 9.878 13.065 27.462 1.00 43.34 351 VAL A O 1
ATOM 2655 N N . ARG A 1 352 ? 12.008 13.664 27.780 1.00 39.00 352 ARG A N 1
ATOM 2656 C CA . ARG A 1 352 ? 12.364 12.508 28.629 1.00 39.00 352 ARG A CA 1
ATOM 2657 C C . ARG A 1 352 ? 11.993 12.648 30.111 1.00 39.00 352 ARG A C 1
ATOM 2659 O O . ARG A 1 352 ? 12.191 11.684 30.843 1.00 39.00 352 ARG A O 1
ATOM 2666 N N . GLU A 1 353 ? 11.472 13.791 30.558 1.00 37.81 353 GLU A N 1
ATOM 2667 C CA . GLU A 1 353 ? 11.097 14.021 31.964 1.00 37.81 353 GLU A CA 1
ATOM 2668 C C . GLU A 1 353 ? 9.576 14.236 32.090 1.00 37.81 353 GLU A C 1
ATOM 2670 O O . GLU A 1 353 ? 9.082 15.344 31.873 1.00 37.81 353 GLU A O 1
ATOM 2675 N N . PRO A 1 354 ? 8.790 13.177 32.367 1.00 37.56 354 PRO A N 1
ATOM 2676 C CA . PRO A 1 354 ? 7.338 13.254 32.351 1.00 37.56 354 PRO A CA 1
ATOM 2677 C C . PRO A 1 354 ? 6.792 13.555 33.751 1.00 37.56 354 PRO A C 1
ATOM 2679 O O . PRO A 1 354 ? 6.303 12.653 34.425 1.00 37.56 354 PRO A O 1
ATOM 2682 N N . ASP A 1 355 ? 6.806 14.819 34.175 1.00 33.56 355 ASP A N 1
ATOM 2683 C CA . ASP A 1 355 ? 5.953 15.238 35.293 1.00 33.56 355 ASP A CA 1
ATOM 2684 C C . ASP A 1 355 ? 4.573 15.649 34.770 1.00 33.56 355 ASP A C 1
ATOM 2686 O O . ASP A 1 355 ? 4.360 16.674 34.116 1.00 33.56 355 ASP A O 1
ATOM 2690 N N . ALA A 1 356 ? 3.618 14.762 35.033 1.00 37.03 356 ALA A N 1
ATOM 2691 C CA . ALA A 1 356 ? 2.206 14.956 34.791 1.00 37.03 356 ALA A CA 1
ATOM 2692 C C . ALA A 1 356 ? 1.647 16.038 35.722 1.00 37.03 356 ALA A C 1
ATOM 2694 O O . ALA A 1 356 ? 1.691 15.857 36.928 1.00 37.03 356 ALA A O 1
ATOM 2695 N N . GLU A 1 357 ? 1.028 17.092 35.177 1.00 29.03 357 GLU A N 1
ATOM 2696 C CA . GLU A 1 357 ? -0.164 17.722 35.766 1.00 29.03 357 GLU A CA 1
ATOM 2697 C C . GLU A 1 357 ? -0.819 18.730 34.802 1.00 29.03 357 GLU A C 1
ATOM 2699 O O . GLU A 1 357 ? -0.190 19.623 34.230 1.00 29.03 357 GLU A O 1
ATOM 2704 N N . ARG A 1 358 ? -2.124 18.531 34.588 1.00 36.06 358 ARG A N 1
ATOM 2705 C CA . ARG A 1 358 ? -2.980 19.272 33.653 1.00 36.06 358 ARG A CA 1
ATOM 2706 C C . ARG A 1 358 ? -3.266 20.677 34.188 1.00 36.06 358 ARG A C 1
ATOM 2708 O O . ARG A 1 358 ? -3.783 20.817 35.289 1.00 36.06 358 ARG A O 1
ATOM 2715 N N . GLY A 1 359 ? -3.033 21.696 33.365 1.00 25.38 359 GLY A N 1
ATOM 2716 C CA . GLY A 1 359 ? -3.482 23.071 33.593 1.00 25.38 359 GLY A CA 1
ATOM 2717 C C . GLY A 1 359 ? -3.746 23.773 32.262 1.00 25.38 359 GLY A C 1
ATOM 2718 O O . GLY A 1 359 ? -3.159 23.402 31.244 1.00 25.38 359 GLY A O 1
ATOM 2719 N N . GLU A 1 360 ? -4.646 24.758 32.244 1.00 26.86 360 GLU A N 1
ATOM 2720 C CA . GLU A 1 360 ? -4.865 25.602 31.062 1.00 26.86 360 GLU A CA 1
ATOM 2721 C C . GLU A 1 360 ? -3.536 26.220 30.606 1.00 26.86 360 GLU A C 1
ATOM 2723 O O . GLU A 1 360 ? -2.802 26.807 31.398 1.00 26.86 360 GLU A O 1
ATOM 2728 N N . GLY A 1 361 ? -3.197 26.029 29.328 1.00 35.47 361 GLY A N 1
ATOM 2729 C CA . GLY A 1 361 ? -1.897 26.426 28.778 1.00 35.47 361 GLY A CA 1
ATOM 2730 C C . GLY A 1 361 ? -0.783 25.377 28.896 1.00 35.47 361 GLY A C 1
ATOM 2731 O O . GLY A 1 361 ? 0.368 25.713 28.637 1.00 35.47 361 GLY A O 1
ATOM 2732 N N . ARG A 1 362 ? -1.087 24.116 29.244 1.00 30.45 362 ARG A N 1
ATOM 2733 C CA . ARG A 1 362 ? -0.101 23.020 29.296 1.00 30.45 362 ARG A CA 1
ATOM 2734 C C . ARG A 1 362 ? -0.489 21.811 28.433 1.00 30.45 362 ARG A C 1
ATOM 2736 O O . ARG A 1 362 ? -1.661 21.476 28.286 1.00 30.45 362 ARG A O 1
ATOM 2743 N N . ILE A 1 363 ? 0.556 21.215 27.855 1.00 34.47 363 ILE A N 1
ATOM 2744 C CA . ILE A 1 363 ? 0.672 20.016 27.004 1.00 34.47 363 ILE A CA 1
ATOM 2745 C C . ILE A 1 363 ? -0.534 19.062 27.097 1.00 34.47 363 ILE A C 1
ATOM 2747 O O . ILE A 1 363 ? -0.789 18.446 28.131 1.00 34.47 363 ILE A O 1
ATOM 2751 N N . GLY A 1 364 ? -1.262 18.917 25.986 1.00 30.27 364 GLY A N 1
ATOM 2752 C CA . GLY A 1 364 ? -2.394 18.000 25.856 1.00 30.27 364 GLY A CA 1
ATOM 2753 C C . GLY A 1 364 ? -1.999 16.714 25.133 1.00 30.27 364 GLY A C 1
ATOM 2754 O O . GLY A 1 364 ? -1.632 16.744 23.963 1.00 30.27 364 GLY A O 1
ATOM 2755 N N . VAL A 1 365 ? -2.102 15.576 25.820 1.00 33.62 365 VAL A N 1
ATOM 2756 C CA . VAL A 1 365 ? -1.887 14.242 25.239 1.00 33.62 365 VAL A CA 1
ATOM 2757 C C . VAL A 1 365 ? -3.183 13.763 24.588 1.00 33.62 365 VAL A C 1
ATOM 2759 O O . VAL A 1 365 ? -4.139 13.426 25.290 1.00 33.62 365 VAL A O 1
ATOM 2762 N N . VAL A 1 366 ? -3.216 13.693 23.256 1.00 33.81 366 VAL A N 1
ATOM 2763 C CA . VAL A 1 366 ? -4.273 12.986 22.517 1.00 33.81 366 VAL A CA 1
ATOM 2764 C C . VAL A 1 366 ? -3.637 12.132 21.419 1.00 33.81 366 VAL A C 1
ATOM 2766 O O . VAL A 1 366 ? -3.409 12.577 20.303 1.00 33.81 366 VAL A O 1
ATOM 2769 N N . GLU A 1 367 ? -3.344 10.872 21.735 1.00 38.03 367 GLU A N 1
ATOM 2770 C CA . GLU A 1 367 ? -3.098 9.848 20.712 1.00 38.03 367 GLU A CA 1
ATOM 2771 C C . GLU A 1 367 ? -4.348 9.687 19.817 1.00 38.03 367 GLU A C 1
ATOM 2773 O O . GLU A 1 367 ? -5.468 9.740 20.340 1.00 38.03 367 GLU A O 1
ATOM 2778 N N . PRO A 1 368 ? -4.197 9.471 18.493 1.00 35.69 368 PRO A N 1
ATOM 2779 C CA . PRO A 1 368 ? -3.016 8.897 17.843 1.00 35.69 368 PRO A CA 1
ATOM 2780 C C . PRO A 1 368 ? -2.011 9.904 17.246 1.00 35.69 368 PRO A C 1
ATOM 2782 O O . PRO A 1 368 ? -1.196 9.494 16.434 1.00 35.69 368 PRO A O 1
ATOM 2785 N N . ALA A 1 369 ? -2.023 11.189 17.632 1.00 34.06 369 ALA A N 1
ATOM 2786 C CA . ALA A 1 369 ? -0.948 12.124 17.277 1.00 34.06 369 ALA A CA 1
ATOM 2787 C C . ALA A 1 369 ? -0.762 13.186 18.366 1.00 34.06 369 ALA A C 1
ATOM 2789 O O . ALA A 1 369 ? -1.631 14.035 18.563 1.00 34.06 369 ALA A O 1
ATOM 2790 N N . VAL A 1 370 ? 0.370 13.173 19.072 1.00 39.50 370 VAL A N 1
ATOM 2791 C CA . VAL A 1 370 ? 0.655 14.216 20.063 1.00 39.50 370 VAL A CA 1
ATOM 2792 C C . VAL A 1 370 ? 1.122 15.472 19.330 1.00 39.50 370 VAL A C 1
ATOM 2794 O O . VAL A 1 370 ? 2.240 15.529 18.823 1.00 39.50 370 VAL A O 1
ATOM 2797 N N . ALA A 1 371 ? 0.279 16.501 19.299 1.00 35.47 371 ALA A N 1
ATOM 2798 C CA . ALA A 1 371 ?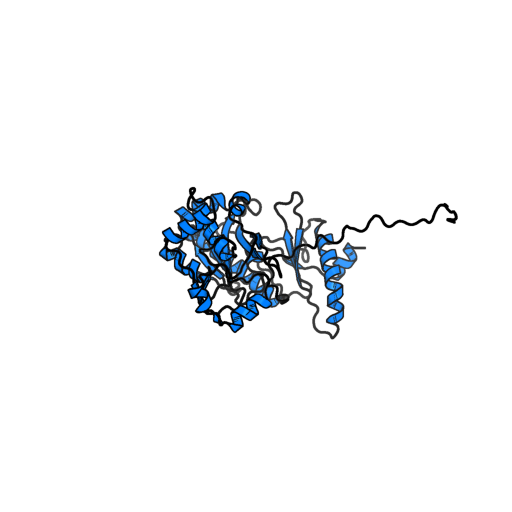 0.721 17.862 19.028 1.00 35.47 371 ALA A CA 1
ATOM 2799 C C . ALA A 1 371 ? 1.100 18.529 20.359 1.00 35.47 371 ALA A C 1
ATOM 2801 O O . ALA A 1 371 ? 0.234 18.815 21.186 1.00 35.47 371 ALA A O 1
ATOM 2802 N N . VAL A 1 372 ? 2.393 18.780 20.572 1.00 38.94 372 VAL A N 1
ATOM 2803 C CA . VAL A 1 372 ? 2.892 19.551 21.715 1.00 38.94 372 VAL A CA 1
ATOM 2804 C C . VAL A 1 372 ? 3.183 20.976 21.246 1.00 38.94 372 VAL A C 1
ATOM 2806 O O . VAL A 1 372 ? 4.021 21.201 20.372 1.00 38.94 372 VAL A O 1
ATOM 2809 N N . ALA A 1 373 ? 2.492 21.952 21.831 1.00 37.97 373 ALA A N 1
ATOM 2810 C CA . ALA A 1 373 ? 2.856 23.360 21.711 1.00 37.97 373 ALA A CA 1
ATOM 2811 C C . ALA A 1 373 ? 3.842 23.704 22.833 1.00 37.97 373 ALA A C 1
ATOM 2813 O O . ALA A 1 373 ? 3.563 23.406 23.996 1.00 37.97 373 ALA A O 1
ATOM 2814 N N . VAL A 1 374 ? 4.981 24.316 22.497 1.00 39.75 374 VAL A N 1
ATOM 2815 C CA . VAL A 1 374 ? 5.970 24.753 23.492 1.00 39.75 374 VAL A CA 1
ATOM 2816 C C . VAL A 1 374 ? 6.263 26.237 23.300 1.00 39.75 374 VAL A C 1
ATOM 2818 O O . VAL A 1 374 ? 6.673 26.667 22.221 1.00 39.75 374 VAL A O 1
ATOM 2821 N N . GLU A 1 375 ? 6.074 27.021 24.358 1.00 39.09 375 GLU A N 1
ATOM 2822 C CA . GLU A 1 375 ? 6.462 28.429 24.389 1.00 39.09 375 GLU A CA 1
ATOM 2823 C C . GLU A 1 375 ? 7.987 28.536 24.555 1.00 39.09 375 GLU A C 1
ATOM 2825 O O . GLU A 1 375 ? 8.569 28.007 25.503 1.00 39.09 375 GLU A O 1
ATOM 2830 N N . LEU A 1 376 ? 8.656 29.238 23.632 1.00 34.91 376 LEU A N 1
ATOM 2831 C CA . LEU A 1 376 ? 10.120 29.400 23.622 1.00 34.91 376 LEU A CA 1
ATOM 2832 C C . LEU A 1 376 ? 10.730 29.881 24.964 1.00 34.91 376 LEU A C 1
ATOM 2834 O O . LEU A 1 376 ? 11.821 29.413 25.295 1.00 34.91 376 LEU A O 1
ATOM 2838 N N . PRO A 1 377 ? 10.080 30.773 25.745 1.00 33.94 377 PRO A N 1
ATOM 2839 C CA . PRO A 1 377 ? 10.571 31.185 27.062 1.00 33.94 377 PRO A CA 1
ATOM 2840 C C . PRO A 1 377 ? 10.672 30.038 28.080 1.00 33.94 377 PRO A C 1
ATOM 2842 O O . PRO A 1 377 ? 11.608 30.017 28.873 1.00 33.94 377 PRO A O 1
ATOM 2845 N N . GLN A 1 378 ? 9.778 29.045 28.017 1.00 34.94 378 GLN A N 1
ATOM 2846 C CA . GLN A 1 378 ? 9.746 27.919 28.963 1.00 34.94 378 GLN A CA 1
ATOM 2847 C C . GLN A 1 378 ? 10.827 26.864 28.669 1.00 34.94 378 GLN A C 1
ATOM 2849 O O . GLN A 1 378 ? 11.260 26.156 29.570 1.00 34.94 378 GLN A O 1
ATOM 2854 N N . ILE A 1 379 ? 11.325 26.797 27.427 1.00 31.95 379 ILE A N 1
ATOM 2855 C CA . ILE A 1 379 ? 12.455 25.924 27.047 1.00 31.95 379 ILE A CA 1
ATOM 2856 C C . ILE A 1 379 ? 13.771 26.414 27.668 1.00 31.95 379 ILE A C 1
ATOM 2858 O O . ILE A 1 379 ? 14.672 25.616 27.907 1.00 31.95 379 ILE A O 1
ATOM 2862 N N . ILE A 1 380 ? 13.906 27.722 27.900 1.00 27.39 380 ILE A N 1
ATOM 2863 C CA . ILE A 1 380 ? 15.117 28.304 28.492 1.00 27.39 380 ILE A CA 1
ATOM 2864 C C . ILE A 1 380 ? 15.104 28.134 30.017 1.00 27.39 380 ILE A C 1
ATOM 2866 O O . ILE A 1 380 ? 16.148 27.847 30.590 1.00 27.39 380 ILE A O 1
ATOM 2870 N N . GLU A 1 381 ? 13.937 28.241 30.658 1.00 26.69 381 GLU A N 1
ATOM 2871 C CA . GLU A 1 381 ? 13.785 28.011 32.104 1.00 26.69 381 GLU A CA 1
ATOM 2872 C C . GLU A 1 381 ? 13.926 26.535 32.503 1.00 26.69 381 GLU A C 1
ATOM 2874 O O . GLU A 1 381 ? 14.493 26.248 33.548 1.00 26.69 381 GLU A O 1
ATOM 2879 N N . ALA A 1 382 ? 13.485 25.591 31.664 1.00 25.47 382 ALA A N 1
ATOM 2880 C CA . ALA A 1 382 ? 13.599 24.155 31.945 1.00 25.47 382 ALA A CA 1
ATOM 2881 C C . ALA A 1 382 ? 15.019 23.575 31.745 1.00 25.47 382 ALA A C 1
ATOM 2883 O O . ALA A 1 382 ? 15.233 22.386 31.959 1.00 25.47 382 ALA A O 1
ATOM 2884 N N . VAL A 1 383 ? 15.981 24.382 31.282 1.00 24.42 383 VAL A N 1
ATOM 2885 C CA . VAL A 1 383 ? 17.367 23.957 30.986 1.00 24.42 383 VAL A CA 1
ATOM 2886 C C . VAL A 1 383 ? 18.397 24.785 31.781 1.00 24.42 383 VAL A C 1
ATOM 2888 O O . VAL A 1 383 ? 19.596 24.683 31.520 1.00 24.42 383 VAL A O 1
ATOM 2891 N N . ALA A 1 384 ? 17.951 25.597 32.746 1.00 22.27 384 ALA A N 1
ATOM 2892 C CA . ALA A 1 384 ? 18.823 26.320 33.676 1.00 22.27 384 ALA A CA 1
ATOM 2893 C C . ALA A 1 384 ? 19.077 25.518 34.957 1.00 22.27 384 ALA A C 1
ATOM 2895 O O . ALA A 1 384 ? 18.089 25.022 35.542 1.00 22.27 384 ALA A O 1
#

InterPro domains:
  IPR014547 Uncharacterised conserved protein UCP028477 [PF09916] (60-260)

Secondary structure (DSSP, 8-state):
--------------------------BS--SS--PPPHHHHHHHHHHHHHHHHHHHHHHHHH---EEEEEEE-S--GGGT---SEEEEEEEESSTTTTT-EEEEEEEEEBTTSSBEEEEEE-HHHHH-S--SEEEEEEEEBPHHHHHHHHHHTT-HHHHHTT---B--TT--TT-SS---HHHHHHHHHHHHH-TT--SHHHHHHHHHHTT---EEEE--HHHHHHHHHH-TT---TTS-HHHHHTTEEEE--HHHHHHHHHHTTSB---EEE-PPP----------S--------STT-SSEEEEEEE-TTSTT--EEEEEEE----S-S-HHHHHHHHHHHHHHHHHHTT-------TTS----TT-EEEEE-HHHHHHTT-

Sequence (384 aa):
MRAHNGWQTLIGAVLLAAVLGSGSAQAGQTCEARRPTVESMARDLALAASVAAELDALAANEGAEVVLLARAGQDLREYGLRWSHLGIAYRDRAALAGRGAWRVVHKLNQCGSDRSALYRQGLAEFFADGLFAHEAGVVALAPPLAARVAAQLQDNRLLAQLHEPRYNMLAYPWSGPYQQSNQWAIETLALLADPAVRSRAAARAWLRRHDYRPDTIRLSAVKRLGARIGSAHIAFDDHPFDRRMAGRIDTVTADSVFAWAPRAGIGGAPRVLRPRPSGGGPGDGFGRGLRHVEVDLLQRAGAAVLVEIDAAAPDLAAGVVVGVLQRERGPRAVQVQRADAGLLERLQRAVREPDAERGEGRIGVVEPAVAVAVELPQIIEAVA